Protein AF-A0A671ESL8-F1 (afdb_monomer)

Organism: Rhinolophus ferrumequinum (NCBI:txid59479)

Structure (mmCIF, N/CA/C/O backbone):
data_AF-A0A671ESL8-F1
#
_entry.id   AF-A0A671ESL8-F1
#
loop_
_atom_site.group_PDB
_atom_site.id
_atom_site.type_symbol
_atom_site.label_atom_id
_atom_site.label_alt_id
_atom_site.label_comp_id
_atom_site.label_asym_id
_atom_site.label_entity_id
_atom_site.label_seq_id
_atom_site.pdbx_PDB_ins_code
_atom_site.Cartn_x
_atom_site.Cartn_y
_atom_site.Cartn_z
_atom_site.occupancy
_atom_site.B_iso_or_equiv
_atom_site.auth_seq_id
_atom_site.auth_comp_id
_atom_site.auth_asym_id
_atom_site.auth_atom_id
_atom_site.pdbx_PDB_model_num
ATOM 1 N N . MET A 1 1 ? 8.531 2.624 34.801 1.00 42.91 1 MET A N 1
ATOM 2 C CA . MET A 1 1 ? 8.468 3.699 33.787 1.00 42.91 1 MET A CA 1
ATOM 3 C C . MET A 1 1 ? 7.290 3.421 32.869 1.00 42.91 1 MET A C 1
ATOM 5 O O . MET A 1 1 ? 7.002 2.250 32.644 1.00 42.91 1 MET A O 1
ATOM 9 N N . ALA A 1 2 ? 6.573 4.445 32.400 1.00 44.19 2 ALA A N 1
ATOM 10 C CA . ALA A 1 2 ? 5.483 4.255 31.444 1.00 44.19 2 ALA A CA 1
ATOM 11 C C . ALA A 1 2 ? 6.068 3.739 30.121 1.00 44.19 2 ALA A C 1
ATOM 13 O O . ALA A 1 2 ? 6.816 4.457 29.463 1.00 44.19 2 ALA A O 1
ATOM 14 N N . ARG A 1 3 ? 5.787 2.479 29.776 1.00 66.62 3 ARG A N 1
ATOM 15 C CA . ARG A 1 3 ? 6.240 1.871 28.520 1.00 66.62 3 ARG A CA 1
ATOM 16 C C . ARG A 1 3 ? 5.371 2.411 27.386 1.00 66.62 3 ARG A C 1
ATOM 18 O O . ARG A 1 3 ? 4.144 2.367 27.483 1.00 66.62 3 ARG A O 1
ATOM 25 N N . GLN A 1 4 ? 5.997 2.971 26.355 1.00 87.56 4 GLN A N 1
ATOM 26 C CA . GLN A 1 4 ? 5.288 3.401 25.150 1.00 87.56 4 GLN A CA 1
ATOM 27 C C . GLN A 1 4 ? 4.966 2.174 24.282 1.00 87.56 4 GLN A C 1
ATOM 29 O O . GLN A 1 4 ? 5.591 1.129 24.431 1.00 87.56 4 GLN A O 1
ATOM 34 N N . HIS A 1 5 ? 3.980 2.279 23.394 1.00 93.31 5 HIS A N 1
ATOM 35 C CA . HIS A 1 5 ? 3.607 1.182 22.496 1.00 93.31 5 HIS A CA 1
ATOM 36 C C . HIS A 1 5 ? 4.108 1.479 21.086 1.00 93.31 5 HIS A C 1
ATOM 38 O O . HIS A 1 5 ? 3.952 2.603 20.605 1.00 93.31 5 HIS A O 1
ATOM 44 N N . ALA A 1 6 ? 4.656 0.478 20.398 1.00 93.31 6 ALA A N 1
ATOM 45 C CA . ALA A 1 6 ? 4.949 0.599 18.977 1.00 93.31 6 ALA A CA 1
ATOM 46 C C . ALA A 1 6 ? 3.644 0.604 18.172 1.00 93.31 6 ALA A C 1
ATOM 48 O O . ALA A 1 6 ? 2.722 -0.178 18.442 1.00 93.31 6 ALA A O 1
ATOM 49 N N . ARG A 1 7 ? 3.575 1.455 17.144 1.00 94.88 7 ARG A N 1
ATOM 50 C CA . ARG A 1 7 ? 2.509 1.360 16.142 1.00 94.88 7 ARG A CA 1
ATOM 51 C C . ARG A 1 7 ? 2.605 -0.011 15.478 1.00 94.88 7 ARG A C 1
ATOM 53 O O . ARG A 1 7 ? 3.683 -0.411 15.058 1.00 94.88 7 ARG A O 1
ATOM 60 N N . THR A 1 8 ? 1.486 -0.718 15.404 1.00 96.00 8 THR A N 1
ATOM 61 C CA . THR A 1 8 ? 1.417 -2.082 14.885 1.00 96.00 8 THR A CA 1
ATOM 62 C C . THR A 1 8 ? 0.384 -2.161 13.768 1.00 96.00 8 THR A C 1
ATOM 64 O O . THR A 1 8 ? -0.756 -1.728 13.953 1.00 96.00 8 THR A O 1
ATOM 67 N N . LEU A 1 9 ? 0.769 -2.703 12.617 1.00 95.38 9 LEU A N 1
ATOM 68 C CA . LEU A 1 9 ? -0.127 -3.026 11.506 1.00 95.38 9 LEU A CA 1
ATOM 69 C C . LEU A 1 9 ? -0.371 -4.540 11.459 1.00 95.38 9 LEU A C 1
ATOM 71 O O . LEU A 1 9 ? 0.487 -5.294 11.904 1.00 95.38 9 LEU A O 1
ATOM 75 N N . TRP A 1 10 ? -1.517 -5.017 10.970 1.00 95.62 10 TRP A N 1
ATOM 76 C CA . TRP A 1 10 ? -1.759 -6.462 10.841 1.00 95.62 10 TRP A CA 1
ATOM 77 C C . TRP A 1 10 ? -2.713 -6.814 9.696 1.00 95.62 10 TRP A C 1
ATOM 79 O O . TRP A 1 10 ? -3.607 -6.033 9.376 1.00 95.62 10 TRP A O 1
ATOM 89 N N . TYR A 1 11 ? -2.576 -8.003 9.110 1.00 91.62 11 TYR A N 1
ATOM 90 C CA . TYR A 1 11 ? -3.508 -8.505 8.094 1.00 91.62 11 TYR A CA 1
ATOM 91 C C . TYR A 1 11 ? -3.634 -10.028 8.096 1.00 91.62 11 TYR A C 1
ATOM 93 O O . TYR A 1 11 ? -2.762 -10.749 8.588 1.00 91.62 11 TYR A O 1
ATOM 101 N N . ASP A 1 12 ? -4.733 -10.511 7.514 1.00 90.56 12 ASP A N 1
ATOM 102 C CA . ASP A 1 12 ? -5.094 -11.922 7.507 1.00 90.56 12 ASP A CA 1
ATOM 103 C C . ASP A 1 12 ? -4.779 -12.653 6.189 1.00 90.56 12 ASP A C 1
ATOM 105 O O . ASP A 1 12 ? -4.829 -12.086 5.089 1.00 90.56 12 ASP A O 1
ATOM 109 N N . ARG A 1 13 ? -4.471 -13.950 6.304 1.00 85.50 13 ARG A N 1
ATOM 110 C CA . ARG A 1 13 ? -4.298 -14.905 5.197 1.00 85.50 13 ARG A CA 1
ATOM 111 C C . ARG A 1 13 ? -4.860 -16.280 5.573 1.00 85.50 13 ARG A C 1
ATOM 113 O O . ARG A 1 13 ? -5.021 -16.563 6.762 1.00 85.50 13 ARG A O 1
ATOM 120 N N . PRO A 1 14 ? -5.084 -17.195 4.607 1.00 82.31 14 PRO A N 1
ATOM 121 C CA . PRO A 1 14 ? -5.669 -18.503 4.904 1.00 82.31 14 PRO A CA 1
ATOM 122 C C . PRO A 1 14 ? -4.918 -19.268 5.999 1.00 82.31 14 PRO A C 1
ATOM 124 O O . PRO A 1 14 ? -5.533 -19.896 6.854 1.00 82.31 14 PRO A O 1
ATOM 127 N N . LYS A 1 15 ? -3.583 -19.192 6.017 1.00 84.38 15 LYS A N 1
ATOM 128 C CA . LYS A 1 15 ? -2.759 -19.992 6.935 1.00 84.38 15 LYS A CA 1
ATOM 129 C C . LYS A 1 15 ? -2.009 -19.189 7.996 1.00 84.38 15 LYS A C 1
ATOM 131 O O . LYS A 1 15 ? -1.542 -19.765 8.975 1.00 84.38 15 LYS A O 1
ATOM 136 N N . TYR A 1 16 ? -1.890 -17.879 7.820 1.00 89.75 16 TYR A N 1
ATOM 137 C CA . TYR A 1 16 ? -1.079 -17.019 8.676 1.00 89.75 16 TYR A CA 1
ATOM 138 C C . TYR A 1 16 ? -1.810 -15.727 8.999 1.00 89.75 16 TYR A C 1
ATOM 140 O O . TYR A 1 16 ? -2.644 -15.265 8.225 1.00 89.75 16 TYR A O 1
ATOM 148 N N . VAL A 1 17 ? -1.431 -15.133 10.119 1.00 91.50 17 VAL A N 1
ATOM 149 C CA . VAL A 1 17 ? -1.765 -13.766 10.494 1.00 91.50 17 VAL A CA 1
ATOM 150 C C . VAL A 1 17 ? -0.460 -12.991 10.559 1.00 91.50 17 VAL A C 1
ATOM 152 O O . VAL A 1 17 ? 0.505 -13.447 11.171 1.00 91.50 17 VAL A O 1
ATOM 155 N N . PHE A 1 18 ? -0.411 -11.849 9.892 1.00 93.50 18 PHE A N 1
ATOM 156 C CA . PHE A 1 18 ? 0.788 -11.028 9.803 1.00 93.50 18 PHE A CA 1
ATOM 157 C C . PHE A 1 18 ? 0.631 -9.820 10.704 1.00 93.50 18 PHE A C 1
ATOM 159 O O . PHE A 1 18 ? -0.446 -9.231 10.756 1.00 93.50 18 PHE A O 1
ATOM 166 N N . MET A 1 19 ? 1.703 -9.443 11.389 1.00 95.19 19 MET A N 1
ATOM 167 C CA . MET A 1 19 ? 1.769 -8.260 12.235 1.00 95.19 19 MET A CA 1
ATOM 168 C C . MET A 1 19 ? 3.075 -7.525 11.976 1.00 95.19 19 MET A C 1
ATOM 170 O O . MET A 1 19 ? 4.107 -8.164 11.855 1.00 95.19 19 MET A O 1
ATOM 174 N N . GLU A 1 20 ? 3.072 -6.205 11.933 1.00 95.94 20 GLU A N 1
ATOM 175 C CA . GLU A 1 20 ? 4.263 -5.388 11.737 1.00 95.94 20 GLU A CA 1
ATOM 176 C C . GLU A 1 20 ? 4.345 -4.319 12.824 1.00 95.94 20 GLU A C 1
ATOM 178 O O . GLU A 1 20 ? 3.529 -3.403 12.858 1.00 95.94 20 GLU A O 1
ATOM 183 N N . PHE A 1 21 ? 5.338 -4.428 13.705 1.00 95.75 21 PHE A N 1
ATOM 184 C CA . PHE A 1 21 ? 5.698 -3.405 14.680 1.00 95.75 21 PHE A CA 1
ATOM 185 C C . PHE A 1 21 ? 6.594 -2.362 13.999 1.00 95.75 21 PHE A C 1
ATOM 187 O O . PHE A 1 21 ? 7.757 -2.628 13.688 1.00 95.75 21 PHE A O 1
ATOM 194 N N . CYS A 1 22 ? 6.052 -1.174 13.739 1.00 93.31 22 CYS A N 1
ATOM 195 C CA . CYS A 1 22 ? 6.709 -0.093 13.007 1.00 93.31 22 CYS A CA 1
ATOM 196 C C . CYS A 1 22 ? 7.662 0.688 13.925 1.00 93.31 22 CYS A C 1
ATOM 198 O O . CYS A 1 22 ? 7.287 1.719 14.490 1.00 93.31 22 CYS A O 1
ATOM 200 N N . VAL A 1 23 ? 8.885 0.183 14.085 1.00 90.12 23 VAL A N 1
ATOM 201 C CA . VAL A 1 23 ? 9.964 0.839 14.834 1.00 90.12 23 VAL A CA 1
ATOM 202 C C . VAL A 1 23 ? 11.208 0.896 13.954 1.00 90.12 23 VAL A C 1
ATOM 204 O O . VAL A 1 23 ? 11.802 -0.139 13.656 1.00 90.12 23 VAL A O 1
ATOM 207 N N . GLU A 1 24 ? 11.590 2.102 13.535 1.00 88.31 24 GLU A N 1
ATOM 208 C CA . GLU A 1 24 ? 12.816 2.324 12.762 1.00 88.31 24 GLU A CA 1
ATOM 209 C C . GLU A 1 24 ? 14.049 2.257 13.673 1.00 88.31 24 GLU A C 1
ATOM 211 O O . GLU A 1 24 ? 13.997 2.676 14.833 1.00 88.31 24 GLU A O 1
ATOM 216 N N . ASP A 1 25 ? 15.138 1.695 13.144 1.00 87.56 25 ASP A N 1
ATOM 217 C CA . ASP A 1 25 ? 16.436 1.551 13.815 1.00 87.56 25 ASP A CA 1
ATOM 218 C C . ASP A 1 25 ? 16.339 0.925 15.222 1.00 87.56 25 ASP A C 1
ATOM 220 O O . ASP A 1 25 ? 17.028 1.311 16.168 1.00 87.56 25 ASP A O 1
ATOM 224 N N . SER A 1 26 ? 15.449 -0.063 15.373 1.00 87.62 26 SER A N 1
ATOM 225 C CA . SER A 1 26 ? 15.165 -0.702 16.659 1.00 87.62 26 SER A CA 1
ATOM 226 C C . SER A 1 26 ? 16.363 -1.489 17.210 1.00 87.62 26 SER A C 1
ATOM 228 O O . SER A 1 26 ? 16.946 -2.319 16.508 1.00 87.62 26 SER A O 1
ATOM 230 N N . THR A 1 27 ? 16.660 -1.309 18.496 1.00 89.31 27 THR A N 1
ATOM 231 C CA . THR A 1 27 ? 17.671 -2.061 19.261 1.00 89.31 27 THR A CA 1
ATOM 232 C C . THR A 1 27 ? 17.010 -2.843 20.403 1.00 89.31 27 THR A C 1
ATOM 234 O O . THR A 1 27 ? 15.828 -2.652 20.681 1.00 89.31 27 THR A O 1
ATOM 237 N N . ASP A 1 28 ? 17.722 -3.785 21.032 1.00 91.75 28 ASP A N 1
ATOM 238 C CA . ASP A 1 28 ? 17.205 -4.614 22.141 1.00 91.75 28 ASP A CA 1
ATOM 239 C C . ASP A 1 28 ? 15.855 -5.312 21.848 1.00 91.75 28 ASP A C 1
ATOM 241 O O . ASP A 1 28 ? 14.997 -5.457 22.718 1.00 91.75 28 ASP A O 1
ATOM 245 N N . VAL A 1 29 ? 15.647 -5.739 20.597 1.00 91.50 29 VAL A N 1
ATOM 246 C CA . VAL A 1 29 ? 14.384 -6.347 20.152 1.00 91.50 29 VAL A CA 1
ATOM 247 C C . VAL A 1 29 ? 14.196 -7.741 20.755 1.00 91.50 29 VAL A C 1
ATOM 249 O O . VAL A 1 29 ? 14.977 -8.665 20.489 1.00 91.50 29 VAL A O 1
ATOM 252 N N . HIS A 1 30 ? 13.088 -7.915 21.466 1.00 95.06 30 HIS A N 1
ATOM 253 C CA . HIS A 1 30 ? 12.607 -9.172 22.016 1.00 95.06 30 HIS A CA 1
ATOM 254 C C . HIS A 1 30 ? 11.190 -9.459 21.506 1.00 95.06 30 HIS A C 1
ATOM 256 O O . HIS A 1 30 ? 10.285 -8.640 21.659 1.00 95.06 30 HIS A O 1
ATOM 262 N N . VAL A 1 31 ? 11.001 -10.640 20.915 1.00 94.56 31 VAL A N 1
ATOM 263 C CA . VAL A 1 31 ? 9.705 -11.141 20.444 1.00 94.56 31 VAL A CA 1
ATOM 264 C C . VAL A 1 31 ? 9.469 -12.497 21.093 1.00 94.56 31 VAL A C 1
ATOM 266 O O . VAL A 1 31 ? 10.298 -13.396 20.971 1.00 94.56 31 VAL A O 1
ATOM 269 N N . LEU A 1 32 ? 8.341 -12.648 21.777 1.00 95.12 32 LEU A N 1
ATOM 270 C CA . LEU A 1 32 ? 7.887 -13.909 22.351 1.00 95.12 32 LEU A CA 1
ATOM 271 C C . LEU A 1 32 ? 6.517 -14.237 21.768 1.00 95.12 32 LEU A C 1
ATOM 273 O O . LEU A 1 32 ? 5.554 -1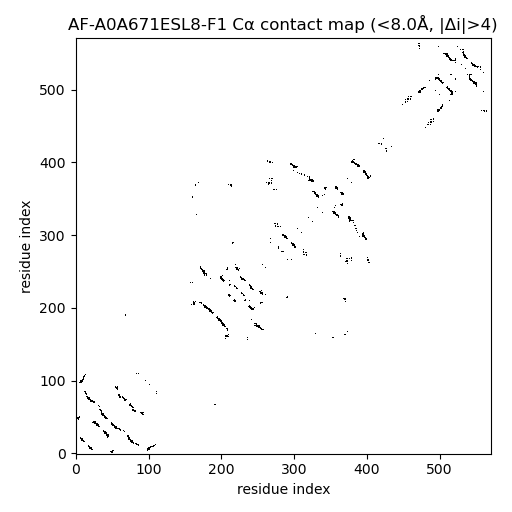3.529 22.046 1.00 95.12 32 LEU A O 1
ATOM 277 N N . ILE A 1 33 ? 6.437 -15.300 20.969 1.00 92.00 33 ILE A N 1
ATOM 278 C CA . ILE A 1 33 ? 5.180 -15.807 20.411 1.00 92.00 33 ILE A CA 1
ATOM 279 C C . ILE A 1 33 ? 4.804 -17.077 21.168 1.00 92.00 33 ILE A C 1
ATOM 281 O O . ILE A 1 33 ? 5.544 -18.057 21.173 1.00 92.00 33 ILE A O 1
ATOM 285 N N . GLU A 1 34 ? 3.634 -17.062 21.784 1.00 93.69 34 GLU A N 1
ATOM 286 C CA . GLU A 1 34 ? 3.012 -18.194 22.458 1.00 93.69 34 GLU A CA 1
ATOM 287 C C . GLU A 1 34 ? 1.711 -18.569 21.732 1.00 93.69 34 GLU A C 1
ATOM 289 O O . GLU A 1 34 ? 1.190 -17.810 20.916 1.00 93.69 34 GLU A O 1
ATOM 294 N N . ASP A 1 35 ? 1.147 -19.740 22.037 1.00 91.88 35 ASP A N 1
ATOM 295 C CA . ASP A 1 35 ? -0.038 -20.280 21.344 1.00 91.88 35 ASP A CA 1
ATOM 296 C C . ASP A 1 35 ? -1.270 -19.353 21.375 1.00 91.88 35 ASP A C 1
ATOM 298 O O . ASP A 1 35 ? -2.186 -19.512 20.567 1.00 91.88 35 ASP A O 1
ATOM 302 N N . HIS A 1 36 ? -1.312 -18.400 22.308 1.00 95.31 36 HIS A N 1
ATOM 303 C CA . HIS A 1 36 ? -2.436 -17.485 22.503 1.00 95.31 36 HIS A CA 1
ATOM 304 C C . HIS A 1 36 ? -2.042 -16.014 22.625 1.00 95.31 36 HIS A C 1
ATOM 306 O O . HIS A 1 36 ? -2.931 -15.175 22.755 1.00 95.31 36 HIS A O 1
ATOM 312 N N . ARG A 1 37 ? -0.752 -15.673 22.577 1.00 95.94 37 ARG A N 1
ATOM 313 C CA . ARG A 1 37 ? -0.325 -14.277 22.672 1.00 95.94 37 ARG A CA 1
ATOM 314 C C . ARG A 1 37 ? 1.013 -14.023 22.007 1.00 95.94 37 ARG A C 1
ATOM 316 O O . ARG A 1 37 ? 1.797 -14.941 21.784 1.00 95.94 37 ARG A O 1
ATOM 323 N N . ILE A 1 38 ? 1.293 -12.753 21.777 1.00 96.38 38 ILE A N 1
ATOM 324 C CA . ILE A 1 38 ? 2.613 -12.267 21.405 1.00 96.38 38 ILE A CA 1
ATOM 325 C C . ILE A 1 38 ? 3.002 -11.083 22.280 1.00 96.38 38 ILE A C 1
ATOM 327 O O . ILE A 1 38 ? 2.198 -10.180 22.517 1.00 96.38 38 ILE A O 1
ATOM 331 N N . VAL A 1 39 ? 4.248 -11.101 22.744 1.00 96.38 39 VAL A N 1
ATOM 332 C CA . VAL A 1 39 ? 4.880 -10.013 23.486 1.00 96.38 39 VAL A CA 1
ATOM 333 C C . VAL A 1 39 ? 6.045 -9.487 22.661 1.00 96.38 39 VAL A C 1
ATOM 335 O O . VAL A 1 39 ? 6.945 -10.238 22.288 1.00 96.38 39 VAL A O 1
ATOM 338 N N . PHE A 1 40 ? 6.024 -8.191 22.384 1.00 96.69 40 PHE A N 1
ATOM 339 C CA . PHE A 1 40 ? 7.071 -7.466 21.680 1.00 96.69 40 PHE A CA 1
ATOM 340 C C . PHE A 1 40 ? 7.640 -6.382 22.591 1.00 96.69 40 PHE A C 1
ATOM 342 O O . PHE A 1 40 ? 6.888 -5.637 23.219 1.00 96.69 40 PHE A O 1
ATOM 349 N N . SER A 1 41 ? 8.964 -6.257 22.635 1.00 95.81 41 SER A N 1
ATOM 350 C CA . SER A 1 41 ? 9.627 -5.104 23.238 1.00 95.81 41 SER A CA 1
ATOM 351 C C . SER A 1 41 ? 10.906 -4.732 22.503 1.00 95.81 41 SER A C 1
ATOM 353 O O . SER A 1 41 ? 11.612 -5.614 22.023 1.00 95.81 41 SER A O 1
ATOM 355 N N . CYS A 1 42 ? 11.235 -3.445 22.448 1.00 94.31 42 CYS A N 1
ATOM 356 C CA . CYS A 1 42 ? 12.495 -2.954 21.887 1.00 94.31 42 CYS A CA 1
ATOM 357 C C . CYS A 1 42 ? 12.830 -1.553 22.417 1.00 94.31 42 CYS A C 1
ATOM 359 O O . CYS A 1 42 ? 12.047 -0.960 23.158 1.00 94.31 42 CYS A O 1
ATOM 361 N N . LYS A 1 43 ? 13.955 -0.991 21.974 1.00 91.75 43 LYS A N 1
ATOM 362 C CA . LYS A 1 43 ? 14.268 0.440 22.065 1.00 91.75 43 LYS A CA 1
ATOM 363 C C . LYS A 1 43 ? 14.285 1.065 20.673 1.00 91.75 43 LYS A C 1
ATOM 365 O O . LYS A 1 43 ? 14.740 0.424 19.729 1.00 91.75 43 LYS A O 1
ATOM 370 N N . ASN A 1 44 ? 13.772 2.284 20.531 1.00 88.50 44 ASN A N 1
ATOM 371 C CA . ASN A 1 44 ? 13.898 3.054 19.286 1.00 88.50 44 ASN A CA 1
ATOM 372 C C . ASN A 1 44 ? 15.261 3.784 19.212 1.00 88.50 44 ASN A C 1
ATOM 374 O O . ASN A 1 44 ? 16.063 3.694 20.144 1.00 88.50 44 ASN A O 1
ATOM 378 N N . ALA A 1 45 ? 15.511 4.528 18.129 1.00 84.56 45 ALA A N 1
ATOM 379 C CA . ALA A 1 45 ? 16.743 5.307 17.940 1.00 84.56 45 ALA A CA 1
ATOM 380 C C . ALA A 1 45 ? 17.039 6.313 19.076 1.00 84.56 45 ALA A C 1
ATOM 382 O O . ALA A 1 45 ? 18.201 6.575 19.376 1.00 84.56 45 ALA A O 1
ATOM 383 N N . ASP A 1 46 ? 15.999 6.825 19.745 1.00 85.19 46 ASP A N 1
ATOM 384 C CA . ASP A 1 46 ? 16.108 7.761 20.874 1.00 85.19 46 ASP A CA 1
ATOM 385 C C . ASP A 1 46 ? 16.319 7.053 22.231 1.00 85.19 46 ASP A C 1
ATOM 387 O O . ASP A 1 46 ? 16.342 7.696 23.282 1.00 85.19 46 ASP A O 1
ATOM 391 N N . GLY A 1 47 ? 16.436 5.720 22.240 1.00 85.75 47 GLY A N 1
ATOM 392 C CA . GLY A 1 47 ? 16.600 4.907 23.448 1.00 85.75 47 GLY A CA 1
ATOM 393 C C . GLY A 1 47 ? 15.315 4.688 24.257 1.00 85.75 47 GLY A C 1
ATOM 394 O O . GLY A 1 47 ? 15.381 4.160 25.368 1.00 85.75 47 GLY A O 1
ATOM 395 N N . VAL A 1 48 ? 14.147 5.064 23.726 1.00 88.50 48 VAL A N 1
ATOM 396 C CA . VAL A 1 48 ? 12.841 4.889 24.381 1.00 88.50 48 VAL A CA 1
ATOM 397 C C . VAL A 1 48 ? 12.398 3.431 24.295 1.00 88.50 48 VAL A C 1
ATOM 399 O O . VAL A 1 48 ? 12.324 2.863 23.205 1.00 88.50 48 VAL A O 1
ATOM 402 N N . GLU A 1 49 ? 12.051 2.840 25.441 1.00 93.38 49 GLU A N 1
ATOM 403 C CA . GLU A 1 49 ? 11.515 1.477 25.515 1.00 93.38 49 GLU A CA 1
ATOM 404 C C . GLU A 1 49 ? 10.061 1.404 25.025 1.00 93.38 49 GLU A C 1
ATOM 406 O O . GLU A 1 49 ? 9.153 2.048 25.568 1.00 93.38 49 GLU A O 1
ATOM 411 N N . LEU A 1 50 ? 9.850 0.556 24.020 1.00 94.06 50 LEU A N 1
ATOM 412 C CA . LEU A 1 50 ? 8.556 0.212 23.450 1.00 94.06 50 LEU A CA 1
ATOM 413 C C . LEU A 1 50 ? 8.150 -1.198 23.883 1.00 94.06 50 LEU A C 1
ATOM 415 O O . LEU A 1 50 ? 8.985 -2.101 23.935 1.00 94.06 50 LEU A O 1
ATOM 419 N N . TYR A 1 51 ? 6.868 -1.383 24.193 1.00 96.06 51 TYR A N 1
ATOM 420 C CA . TYR A 1 51 ? 6.282 -2.655 24.609 1.00 96.06 51 TYR A CA 1
ATOM 421 C C . TYR A 1 51 ? 4.878 -2.818 24.029 1.00 96.06 51 TYR A C 1
ATOM 423 O O . TYR A 1 51 ? 4.045 -1.917 24.130 1.00 96.06 51 TYR A O 1
ATOM 431 N N . ASN A 1 52 ? 4.591 -3.994 23.481 1.00 95.75 52 ASN A N 1
ATOM 432 C CA . ASN A 1 52 ? 3.274 -4.379 23.000 1.00 95.75 52 ASN A CA 1
ATOM 433 C C . ASN A 1 52 ? 2.975 -5.809 23.451 1.00 95.75 52 ASN A C 1
ATOM 435 O O . ASN A 1 52 ? 3.818 -6.694 23.342 1.00 95.75 52 ASN A O 1
ATOM 439 N N . GLU A 1 53 ? 1.749 -6.046 23.901 1.00 95.56 53 GLU A N 1
ATOM 440 C CA . GLU A 1 53 ? 1.246 -7.382 24.212 1.00 95.56 53 GLU A CA 1
ATOM 441 C C . GLU A 1 53 ? -0.121 -7.551 23.557 1.00 95.56 53 GLU A C 1
ATOM 443 O O . GLU A 1 53 ? -0.979 -6.670 23.653 1.00 95.56 53 GLU A O 1
ATOM 448 N N . ILE A 1 54 ? -0.293 -8.651 22.826 1.00 95.12 54 ILE A N 1
ATOM 449 C CA . ILE A 1 54 ? -1.516 -8.964 22.085 1.00 95.12 54 ILE A CA 1
ATOM 450 C C . ILE A 1 54 ? -1.921 -10.393 22.422 1.00 95.12 54 ILE A C 1
ATOM 452 O O . ILE A 1 54 ? -1.192 -11.326 22.096 1.00 95.12 54 ILE A O 1
ATOM 456 N N . GLU A 1 55 ? -3.102 -10.571 23.017 1.00 96.38 55 GLU A N 1
ATOM 457 C CA . GLU A 1 55 ? -3.772 -11.875 23.046 1.00 96.38 55 GLU A CA 1
ATOM 458 C C . GLU A 1 55 ? -4.474 -12.123 21.710 1.00 96.38 55 GLU A C 1
ATOM 460 O O . GLU A 1 55 ? -5.276 -11.300 21.264 1.00 96.38 55 GLU A O 1
ATOM 465 N N . PHE A 1 56 ? -4.198 -13.258 21.077 1.00 96.06 56 PHE A N 1
ATOM 466 C CA . PHE A 1 56 ? -4.705 -13.589 19.750 1.00 96.06 56 PHE A CA 1
ATOM 467 C C . PHE A 1 56 ? -6.188 -13.971 19.737 1.00 96.06 56 PHE A C 1
ATOM 469 O O . PHE A 1 56 ? -6.680 -14.646 20.640 1.00 96.06 56 PHE A O 1
ATOM 476 N N . TYR A 1 57 ? -6.874 -13.611 18.647 1.00 94.38 57 TYR A N 1
ATOM 477 C CA . TYR A 1 57 ? -8.270 -13.966 18.370 1.00 94.38 57 TYR A CA 1
ATOM 478 C C . TYR A 1 57 ? -8.548 -15.467 18.495 1.00 94.38 57 TYR A C 1
ATOM 480 O O . TYR A 1 57 ? -9.538 -15.876 19.102 1.00 94.38 57 TYR A O 1
ATOM 488 N N . ALA A 1 58 ? -7.655 -16.291 17.952 1.00 92.75 58 ALA A N 1
ATOM 489 C CA . ALA A 1 58 ? -7.722 -17.739 18.061 1.00 92.75 58 ALA A CA 1
ATOM 490 C C . ALA A 1 58 ? -6.337 -18.331 18.335 1.00 92.75 58 ALA A C 1
ATOM 492 O O . ALA A 1 58 ? -5.317 -17.651 18.243 1.00 92.75 58 ALA A O 1
ATOM 493 N N . LYS A 1 59 ? -6.311 -19.626 18.670 1.00 92.38 59 LYS A N 1
ATOM 494 C CA . LYS A 1 59 ? -5.064 -20.361 18.882 1.00 92.38 59 LYS A CA 1
ATOM 495 C C . LYS A 1 59 ? -4.178 -20.301 17.632 1.00 92.38 59 LYS A C 1
ATOM 497 O O . LYS A 1 59 ? -4.656 -20.481 16.507 1.00 92.38 59 LYS A O 1
ATOM 502 N N . VAL A 1 60 ? -2.885 -20.125 17.853 1.00 91.75 60 VAL A N 1
ATOM 503 C CA . VAL A 1 60 ? -1.840 -20.147 16.829 1.00 91.75 60 VAL A CA 1
ATOM 504 C C . VAL A 1 60 ? -0.849 -21.264 17.131 1.00 91.75 60 VAL A C 1
ATOM 506 O O . VAL A 1 60 ? -0.787 -21.774 18.248 1.00 91.75 60 VAL A O 1
ATOM 509 N N . ASN A 1 61 ? -0.091 -21.687 16.129 1.00 89.38 61 ASN A N 1
ATOM 510 C CA . ASN A 1 61 ? 1.023 -22.600 16.321 1.00 89.38 61 ASN A CA 1
ATOM 511 C C . ASN A 1 61 ? 2.291 -21.772 16.554 1.00 89.38 61 ASN A C 1
ATOM 513 O O . ASN A 1 61 ? 2.920 -21.304 15.604 1.00 89.38 61 ASN A O 1
ATOM 517 N N . SER A 1 62 ? 2.651 -21.579 17.824 1.00 84.38 62 SER A N 1
ATOM 518 C CA . SER A 1 62 ? 3.822 -20.786 18.218 1.00 84.38 62 SER A CA 1
ATOM 519 C C . SER A 1 62 ? 5.139 -21.334 17.661 1.00 84.38 62 SER A C 1
ATOM 521 O O . SER A 1 62 ? 6.013 -20.557 17.290 1.00 84.38 62 SER A O 1
ATOM 523 N N . LYS A 1 63 ? 5.266 -22.661 17.531 1.00 82.12 63 LYS A N 1
ATOM 524 C CA . LYS A 1 63 ? 6.482 -23.328 17.033 1.00 82.12 63 LYS A CA 1
ATOM 525 C C . LYS A 1 63 ? 6.729 -23.095 15.540 1.00 82.12 63 LYS A C 1
ATOM 527 O O . LYS A 1 63 ? 7.883 -23.102 15.122 1.00 82.12 63 LYS A O 1
ATOM 532 N N . ASP A 1 64 ? 5.662 -22.860 14.779 1.00 78.88 64 ASP A N 1
ATOM 533 C CA . ASP A 1 64 ? 5.701 -22.577 13.336 1.00 78.88 64 ASP A CA 1
ATOM 534 C C . ASP A 1 64 ? 5.501 -21.084 13.016 1.00 78.88 64 ASP A C 1
ATOM 536 O O . ASP A 1 64 ? 5.337 -20.703 11.854 1.00 78.88 64 ASP A O 1
ATOM 540 N N . SER A 1 65 ? 5.495 -20.234 14.046 1.00 80.12 65 SER A N 1
ATOM 541 C CA . SER A 1 65 ? 5.425 -18.778 13.924 1.00 80.12 65 SER A CA 1
ATOM 542 C C . SER A 1 65 ? 6.824 -18.169 14.022 1.00 80.12 65 SER A C 1
ATOM 544 O O . SER A 1 65 ? 7.683 -18.695 14.726 1.00 80.12 65 SER A O 1
ATOM 546 N N . GLN A 1 66 ? 7.080 -17.075 13.305 1.00 82.75 66 GLN A N 1
ATOM 547 C CA . GLN A 1 66 ? 8.412 -16.455 13.238 1.00 82.75 66 GLN A CA 1
ATOM 548 C C . GLN A 1 66 ? 8.315 -14.929 13.198 1.00 82.75 66 GLN A C 1
ATOM 550 O O . GLN A 1 66 ? 7.292 -14.386 12.791 1.00 82.75 66 GLN A O 1
ATOM 555 N N . ASP A 1 67 ? 9.384 -14.229 13.575 1.00 85.88 67 ASP A N 1
ATOM 556 C CA . ASP A 1 67 ? 9.565 -12.799 13.321 1.00 85.88 67 ASP A CA 1
ATOM 557 C C . ASP A 1 67 ? 10.720 -12.530 12.342 1.00 85.88 67 ASP A C 1
ATOM 559 O O . ASP A 1 67 ? 11.687 -13.286 12.253 1.00 85.88 67 ASP A O 1
ATOM 563 N N . LYS A 1 68 ? 10.610 -11.437 11.585 1.00 79.62 68 LYS A N 1
ATOM 564 C CA . LYS A 1 68 ? 11.625 -10.892 10.681 1.00 79.62 68 LYS A CA 1
ATOM 565 C C . LYS A 1 68 ? 11.883 -9.448 11.077 1.00 79.62 68 LYS A C 1
ATOM 567 O O . LYS A 1 68 ? 10.957 -8.652 11.198 1.00 79.62 68 LYS A O 1
ATOM 572 N N . ARG A 1 69 ? 13.154 -9.095 11.219 1.00 85.06 69 ARG A N 1
ATOM 573 C CA . ARG A 1 69 ? 13.585 -7.737 11.553 1.00 85.06 69 ARG A CA 1
ATOM 574 C C . ARG A 1 69 ? 14.066 -7.035 10.289 1.00 85.06 69 ARG A C 1
ATOM 576 O O . ARG A 1 69 ? 14.809 -7.621 9.503 1.00 85.06 69 ARG A O 1
ATOM 583 N N . SER A 1 70 ? 13.646 -5.795 10.097 1.00 78.12 70 SER A N 1
ATOM 584 C CA . SER A 1 70 ? 14.177 -4.880 9.090 1.00 78.12 70 SER A CA 1
ATOM 585 C C . SER A 1 70 ? 14.713 -3.626 9.783 1.00 78.12 70 SER A C 1
ATOM 587 O O . SER A 1 70 ? 14.462 -3.418 10.967 1.00 78.12 70 SER A O 1
ATOM 589 N N . GLY A 1 71 ? 15.422 -2.758 9.055 1.00 71.44 71 GLY A N 1
ATOM 590 C CA . GLY A 1 71 ? 15.823 -1.452 9.599 1.00 71.44 71 GLY A CA 1
ATOM 591 C C . GLY A 1 71 ? 14.641 -0.520 9.905 1.00 71.44 71 GLY A C 1
ATOM 592 O O . GLY A 1 71 ? 14.829 0.514 10.529 1.00 71.44 71 GLY A O 1
ATOM 593 N N . ARG A 1 72 ? 13.422 -0.862 9.463 1.00 75.94 72 ARG A N 1
ATOM 594 C CA . ARG A 1 72 ? 12.238 0.005 9.563 1.00 75.94 72 ARG A CA 1
ATOM 595 C C . ARG A 1 72 ? 11.123 -0.550 10.452 1.00 75.94 72 ARG A C 1
ATOM 597 O O . ARG A 1 72 ? 10.223 0.194 10.834 1.00 75.94 72 ARG A O 1
ATOM 604 N N . SER A 1 73 ? 11.136 -1.853 10.720 1.00 90.38 73 SER A N 1
ATOM 605 C CA . SER A 1 73 ? 10.054 -2.550 11.415 1.00 90.38 73 SER A CA 1
ATOM 606 C C . SER A 1 73 ? 10.426 -3.983 11.800 1.00 90.38 73 SER A C 1
ATOM 608 O O . SER A 1 73 ? 11.390 -4.563 11.290 1.00 90.38 73 SER A O 1
ATOM 610 N N . ILE A 1 74 ? 9.612 -4.576 12.673 1.00 92.94 74 ILE A N 1
ATOM 611 C CA . ILE A 1 74 ? 9.657 -5.992 13.032 1.00 92.94 74 ILE A CA 1
ATOM 612 C C . ILE A 1 74 ? 8.347 -6.640 12.588 1.00 92.94 74 ILE A C 1
ATOM 614 O O . ILE A 1 74 ? 7.285 -6.319 13.115 1.00 92.94 74 ILE A O 1
ATOM 618 N N . THR A 1 75 ? 8.410 -7.561 11.632 1.00 91.31 75 THR A N 1
ATOM 619 C CA . THR A 1 75 ? 7.242 -8.276 11.109 1.00 91.31 75 THR A CA 1
ATOM 620 C C . THR A 1 75 ? 7.136 -9.663 11.733 1.00 91.31 75 THR A C 1
ATOM 622 O O . THR A 1 75 ? 8.056 -10.462 11.609 1.00 91.31 75 THR A O 1
ATOM 625 N N . CYS A 1 76 ? 6.014 -9.988 12.362 1.00 89.81 76 CYS A N 1
ATOM 626 C CA . CYS A 1 76 ? 5.688 -11.305 12.891 1.00 89.81 76 CYS A CA 1
ATOM 627 C C . CYS A 1 76 ? 4.703 -12.037 11.971 1.00 89.81 76 CYS A C 1
ATOM 629 O O . CYS A 1 76 ? 3.690 -11.487 11.543 1.00 89.81 76 CYS A O 1
ATOM 631 N N . PHE A 1 77 ? 5.000 -13.303 11.700 1.00 90.06 77 PHE A N 1
ATOM 632 C CA . PHE A 1 77 ? 4.249 -14.229 10.863 1.00 90.06 77 PHE A CA 1
ATOM 633 C C . PHE A 1 77 ? 3.716 -15.328 11.772 1.00 90.06 77 PHE A C 1
ATOM 635 O O . PHE A 1 77 ? 4.462 -16.202 12.217 1.00 90.06 77 PHE A O 1
ATOM 642 N N . VAL A 1 78 ? 2.430 -15.270 12.085 1.00 91.69 78 VAL A N 1
ATOM 643 C CA . VAL A 1 78 ? 1.822 -16.113 13.109 1.00 91.69 78 VAL A CA 1
ATOM 644 C C . VAL A 1 78 ? 0.993 -17.208 12.443 1.00 91.69 78 VAL A C 1
ATOM 646 O O . VAL A 1 78 ? 0.011 -16.925 11.759 1.00 91.69 78 VAL A O 1
ATOM 649 N N . ARG A 1 79 ? 1.394 -18.474 12.597 1.00 92.06 79 ARG A N 1
ATOM 650 C CA . ARG A 1 79 ? 0.724 -19.624 11.968 1.00 92.06 79 ARG A CA 1
ATOM 651 C C . ARG A 1 79 ? -0.614 -19.889 12.646 1.00 92.06 79 ARG A C 1
ATOM 653 O O . ARG A 1 79 ? -0.651 -20.195 13.835 1.00 92.06 79 ARG A O 1
ATOM 660 N N . LYS A 1 80 ? -1.716 -19.856 11.900 1.00 88.19 80 LYS A N 1
ATOM 661 C CA . LYS A 1 80 ? -3.032 -20.211 12.447 1.00 88.19 80 LYS A CA 1
ATOM 662 C C . LYS A 1 80 ? -3.073 -21.687 12.822 1.00 88.19 80 LYS A C 1
ATOM 664 O O . LYS A 1 80 ? -2.584 -22.533 12.079 1.00 88.19 80 LYS A O 1
ATOM 669 N N . TRP A 1 81 ? -3.719 -22.003 13.943 1.00 86.12 81 TRP A N 1
ATOM 670 C CA . TRP A 1 81 ? -4.006 -23.395 14.289 1.00 86.12 81 TRP A CA 1
ATOM 671 C C . TRP A 1 81 ? -5.085 -24.000 13.379 1.00 86.12 81 TRP A C 1
ATOM 673 O O . TRP A 1 81 ? -4.997 -25.160 12.992 1.00 86.12 81 TRP A O 1
ATOM 683 N N . LYS A 1 82 ? -6.105 -23.203 13.031 1.00 82.81 82 LYS A N 1
ATOM 684 C CA . LYS A 1 82 ? -7.126 -23.553 12.037 1.00 82.81 82 LYS A CA 1
ATOM 685 C C . LYS A 1 82 ? -6.896 -22.735 10.770 1.00 82.81 82 LYS A C 1
ATOM 687 O O . LYS A 1 82 ? -7.133 -21.529 10.756 1.00 82.81 82 LYS A O 1
ATOM 692 N N . GLU A 1 83 ? -6.395 -23.400 9.737 1.00 83.75 83 GLU A N 1
ATOM 693 C CA . GLU A 1 83 ? -6.221 -22.821 8.405 1.00 83.75 83 GLU A CA 1
ATOM 694 C C . GLU A 1 83 ? -7.571 -22.602 7.720 1.00 83.75 83 GLU A C 1
ATOM 696 O O . GLU A 1 83 ? -8.562 -23.243 8.062 1.00 83.75 83 GLU A O 1
ATOM 701 N N . LYS A 1 84 ? -7.590 -21.697 6.740 1.00 76.56 84 LYS A N 1
ATOM 702 C CA . LYS A 1 84 ? -8.772 -21.291 5.975 1.00 76.56 84 LYS A CA 1
ATOM 703 C C . LYS A 1 84 ? -9.942 -20.824 6.858 1.00 76.56 84 LYS A C 1
ATOM 705 O O . LYS A 1 84 ? -11.094 -20.919 6.460 1.00 76.56 84 LYS A O 1
ATOM 710 N N . VAL A 1 85 ? -9.646 -20.265 8.037 1.00 79.44 85 VAL A N 1
ATOM 711 C CA . VAL A 1 85 ? -10.624 -19.554 8.881 1.00 79.44 85 VAL A CA 1
ATOM 712 C C . VAL A 1 85 ? -10.259 -18.074 8.958 1.00 79.44 85 VAL A C 1
ATOM 714 O O . VAL A 1 85 ? -9.172 -17.743 9.441 1.00 79.44 85 VAL A O 1
ATOM 717 N N . ALA A 1 86 ? -11.137 -17.197 8.466 1.00 82.81 86 ALA A N 1
ATOM 718 C CA . ALA A 1 86 ? -10.927 -15.753 8.473 1.00 82.81 86 ALA A CA 1
ATOM 719 C C . ALA A 1 86 ? -10.849 -15.223 9.904 1.00 82.81 86 ALA A C 1
ATOM 721 O O . ALA A 1 86 ? -11.620 -15.624 10.778 1.00 82.81 86 ALA A O 1
ATOM 722 N N . TRP A 1 87 ? -9.877 -14.349 10.161 1.00 89.62 87 TRP A N 1
ATOM 723 C CA . TRP A 1 87 ? -9.786 -13.648 11.439 1.00 89.62 87 TRP A CA 1
ATOM 724 C C . TRP A 1 87 ? -10.431 -12.270 11.290 1.00 89.62 87 TRP A C 1
ATOM 726 O O . TRP A 1 87 ? -9.828 -11.396 10.672 1.00 89.62 87 TRP A O 1
ATOM 736 N N . PRO A 1 88 ? -11.626 -12.030 11.863 1.00 87.31 88 PRO A N 1
ATOM 737 C CA . PRO A 1 88 ? -12.284 -10.724 11.769 1.00 87.31 88 PRO A CA 1
ATOM 738 C C . PRO A 1 88 ? -11.535 -9.636 12.557 1.00 87.31 88 PRO A C 1
ATOM 740 O O . PRO A 1 88 ? -11.746 -8.445 12.344 1.00 87.31 88 PRO A O 1
ATOM 743 N N . ARG A 1 89 ? -10.659 -10.041 13.484 1.00 91.75 89 ARG A N 1
ATOM 744 C CA . ARG A 1 89 ? -9.774 -9.181 14.273 1.00 91.75 89 ARG A CA 1
ATOM 745 C C . ARG A 1 89 ? -8.528 -9.954 14.709 1.00 91.75 89 ARG A C 1
ATOM 747 O O . ARG A 1 89 ? -8.546 -11.181 14.743 1.00 91.75 89 ARG A O 1
ATOM 754 N N . LEU A 1 90 ? -7.468 -9.235 15.078 1.00 93.06 90 LEU A N 1
ATOM 755 C CA . LEU A 1 90 ? -6.241 -9.835 15.613 1.00 93.06 90 LEU A CA 1
ATOM 756 C C . LEU A 1 90 ? -6.382 -10.244 17.079 1.00 93.06 90 LEU A C 1
ATOM 758 O O . LEU A 1 90 ? -5.818 -11.251 17.498 1.00 93.06 90 LEU A O 1
ATOM 762 N N . THR A 1 91 ? -7.099 -9.432 17.856 1.00 94.12 91 THR A N 1
ATOM 763 C CA . THR A 1 91 ? -7.201 -9.550 19.309 1.00 94.12 91 THR A CA 1
ATOM 764 C C . THR A 1 91 ? -8.314 -10.511 19.720 1.00 94.12 91 THR A C 1
ATOM 766 O O . THR A 1 91 ? -9.379 -10.567 19.100 1.00 94.12 91 THR A O 1
ATOM 769 N N . LYS A 1 92 ? -8.093 -11.252 20.807 1.00 91.50 92 LYS A N 1
ATOM 770 C CA . LYS A 1 92 ? -9.108 -12.093 21.462 1.00 91.50 92 LYS A CA 1
ATOM 771 C C . LYS A 1 92 ? -10.358 -11.294 21.806 1.00 91.50 92 LYS A C 1
ATOM 773 O O . LYS A 1 92 ? -11.469 -11.635 21.386 1.00 91.50 92 LYS A O 1
ATOM 778 N N . GLU A 1 93 ? -10.146 -10.196 22.519 1.00 87.00 93 GLU A N 1
ATOM 779 C CA . GLU A 1 93 ? -11.188 -9.247 22.878 1.00 87.00 93 GLU A CA 1
ATOM 780 C C . GLU A 1 93 ? -11.526 -8.326 21.706 1.00 87.00 93 GLU A C 1
ATOM 782 O O . GLU A 1 93 ? -10.685 -8.024 20.856 1.00 87.00 93 GLU A O 1
ATOM 787 N N . ASP A 1 94 ? -12.765 -7.843 21.687 1.00 79.88 94 ASP A N 1
ATOM 788 C CA . ASP A 1 94 ? -13.280 -6.922 20.668 1.00 79.88 94 ASP A CA 1
ATOM 789 C C . ASP A 1 94 ? -12.884 -5.455 20.937 1.00 79.88 94 ASP A C 1
ATOM 791 O O . ASP A 1 94 ? -13.574 -4.509 20.565 1.00 79.88 94 ASP A O 1
ATOM 795 N N . ILE A 1 95 ? -11.764 -5.262 21.635 1.00 76.19 95 ILE A N 1
ATOM 796 C CA . ILE A 1 95 ? -11.191 -3.960 21.962 1.00 76.19 95 ILE A CA 1
ATOM 797 C C . ILE A 1 95 ? -10.000 -3.752 21.038 1.00 76.19 95 ILE A C 1
ATOM 799 O O . ILE A 1 95 ? -9.050 -4.530 21.063 1.00 76.19 95 ILE A O 1
ATOM 803 N N . LYS A 1 96 ? -10.036 -2.687 20.233 1.00 78.81 96 LYS A N 1
ATOM 804 C CA . LYS A 1 96 ? -8.934 -2.304 19.344 1.00 78.81 96 LYS A CA 1
ATOM 805 C C . LYS A 1 96 ? -8.016 -1.298 20.054 1.00 78.81 96 LYS A C 1
ATOM 807 O O . LYS A 1 96 ? -8.423 -0.145 20.222 1.00 78.81 96 LYS A O 1
ATOM 812 N N . PRO A 1 97 ? -6.787 -1.678 20.458 1.00 86.75 97 PRO A N 1
ATOM 813 C CA . PRO A 1 97 ? -5.826 -0.730 21.010 1.00 86.75 97 PRO A CA 1
ATOM 814 C C . PRO A 1 97 ? -5.513 0.379 20.001 1.00 86.75 97 PRO A C 1
ATOM 816 O O . PRO A 1 97 ? -5.393 0.118 18.807 1.00 86.75 97 PRO A O 1
ATOM 819 N N . VAL A 1 98 ? -5.330 1.616 20.473 1.00 86.94 98 VAL A N 1
ATOM 820 C CA . VAL A 1 98 ? -5.109 2.798 19.608 1.00 86.94 98 VAL A CA 1
ATOM 821 C C . VAL A 1 98 ? -3.862 2.652 18.724 1.00 86.94 98 VAL A C 1
ATOM 823 O O . VAL A 1 98 ? -3.812 3.169 17.612 1.00 86.94 98 VAL A O 1
ATOM 826 N N . TRP A 1 99 ? -2.860 1.917 19.202 1.00 92.75 99 TRP A N 1
ATOM 827 C CA . TRP A 1 99 ? -1.608 1.657 18.497 1.00 92.75 99 TRP A CA 1
ATOM 828 C C . TRP A 1 99 ? -1.686 0.483 17.505 1.00 92.75 99 TRP A C 1
ATOM 830 O O . TRP A 1 99 ? -0.727 0.278 16.767 1.00 92.75 99 TRP A O 1
ATOM 840 N N . LEU A 1 100 ? -2.796 -0.268 17.446 1.00 94.94 100 LEU A N 1
ATOM 841 C CA . LEU A 1 100 ? -2.989 -1.414 16.550 1.00 94.94 100 LEU A CA 1
ATOM 842 C C . LEU A 1 100 ? -3.956 -1.064 15.407 1.00 94.94 100 LEU A C 1
ATOM 844 O O . LEU A 1 100 ? -5.094 -0.655 15.631 1.00 94.94 100 LEU A O 1
ATOM 848 N N . SER A 1 101 ? -3.533 -1.254 14.159 1.00 92.88 101 SER A N 1
ATOM 849 C CA . SER A 1 101 ? -4.327 -0.963 12.958 1.00 92.88 101 SER A CA 1
ATOM 850 C C . SER A 1 101 ? -4.290 -2.109 11.954 1.00 92.88 101 SER A C 1
ATOM 852 O O . SER A 1 101 ? -3.342 -2.881 11.924 1.00 92.88 101 SER A O 1
ATOM 854 N N . VAL A 1 102 ? -5.338 -2.229 11.138 1.00 89.88 102 VAL A N 1
ATOM 855 C CA . VAL A 1 102 ? -5.350 -3.178 10.017 1.00 89.88 102 VAL A CA 1
ATOM 856 C C . VAL A 1 102 ? -4.456 -2.620 8.910 1.00 89.88 102 VAL A C 1
ATOM 858 O O . VAL A 1 102 ? -4.514 -1.429 8.603 1.00 89.88 102 VAL A O 1
ATOM 861 N N . ASP A 1 103 ? -3.635 -3.483 8.333 1.00 87.75 103 ASP A N 1
ATOM 862 C CA . ASP A 1 103 ? -2.858 -3.234 7.130 1.00 87.75 103 ASP A CA 1
ATOM 863 C C . ASP A 1 103 ? -3.740 -3.493 5.904 1.00 87.75 103 ASP A C 1
ATOM 865 O O . ASP A 1 103 ? -3.827 -4.608 5.384 1.00 87.75 103 ASP A O 1
ATOM 869 N N . PHE A 1 104 ? -4.445 -2.454 5.464 1.00 73.19 104 PHE A N 1
ATOM 870 C CA . PHE A 1 104 ? -5.328 -2.540 4.303 1.00 73.19 104 PHE A CA 1
ATOM 871 C C . PHE A 1 104 ? -4.569 -2.680 2.975 1.00 73.19 104 PHE A C 1
ATOM 873 O O . PHE A 1 104 ? -5.147 -3.167 2.004 1.00 73.19 104 PHE A O 1
ATOM 880 N N . ASP A 1 105 ? -3.281 -2.322 2.924 1.00 64.06 105 ASP A N 1
ATOM 881 C CA . ASP A 1 105 ? -2.464 -2.475 1.716 1.00 64.06 105 ASP A CA 1
ATOM 882 C C . ASP A 1 105 ? -2.243 -3.962 1.408 1.00 64.06 105 ASP A C 1
ATOM 884 O O . ASP A 1 105 ? -2.355 -4.409 0.253 1.00 64.06 105 ASP A O 1
ATOM 888 N N . ASN A 1 106 ? -2.007 -4.743 2.467 1.00 71.62 106 ASN A N 1
ATOM 889 C CA . ASN A 1 106 ? -1.836 -6.185 2.394 1.00 71.62 106 ASN A CA 1
ATOM 890 C C . ASN A 1 106 ? -3.130 -6.978 2.624 1.00 71.62 106 ASN A C 1
ATOM 892 O O . ASN A 1 106 ? -3.159 -8.157 2.277 1.00 71.62 106 ASN A O 1
ATOM 896 N N . TRP A 1 107 ? -4.220 -6.404 3.135 1.00 72.50 107 TRP A N 1
ATOM 897 C CA . TRP A 1 107 ? -5.482 -7.136 3.308 1.00 72.50 107 TRP A CA 1
ATOM 898 C C . TRP A 1 107 ? -6.051 -7.659 1.975 1.00 72.50 107 TRP A C 1
ATOM 900 O O . TRP A 1 107 ? -6.009 -6.982 0.942 1.00 72.50 107 TRP A O 1
ATOM 910 N N . ARG A 1 108 ? -6.561 -8.895 1.981 1.00 61.44 108 ARG A N 1
ATOM 911 C CA . ARG A 1 108 ? -7.259 -9.533 0.854 1.00 61.44 108 ARG A CA 1
ATOM 912 C C . ARG A 1 108 ? -8.335 -10.449 1.424 1.00 61.44 108 ARG A C 1
ATOM 914 O O . ARG A 1 108 ? -8.005 -11.272 2.277 1.00 61.44 108 ARG A O 1
ATOM 921 N N . ASP A 1 109 ? -9.562 -10.335 0.934 1.00 61.47 109 ASP A N 1
ATOM 922 C CA . ASP A 1 109 ? -10.604 -11.316 1.224 1.00 61.47 109 ASP A CA 1
ATOM 923 C C . ASP A 1 109 ? -10.291 -12.572 0.407 1.00 61.47 109 ASP A C 1
ATOM 925 O O . ASP A 1 109 ? -10.158 -12.513 -0.813 1.00 61.47 109 ASP A O 1
ATOM 929 N N . TRP A 1 110 ? -10.041 -13.681 1.101 1.00 54.78 110 TRP A N 1
ATOM 930 C CA . TRP A 1 110 ? -9.601 -14.944 0.499 1.00 54.78 110 TRP A CA 1
ATOM 931 C C . TRP A 1 110 ? -10.662 -16.053 0.612 1.00 54.78 110 TRP A C 1
ATOM 933 O O . TRP A 1 110 ? -10.395 -17.200 0.260 1.00 54.78 110 TRP A O 1
ATOM 943 N N . GLU A 1 111 ? -11.869 -15.731 1.084 1.00 51.38 111 GLU A N 1
ATOM 944 C CA . GLU A 1 111 ? -13.012 -16.647 1.070 1.00 51.38 111 GLU A CA 1
ATOM 945 C C . GLU A 1 111 ? -13.603 -16.731 -0.350 1.00 51.38 111 GLU A C 1
ATOM 947 O O . GLU A 1 111 ? -14.194 -15.765 -0.827 1.00 51.38 111 GLU A O 1
ATOM 952 N N . GLY A 1 112 ? -13.460 -17.887 -1.015 1.00 47.75 112 GLY A N 1
ATOM 953 C CA . GLY A 1 112 ? -14.261 -18.234 -2.201 1.00 47.75 112 GLY A CA 1
ATOM 954 C C . GLY A 1 112 ? -13.544 -18.452 -3.538 1.00 47.75 112 GLY A C 1
ATOM 955 O O . GLY A 1 112 ? -14.235 -18.454 -4.550 1.00 47.75 112 GLY A O 1
ATOM 956 N N . ASP A 1 113 ? -12.224 -18.659 -3.583 1.00 45.03 113 ASP A N 1
ATOM 957 C CA . ASP A 1 113 ? -11.502 -18.791 -4.862 1.00 45.03 113 ASP A CA 1
ATOM 958 C C . ASP A 1 113 ? -10.711 -20.115 -4.965 1.00 45.03 113 ASP A C 1
ATOM 960 O O . ASP A 1 113 ? -9.548 -20.210 -4.564 1.00 45.03 113 ASP A O 1
ATOM 964 N N . GLU A 1 114 ? -11.365 -21.170 -5.469 1.00 46.38 114 GLU A N 1
ATOM 965 C CA . GLU A 1 114 ? -10.786 -22.519 -5.640 1.00 46.38 114 GLU A CA 1
ATOM 966 C C . GLU A 1 114 ? -9.760 -22.592 -6.799 1.00 46.38 114 GLU A C 1
ATOM 968 O O . GLU A 1 114 ? -8.883 -23.457 -6.800 1.00 46.38 114 GLU A O 1
ATOM 973 N N . GLU A 1 115 ? -9.778 -21.653 -7.756 1.00 43.44 115 GLU A N 1
ATOM 974 C CA . GLU A 1 115 ? -8.819 -21.618 -8.881 1.00 43.44 115 GLU A CA 1
ATOM 975 C C . GLU A 1 115 ? -7.427 -21.103 -8.473 1.00 43.44 115 GLU A C 1
ATOM 977 O O . GLU A 1 115 ? -6.407 -21.542 -9.012 1.00 43.44 115 GLU A O 1
ATOM 982 N N . VAL A 1 116 ? -7.354 -20.247 -7.448 1.00 47.44 116 VAL A N 1
ATOM 983 C CA . VAL A 1 116 ? -6.084 -19.808 -6.837 1.00 47.44 116 VAL A CA 1
ATOM 984 C C . VAL A 1 116 ? -5.426 -20.958 -6.052 1.00 47.44 116 VAL A C 1
ATOM 986 O O . VAL A 1 116 ? -4.221 -20.943 -5.781 1.00 47.44 116 VAL A O 1
ATOM 989 N N . GLU A 1 117 ? -6.204 -21.992 -5.723 1.00 42.28 117 GLU A N 1
ATOM 990 C CA . GLU A 1 117 ? -5.798 -23.123 -4.899 1.00 42.28 117 GLU A CA 1
ATOM 991 C C . GLU A 1 117 ? -4.908 -24.125 -5.650 1.00 42.28 117 GLU A C 1
ATOM 993 O O . GLU A 1 117 ? -3.937 -24.601 -5.064 1.00 42.28 117 GLU A O 1
ATOM 998 N N . LEU A 1 118 ? -5.126 -24.386 -6.948 1.00 36.78 118 LEU A N 1
ATOM 999 C CA . LEU A 1 118 ? -4.269 -25.309 -7.718 1.00 36.78 118 LEU A CA 1
ATOM 1000 C C . LEU A 1 118 ? -2.849 -24.760 -7.927 1.00 36.78 118 LEU A C 1
ATOM 1002 O O . LEU A 1 118 ? -1.871 -25.469 -7.686 1.00 36.78 118 LEU A O 1
ATOM 1006 N N . ALA A 1 119 ? -2.731 -23.479 -8.291 1.00 45.19 119 ALA A N 1
ATOM 1007 C CA . ALA A 1 119 ? -1.435 -22.814 -8.455 1.00 45.19 119 ALA A CA 1
ATOM 1008 C C . ALA A 1 119 ? -0.679 -22.685 -7.118 1.00 45.19 119 ALA A C 1
ATOM 1010 O O . ALA A 1 119 ? 0.553 -22.683 -7.077 1.00 45.19 119 ALA A O 1
ATOM 1011 N N . GLN A 1 120 ? -1.409 -22.612 -5.999 1.00 45.41 120 GLN A N 1
ATOM 1012 C CA . GLN A 1 120 ? -0.813 -22.606 -4.667 1.00 45.41 120 GLN A CA 1
ATOM 1013 C C . GLN A 1 120 ? -0.445 -24.005 -4.175 1.00 45.41 120 GLN A C 1
ATOM 1015 O O . GLN A 1 120 ? 0.568 -24.118 -3.497 1.00 45.41 120 GLN A O 1
ATOM 1020 N N . VAL A 1 121 ? -1.190 -25.067 -4.501 1.00 40.06 121 VAL A N 1
ATOM 1021 C CA . VAL A 1 121 ? -0.877 -26.444 -4.070 1.00 40.06 121 VAL A CA 1
ATOM 1022 C C . VAL A 1 121 ? 0.465 -26.922 -4.640 1.00 40.06 121 VAL A C 1
ATOM 1024 O O . VAL A 1 121 ? 1.233 -27.535 -3.896 1.00 40.06 121 VAL A O 1
ATOM 1027 N N . GLU A 1 122 ? 0.812 -26.568 -5.882 1.00 40.50 122 GLU A N 1
ATOM 1028 C CA . GLU A 1 122 ? 2.129 -26.882 -6.466 1.00 40.50 122 GLU A CA 1
ATOM 1029 C C . GLU A 1 122 ? 3.269 -26.105 -5.788 1.00 40.50 122 GLU A C 1
ATOM 1031 O O . GLU A 1 122 ? 4.264 -26.702 -5.372 1.00 40.50 122 GLU A O 1
ATOM 1036 N N . HIS A 1 123 ? 3.087 -24.802 -5.545 1.00 42.16 123 HIS A N 1
ATOM 1037 C CA . HIS A 1 123 ? 4.063 -23.984 -4.814 1.00 42.16 123 HIS A CA 1
ATOM 1038 C C . HIS A 1 123 ? 4.209 -24.412 -3.333 1.00 42.16 123 HIS A C 1
ATOM 1040 O O . HIS A 1 123 ? 5.287 -24.334 -2.741 1.00 42.16 123 HIS A O 1
ATOM 1046 N N . TYR A 1 124 ? 3.133 -24.917 -2.717 1.00 40.12 124 TYR A N 1
ATOM 1047 C CA . TYR A 1 124 ? 3.092 -25.351 -1.315 1.00 40.12 124 TYR A CA 1
ATOM 1048 C C . TYR A 1 124 ? 3.648 -26.775 -1.111 1.00 40.12 124 TYR A C 1
ATOM 1050 O O . TYR A 1 124 ? 4.196 -27.072 -0.046 1.00 40.12 124 TYR A O 1
ATOM 1058 N N . ALA A 1 125 ? 3.568 -27.646 -2.125 1.00 39.06 125 ALA A N 1
ATOM 1059 C CA . ALA A 1 125 ? 4.178 -28.979 -2.117 1.00 39.06 125 ALA A CA 1
ATOM 1060 C C . ALA A 1 125 ? 5.720 -28.922 -2.141 1.00 39.06 125 ALA A C 1
ATOM 1062 O O . ALA A 1 125 ? 6.380 -29.755 -1.512 1.00 39.06 125 ALA A O 1
ATOM 1063 N N . GLU A 1 126 ? 6.305 -27.907 -2.785 1.00 46.12 126 GLU A N 1
ATOM 1064 C CA . GLU A 1 126 ? 7.752 -27.641 -2.744 1.00 46.12 126 GLU A CA 1
ATOM 1065 C C . GLU A 1 126 ? 8.221 -27.090 -1.387 1.00 46.12 126 GLU A C 1
ATOM 1067 O O . GLU A 1 126 ? 9.316 -27.420 -0.921 1.00 46.12 126 GLU A O 1
ATOM 1072 N N . LEU A 1 127 ? 7.372 -26.306 -0.711 1.00 38.12 127 LEU A N 1
ATOM 1073 C CA . LEU A 1 127 ? 7.638 -25.741 0.617 1.00 38.12 127 LEU A CA 1
ATOM 1074 C C . LEU A 1 127 ? 7.670 -26.807 1.728 1.00 38.12 127 LEU A C 1
ATOM 1076 O O . LEU A 1 127 ? 8.474 -26.702 2.655 1.00 38.12 127 LEU A O 1
ATOM 1080 N N . LEU A 1 128 ? 6.850 -27.860 1.630 1.00 33.84 128 LEU A N 1
ATOM 1081 C CA . LEU A 1 128 ? 6.751 -28.915 2.651 1.00 33.84 128 LEU A CA 1
ATOM 1082 C C . LEU A 1 128 ? 7.929 -29.908 2.641 1.00 33.84 128 LEU A C 1
ATOM 1084 O O . LEU A 1 128 ? 8.259 -30.470 3.685 1.00 33.84 128 LEU A O 1
ATOM 1088 N N . LYS A 1 129 ? 8.619 -30.091 1.505 1.00 39.59 129 LYS A N 1
ATOM 1089 C CA . LYS A 1 129 ? 9.800 -30.978 1.409 1.00 39.59 129 LYS A CA 1
ATOM 1090 C C . LYS A 1 129 ? 11.038 -30.448 2.145 1.00 39.59 129 LYS A C 1
ATOM 1092 O O . LYS A 1 129 ? 11.975 -31.207 2.372 1.00 39.59 129 LYS A O 1
ATOM 1097 N N . LYS A 1 130 ? 11.055 -29.168 2.531 1.00 47.22 130 LYS A N 1
ATOM 1098 C CA . LYS A 1 130 ? 12.213 -28.495 3.150 1.00 47.22 130 LYS A CA 1
ATOM 1099 C C . LYS A 1 130 ? 12.256 -28.586 4.683 1.00 47.22 130 LYS A C 1
ATOM 1101 O O . LYS A 1 130 ? 13.123 -27.972 5.301 1.00 47.22 130 LYS A O 1
ATOM 1106 N N . VAL A 1 131 ? 11.360 -29.352 5.315 1.00 36.25 131 VAL A N 1
ATOM 1107 C CA . VAL A 1 131 ? 11.296 -29.477 6.781 1.00 36.25 131 VAL A CA 1
ATOM 1108 C C . VAL A 1 131 ? 11.762 -30.867 7.228 1.00 36.25 131 VAL A C 1
ATOM 1110 O O . VAL A 1 131 ? 10.964 -31.760 7.482 1.00 36.25 131 VAL A O 1
ATOM 1113 N N . SER A 1 132 ? 13.079 -31.049 7.360 1.00 30.23 132 SER A N 1
ATOM 1114 C CA . SER A 1 132 ? 13.652 -32.037 8.282 1.00 30.23 132 SER A CA 1
ATOM 1115 C C . SER A 1 132 ? 15.002 -31.549 8.824 1.00 30.23 132 SER A C 1
ATOM 1117 O O . SER A 1 132 ? 15.884 -31.111 8.094 1.00 30.23 132 SER A O 1
ATOM 1119 N N . THR A 1 133 ? 15.078 -31.569 10.149 1.00 34.69 133 THR A N 1
ATOM 1120 C CA . THR A 1 133 ? 16.111 -31.147 11.120 1.00 34.69 133 THR A CA 1
ATOM 1121 C C . THR A 1 133 ? 17.527 -31.723 10.883 1.00 34.69 133 THR A C 1
ATOM 1123 O O . THR A 1 133 ? 17.628 -32.724 10.196 1.00 34.69 133 THR A O 1
ATOM 1126 N N . LYS A 1 134 ? 18.670 -31.309 11.475 1.00 28.39 134 LYS A N 1
ATOM 1127 C CA . LYS A 1 134 ? 19.107 -30.374 12.553 1.00 28.39 134 LYS A CA 1
ATOM 1128 C C . LYS A 1 134 ? 20.671 -30.358 12.549 1.00 28.39 134 LYS A C 1
ATOM 1130 O O . LYS A 1 134 ? 21.217 -31.435 12.733 1.00 28.39 134 LYS A O 1
ATOM 1135 N N . ARG A 1 135 ? 21.319 -29.167 12.507 1.00 26.27 135 ARG A N 1
ATOM 1136 C CA . ARG A 1 135 ? 22.690 -28.753 13.002 1.00 26.27 135 ARG A CA 1
ATOM 1137 C C . ARG A 1 135 ? 23.944 -29.582 12.572 1.00 26.27 135 ARG A C 1
ATOM 1139 O O . ARG A 1 135 ? 23.761 -30.689 12.095 1.00 26.27 135 ARG A O 1
ATOM 1146 N N . PRO A 1 136 ? 25.216 -29.153 12.816 1.00 29.81 136 PRO A N 1
ATOM 1147 C CA . PRO A 1 136 ? 25.808 -27.857 13.228 1.00 29.81 136 PRO A CA 1
ATOM 1148 C C . PRO A 1 136 ? 26.808 -27.279 12.171 1.00 29.81 136 PRO A C 1
ATOM 1150 O O . PRO A 1 136 ? 27.052 -27.935 11.162 1.00 29.81 136 PRO A O 1
ATOM 1153 N N . PRO A 1 137 ? 27.386 -26.068 12.349 1.00 32.97 137 PRO A N 1
ATOM 1154 C CA . PRO A 1 137 ? 28.284 -25.469 11.352 1.00 32.97 137 PRO A CA 1
ATOM 1155 C C . PRO A 1 137 ? 29.760 -25.855 11.581 1.00 32.97 137 PRO A C 1
ATOM 1157 O O . PRO A 1 137 ? 30.162 -25.982 12.741 1.00 32.97 137 PRO A O 1
ATOM 1160 N N . PRO A 1 138 ? 30.594 -25.946 10.526 1.00 25.02 138 PRO A N 1
ATOM 1161 C CA . PRO A 1 138 ? 32.037 -25.784 10.655 1.00 25.02 138 PRO A CA 1
ATOM 1162 C C . PRO A 1 138 ? 32.553 -24.452 10.078 1.00 25.02 138 PRO A C 1
ATOM 1164 O O . PRO A 1 138 ? 31.859 -23.747 9.349 1.00 25.02 138 PRO A O 1
ATOM 1167 N N . ALA A 1 139 ? 33.762 -24.128 10.535 1.00 24.59 139 ALA A N 1
ATOM 1168 C CA . ALA A 1 139 ? 34.428 -22.834 10.648 1.00 24.59 139 ALA A CA 1
ATOM 1169 C C . ALA A 1 139 ? 34.847 -22.118 9.348 1.00 24.59 139 ALA A C 1
ATOM 1171 O O . ALA A 1 139 ? 34.842 -22.688 8.261 1.00 24.59 139 ALA A O 1
ATOM 1172 N N . MET A 1 140 ? 35.264 -20.857 9.545 1.00 29.14 140 MET A N 1
ATOM 1173 C CA . MET A 1 140 ? 36.157 -20.114 8.656 1.00 29.14 140 MET A CA 1
ATOM 1174 C C . MET A 1 140 ? 37.473 -20.867 8.468 1.00 29.14 140 MET A C 1
ATOM 1176 O O . MET A 1 140 ? 38.115 -21.182 9.466 1.00 29.14 140 MET A O 1
ATOM 1180 N N . ASP A 1 141 ? 37.865 -21.066 7.215 1.00 25.42 141 ASP A N 1
ATOM 1181 C CA . ASP A 1 141 ? 39.221 -20.811 6.731 1.00 25.42 141 ASP A CA 1
ATOM 1182 C C . ASP A 1 141 ? 39.217 -20.740 5.192 1.00 25.42 141 ASP A C 1
ATOM 1184 O O . ASP A 1 141 ? 38.349 -21.313 4.531 1.00 25.42 141 ASP A O 1
ATOM 1188 N N . ASP A 1 142 ? 40.193 -19.988 4.682 1.00 25.23 142 ASP A N 1
ATOM 1189 C CA . ASP A 1 142 ? 40.691 -19.916 3.301 1.00 25.23 142 ASP A CA 1
ATOM 1190 C C . ASP A 1 142 ? 40.151 -18.800 2.384 1.00 25.23 142 ASP A C 1
ATOM 1192 O O . ASP A 1 142 ? 39.440 -18.987 1.394 1.00 25.23 142 ASP A O 1
ATOM 1196 N N . LEU A 1 143 ? 40.624 -17.592 2.710 1.00 24.72 143 LEU A N 1
ATOM 1197 C CA . LEU A 1 143 ? 41.066 -16.591 1.737 1.00 24.72 143 LEU A CA 1
ATOM 1198 C C . LEU A 1 143 ? 42.296 -17.121 0.979 1.00 24.72 143 LEU A C 1
ATOM 1200 O O . LEU A 1 143 ? 43.289 -17.445 1.618 1.00 24.72 143 LEU A O 1
ATOM 1204 N N . ASP A 1 144 ? 42.229 -17.183 -0.353 1.00 24.53 144 ASP A N 1
ATOM 1205 C CA . ASP A 1 144 ? 43.240 -16.664 -1.299 1.00 24.53 144 ASP A CA 1
ATOM 1206 C C . ASP A 1 144 ? 43.153 -17.365 -2.662 1.00 24.53 144 ASP A C 1
ATOM 1208 O O . ASP A 1 144 ? 43.378 -18.565 -2.776 1.00 24.53 144 ASP A O 1
ATOM 1212 N N . ALA A 1 145 ? 42.883 -16.580 -3.715 1.00 25.05 145 ALA A N 1
ATOM 1213 C CA . ALA A 1 145 ? 43.499 -16.721 -5.042 1.0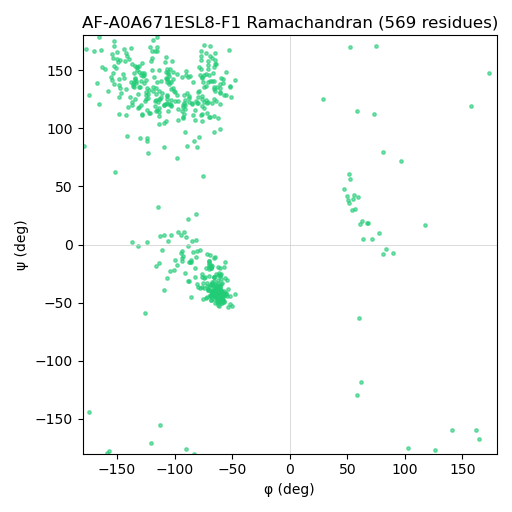0 25.05 145 ALA A CA 1
ATOM 1214 C C . ALA A 1 145 ? 42.975 -15.630 -5.995 1.00 25.05 145 ALA A C 1
ATOM 1216 O O . ALA A 1 145 ? 42.054 -15.836 -6.785 1.00 25.05 145 ALA A O 1
ATOM 1217 N N . PHE A 1 146 ? 43.601 -14.452 -5.956 1.00 23.28 146 PHE A N 1
ATOM 1218 C CA . PHE A 1 146 ? 43.616 -13.523 -7.086 1.00 23.28 146 PHE A CA 1
ATOM 1219 C C . PHE A 1 146 ? 44.878 -13.793 -7.911 1.00 23.28 146 PHE A C 1
ATOM 1221 O O . PHE A 1 146 ? 45.969 -13.503 -7.432 1.00 23.28 146 PHE A O 1
ATOM 1228 N N . GLN A 1 147 ? 44.747 -14.251 -9.163 1.00 22.41 147 GLN A N 1
ATOM 1229 C CA . GLN A 1 147 ? 45.648 -13.821 -10.243 1.00 22.41 147 GLN A CA 1
ATOM 1230 C C . GLN A 1 147 ? 45.144 -14.167 -11.657 1.00 22.41 147 GLN A C 1
ATOM 1232 O O . GLN A 1 147 ? 44.980 -15.320 -12.028 1.00 22.41 147 GLN A O 1
ATOM 1237 N N . CYS A 1 148 ? 44.994 -13.089 -12.434 1.00 22.81 148 CYS A N 1
ATOM 1238 C CA . CYS A 1 148 ? 45.398 -12.891 -13.829 1.00 22.81 148 CYS A CA 1
ATOM 1239 C C . CYS A 1 148 ? 44.879 -13.815 -14.953 1.00 22.81 148 CYS A C 1
ATOM 1241 O O . CYS A 1 148 ? 45.352 -14.929 -15.138 1.00 22.81 148 CYS A O 1
ATOM 1243 N N . ALA A 1 149 ? 44.100 -13.220 -15.868 1.00 23.36 149 ALA A N 1
ATOM 1244 C CA . ALA A 1 149 ? 44.246 -13.468 -17.304 1.00 23.36 149 ALA A CA 1
ATOM 1245 C C . ALA A 1 149 ? 43.871 -12.209 -18.112 1.00 23.36 149 ALA A C 1
ATOM 1247 O O . ALA A 1 149 ? 42.715 -11.791 -18.146 1.00 23.36 149 ALA A O 1
ATOM 1248 N N . ARG A 1 150 ? 44.872 -11.603 -18.769 1.00 24.39 150 ARG A N 1
ATOM 1249 C CA . ARG A 1 150 ? 44.701 -10.675 -19.901 1.00 24.39 150 ARG A CA 1
ATOM 1250 C C . ARG A 1 150 ? 44.465 -11.516 -21.155 1.00 24.39 150 ARG A C 1
ATOM 1252 O O . ARG A 1 150 ? 45.295 -12.374 -21.438 1.00 24.39 150 ARG A O 1
ATOM 1259 N N . VAL A 1 151 ? 43.438 -11.209 -21.949 1.00 25.70 151 VAL A N 1
ATOM 1260 C CA . VAL A 1 151 ? 43.390 -11.595 -23.369 1.00 25.70 151 VAL A CA 1
ATOM 1261 C C . VAL A 1 151 ? 42.863 -10.432 -24.214 1.00 25.70 151 VAL A C 1
ATOM 1263 O O . VAL A 1 151 ? 41.777 -9.919 -23.985 1.00 25.70 151 VAL A O 1
ATOM 1266 N N . ALA A 1 152 ? 43.740 -10.040 -25.141 1.00 24.20 152 ALA A N 1
ATOM 1267 C CA . ALA A 1 152 ? 43.592 -9.415 -26.455 1.00 24.20 152 ALA A CA 1
ATOM 1268 C C . ALA A 1 152 ? 42.389 -8.507 -26.784 1.00 24.20 152 ALA A C 1
ATOM 1270 O O . ALA A 1 152 ? 41.230 -8.906 -26.805 1.00 24.20 152 ALA A O 1
ATOM 1271 N N . ALA A 1 153 ? 42.751 -7.302 -27.228 1.00 29.09 153 ALA A N 1
ATOM 1272 C CA . ALA A 1 153 ? 41.930 -6.382 -27.995 1.00 29.09 153 ALA A CA 1
ATOM 1273 C C . ALA A 1 153 ? 41.477 -6.977 -29.341 1.00 29.09 153 ALA A C 1
ATOM 1275 O O . ALA A 1 153 ? 42.302 -7.487 -30.096 1.00 29.09 153 ALA A O 1
ATOM 1276 N N . SER A 1 154 ? 40.195 -6.809 -29.682 1.00 25.73 154 SER A N 1
ATOM 1277 C CA . SER A 1 154 ? 39.766 -6.396 -31.027 1.00 25.73 154 SER A CA 1
ATOM 1278 C C . SER A 1 154 ? 38.284 -5.982 -31.042 1.00 25.73 154 SER A C 1
ATOM 1280 O O . SER A 1 154 ? 37.448 -6.651 -30.445 1.00 25.73 154 SER A O 1
ATOM 1282 N N . ARG A 1 155 ? 38.010 -4.899 -31.790 1.00 29.08 155 ARG A N 1
ATOM 1283 C CA . ARG A 1 155 ? 36.711 -4.308 -32.186 1.00 29.08 155 ARG A CA 1
ATOM 1284 C C . ARG A 1 155 ? 35.998 -3.410 -31.164 1.00 29.08 155 ARG A C 1
ATOM 1286 O O . ARG A 1 155 ? 35.000 -3.764 -30.548 1.00 29.08 155 ARG A O 1
ATOM 1293 N N . GLU A 1 156 ? 36.487 -2.171 -31.104 1.00 34.03 156 GLU A N 1
ATOM 1294 C CA . GLU A 1 156 ? 35.705 -0.981 -30.758 1.00 34.03 156 GLU A CA 1
ATOM 1295 C C . GLU A 1 156 ? 34.560 -0.775 -31.759 1.00 34.03 156 GLU A C 1
ATOM 1297 O O . GLU A 1 156 ? 34.757 -0.221 -32.835 1.00 34.03 156 GLU A O 1
ATOM 1302 N N . THR A 1 157 ? 33.360 -1.193 -31.371 1.00 31.73 157 THR A N 1
ATOM 1303 C CA . THR A 1 157 ? 32.095 -0.509 -31.688 1.00 31.73 157 THR A CA 1
ATOM 1304 C C . THR A 1 157 ? 31.107 -0.816 -30.561 1.00 31.73 157 THR A C 1
ATOM 1306 O O . THR A 1 157 ? 30.100 -1.485 -30.767 1.00 31.73 157 THR A O 1
ATOM 1309 N N . ALA A 1 158 ? 31.416 -0.390 -29.333 1.00 34.53 158 ALA A N 1
ATOM 1310 C CA . ALA A 1 158 ? 30.439 -0.441 -28.249 1.00 34.53 158 ALA A CA 1
ATOM 1311 C C . ALA A 1 158 ? 29.442 0.708 -28.451 1.00 34.53 158 ALA A C 1
ATOM 1313 O O . ALA A 1 158 ? 29.808 1.880 -28.354 1.00 34.53 158 ALA A O 1
ATOM 1314 N N . ALA A 1 159 ? 28.189 0.384 -28.766 1.00 40.81 159 ALA A N 1
ATOM 1315 C CA . ALA A 1 159 ? 27.110 1.361 -28.715 1.00 40.81 159 ALA A CA 1
ATOM 1316 C C . ALA A 1 159 ? 26.993 1.882 -27.270 1.00 40.81 159 ALA A C 1
ATOM 1318 O O . ALA A 1 159 ? 26.803 1.105 -26.339 1.00 40.81 159 ALA A O 1
ATOM 1319 N N . MET A 1 160 ? 27.141 3.196 -27.083 1.00 61.94 160 MET A N 1
ATOM 1320 C CA . MET A 1 160 ? 27.145 3.856 -25.765 1.00 61.94 160 MET A CA 1
ATOM 1321 C C . MET A 1 160 ? 25.765 3.826 -25.072 1.00 61.94 160 MET A C 1
ATOM 1323 O O . MET A 1 160 ? 25.684 3.969 -23.851 1.00 61.94 160 MET A O 1
ATOM 1327 N N . ALA A 1 161 ? 24.691 3.605 -25.841 1.00 76.50 161 ALA A N 1
ATOM 1328 C CA . ALA A 1 161 ? 23.326 3.394 -25.366 1.00 76.50 161 ALA A CA 1
ATOM 1329 C C . ALA A 1 161 ? 22.809 2.009 -25.780 1.00 76.50 161 ALA A C 1
ATOM 1331 O O . ALA A 1 161 ? 22.881 1.621 -26.952 1.00 76.50 161 ALA A O 1
ATOM 1332 N N . PHE A 1 162 ? 22.228 1.287 -24.822 1.00 89.25 162 PHE A N 1
ATOM 1333 C CA . PHE A 1 162 ? 21.651 -0.036 -25.057 1.00 89.25 162 PHE A CA 1
ATOM 1334 C C . PHE A 1 162 ? 20.463 0.036 -26.024 1.00 89.25 162 PHE A C 1
ATOM 1336 O O . PHE A 1 162 ? 19.781 1.066 -26.110 1.00 89.25 162 PHE A O 1
ATOM 1343 N N . ARG A 1 163 ? 20.148 -1.065 -26.723 1.00 92.12 163 ARG A N 1
ATOM 1344 C CA . ARG A 1 163 ? 18.965 -1.153 -27.605 1.00 92.12 163 ARG A CA 1
ATOM 1345 C C . ARG A 1 163 ? 17.698 -0.627 -26.928 1.00 92.12 163 ARG A C 1
ATOM 1347 O O . ARG A 1 163 ? 16.954 0.123 -27.553 1.00 92.12 163 ARG A O 1
ATOM 1354 N N . CYS A 1 164 ? 17.481 -0.957 -25.655 1.00 91.19 164 CYS A N 1
ATOM 1355 C CA . CYS A 1 164 ? 16.319 -0.512 -24.874 1.00 91.19 164 CYS A CA 1
ATOM 1356 C C . CYS A 1 164 ? 16.214 1.010 -24.669 1.00 91.19 164 CYS A C 1
ATOM 1358 O O . CYS A 1 164 ? 15.120 1.545 -24.475 1.00 91.19 164 CYS A O 1
ATOM 1360 N N . GLN A 1 165 ? 17.340 1.720 -24.705 1.00 89.31 165 GLN A N 1
ATOM 1361 C CA . GLN A 1 165 ? 17.400 3.172 -24.533 1.00 89.31 165 GLN A CA 1
ATOM 1362 C C . GLN A 1 165 ? 17.231 3.913 -25.858 1.00 89.31 165 GLN A C 1
ATOM 1364 O O . GLN A 1 165 ? 16.691 5.022 -25.855 1.00 89.31 165 GLN A O 1
ATOM 1369 N N . ARG A 1 166 ? 17.687 3.292 -26.956 1.00 88.50 166 ARG A N 1
ATOM 1370 C CA . ARG A 1 166 ? 17.536 3.775 -28.336 1.00 88.50 166 ARG A CA 1
ATOM 1371 C C . ARG A 1 166 ? 16.111 3.580 -28.852 1.00 88.50 166 ARG A C 1
ATOM 1373 O O . ARG A 1 166 ? 15.588 4.433 -29.556 1.00 88.50 166 ARG A O 1
ATOM 1380 N N . ASP A 1 167 ? 15.484 2.473 -28.469 1.00 92.00 167 ASP A N 1
ATOM 1381 C CA . ASP A 1 167 ? 14.106 2.134 -28.807 1.00 92.00 167 ASP A CA 1
ATOM 1382 C C . ASP A 1 167 ? 13.427 1.466 -27.604 1.00 92.00 167 ASP A C 1
ATOM 1384 O O . ASP A 1 167 ? 13.518 0.254 -27.395 1.00 92.00 167 ASP A O 1
ATOM 1388 N N . SER A 1 168 ? 12.750 2.273 -26.783 1.00 94.81 168 SER A N 1
ATOM 1389 C CA . SER A 1 168 ? 12.068 1.782 -25.578 1.00 94.81 168 SER A CA 1
ATOM 1390 C C . SER A 1 168 ? 10.825 0.934 -25.878 1.00 94.81 168 SER A C 1
ATOM 1392 O O . SER A 1 168 ? 10.386 0.200 -24.989 1.00 94.81 168 SER A O 1
ATOM 1394 N N . TYR A 1 169 ? 10.298 0.982 -27.111 1.00 96.12 169 TYR A N 1
ATOM 1395 C CA . TYR A 1 169 ? 9.113 0.230 -27.542 1.00 96.12 169 TYR A CA 1
ATOM 1396 C C . TYR A 1 169 ? 9.454 -1.113 -28.190 1.00 96.12 169 TYR A C 1
ATOM 1398 O O . TYR A 1 169 ? 8.554 -1.938 -28.370 1.00 96.12 169 TYR A O 1
ATOM 1406 N N . ALA A 1 170 ? 10.727 -1.366 -28.507 1.00 96.75 170 ALA A N 1
ATOM 1407 C CA . ALA A 1 170 ? 11.169 -2.682 -28.940 1.00 96.75 170 ALA A CA 1
ATOM 1408 C C . ALA A 1 170 ? 10.787 -3.745 -27.895 1.00 96.75 170 ALA A C 1
ATOM 1410 O O . ALA A 1 170 ? 11.059 -3.607 -26.699 1.00 96.75 170 ALA A O 1
ATOM 1411 N N . ARG A 1 171 ? 10.139 -4.815 -28.366 1.00 97.50 171 ARG A N 1
ATOM 1412 C CA . ARG A 1 171 ? 9.687 -5.939 -27.525 1.00 97.50 171 ARG A CA 1
ATOM 1413 C C . ARG A 1 171 ? 10.525 -7.194 -27.701 1.00 97.50 171 ARG A C 1
ATOM 1415 O O . ARG A 1 171 ? 10.668 -7.970 -26.760 1.00 97.50 171 ARG A O 1
ATOM 1422 N N . GLU A 1 172 ? 11.099 -7.352 -28.889 1.00 96.88 172 GLU A N 1
ATOM 1423 C CA . GLU A 1 172 ? 12.029 -8.422 -29.225 1.00 96.88 172 GLU A CA 1
ATOM 1424 C C . GLU A 1 172 ? 13.272 -7.843 -29.907 1.00 96.88 172 GLU A C 1
ATOM 1426 O O . GLU A 1 172 ? 13.196 -6.818 -30.590 1.00 96.88 172 GLU A O 1
ATOM 1431 N N . PHE A 1 173 ? 14.419 -8.486 -29.707 1.00 96.00 173 PHE A N 1
ATOM 1432 C CA . PHE A 1 173 ? 15.691 -8.099 -30.313 1.00 96.00 173 PHE A CA 1
ATOM 1433 C C . PHE A 1 173 ? 16.602 -9.318 -30.455 1.00 96.00 173 PHE A C 1
ATOM 1435 O O . PHE A 1 173 ? 16.685 -10.136 -29.539 1.00 96.00 173 PHE A 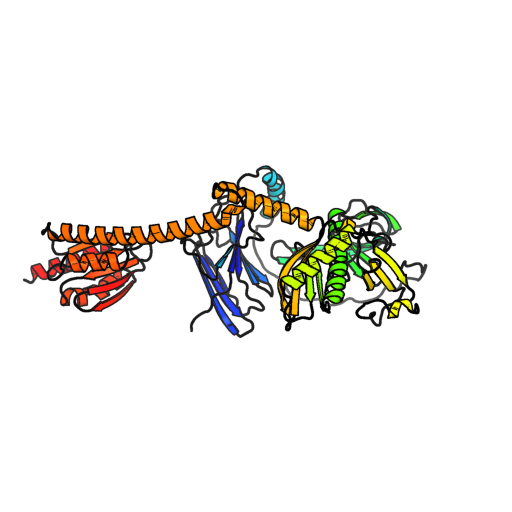O 1
ATOM 1442 N N . THR A 1 174 ? 17.292 -9.431 -31.586 1.00 97.75 174 THR A N 1
ATOM 1443 C CA . THR A 1 174 ? 18.284 -10.483 -31.830 1.00 97.75 174 THR A CA 1
ATOM 1444 C C . THR A 1 174 ? 19.685 -9.919 -31.616 1.00 97.75 174 THR A C 1
ATOM 1446 O O . THR A 1 174 ? 19.991 -8.837 -32.111 1.00 97.75 174 THR A O 1
ATOM 1449 N N . THR A 1 175 ? 20.517 -10.633 -30.859 1.00 96.94 175 THR A N 1
ATOM 1450 C CA . THR A 1 175 ? 21.869 -10.211 -30.454 1.00 96.94 175 THR A CA 1
ATOM 1451 C C . THR A 1 175 ? 22.758 -11.431 -30.210 1.00 96.94 175 THR A C 1
ATOM 1453 O O . THR A 1 175 ? 22.259 -12.554 -30.176 1.00 96.94 175 THR A O 1
ATOM 1456 N N . SER A 1 176 ? 24.059 -11.238 -30.011 1.00 96.88 176 SER A N 1
ATOM 1457 C CA . SER A 1 176 ? 25.011 -12.332 -29.771 1.00 96.88 176 SER A CA 1
ATOM 1458 C C . SER A 1 176 ? 25.425 -12.419 -28.302 1.00 96.88 176 SER A C 1
ATOM 1460 O O . SER A 1 176 ? 25.583 -11.401 -27.623 1.00 96.88 176 SER A O 1
ATOM 1462 N N . VAL A 1 177 ? 25.651 -13.636 -27.801 1.00 97.38 177 VAL A N 1
ATOM 1463 C CA . VAL A 1 177 ? 26.232 -13.853 -26.466 1.00 97.38 177 VAL A CA 1
ATOM 1464 C C . VAL A 1 177 ? 27.730 -13.571 -26.521 1.00 97.38 177 VAL A C 1
ATOM 1466 O O . VAL A 1 177 ? 28.469 -14.256 -27.222 1.00 97.38 177 VAL A O 1
ATOM 1469 N N . VAL A 1 178 ? 28.198 -12.599 -25.743 1.00 96.69 178 VAL A N 1
ATOM 1470 C CA . VAL A 1 178 ? 29.624 -12.252 -25.643 1.00 96.69 178 VAL A CA 1
ATOM 1471 C C . VAL A 1 178 ? 30.320 -13.133 -24.616 1.00 96.69 178 VAL A C 1
ATOM 1473 O O . VAL A 1 178 ? 31.402 -13.656 -24.864 1.00 96.69 178 VAL A O 1
ATOM 1476 N N . SER A 1 179 ? 29.705 -13.319 -23.448 1.00 96.75 179 SER A N 1
ATOM 1477 C CA . SER A 1 179 ? 30.245 -14.196 -2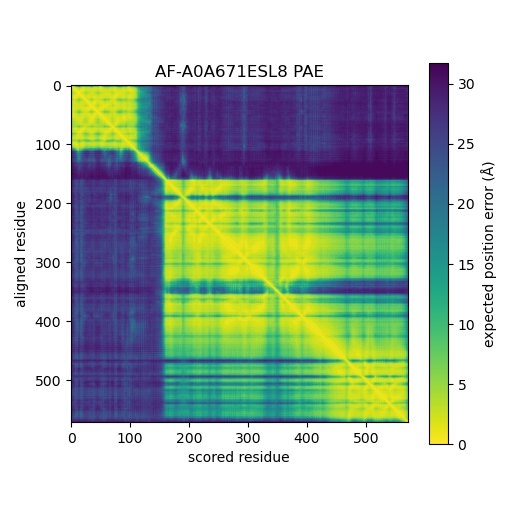2.410 1.00 96.75 179 SER A CA 1
ATOM 1478 C C . SER A 1 179 ? 29.143 -14.761 -21.524 1.00 96.75 179 SER A C 1
ATOM 1480 O O . SER A 1 179 ? 28.087 -14.153 -21.357 1.00 96.75 179 SER A O 1
ATOM 1482 N N . CYS A 1 180 ? 29.405 -15.930 -20.947 1.00 96.88 180 CYS A N 1
ATOM 1483 C CA . CYS A 1 180 ? 28.550 -16.579 -19.966 1.00 96.88 180 CYS A CA 1
ATOM 1484 C C . CYS A 1 180 ? 29.454 -17.203 -18.908 1.00 96.88 180 CYS A C 1
ATOM 1486 O O . CYS A 1 180 ? 30.283 -18.057 -19.227 1.00 96.88 180 CYS A O 1
ATOM 1488 N N . ARG A 1 181 ? 29.324 -16.763 -17.657 1.00 96.06 181 ARG A N 1
ATOM 1489 C CA . ARG A 1 181 ? 30.141 -17.252 -16.540 1.00 96.06 181 ARG A CA 1
ATOM 1490 C C . ARG A 1 181 ? 29.266 -17.673 -15.365 1.00 96.06 181 ARG A C 1
ATOM 1492 O O . ARG A 1 181 ? 28.248 -17.016 -15.141 1.00 96.06 181 ARG A O 1
ATOM 1499 N N . PRO A 1 182 ? 29.652 -18.711 -14.602 1.00 96.44 182 PRO A N 1
ATOM 1500 C CA . PRO A 1 182 ? 29.000 -19.020 -13.338 1.00 96.44 182 PRO A CA 1
ATOM 1501 C C . PRO A 1 182 ? 28.949 -17.779 -12.447 1.00 96.44 182 PRO A C 1
ATOM 1503 O O . PRO A 1 182 ? 29.918 -17.021 -12.360 1.00 96.44 182 PRO A O 1
ATOM 1506 N N . ALA A 1 183 ? 27.799 -17.550 -11.832 1.00 93.81 183 ALA A N 1
ATOM 1507 C CA . ALA A 1 183 ? 27.565 -16.418 -10.959 1.00 93.81 183 ALA A CA 1
ATOM 1508 C C . ALA A 1 183 ? 26.542 -16.777 -9.889 1.00 93.81 183 ALA A C 1
ATOM 1510 O O . ALA A 1 183 ? 25.794 -17.749 -9.996 1.00 93.81 183 ALA A O 1
ATOM 1511 N N . GLU A 1 184 ? 26.482 -15.931 -8.876 1.00 92.12 184 GLU A N 1
ATOM 1512 C CA . GLU A 1 184 ? 25.541 -16.049 -7.782 1.00 92.12 184 GLU A CA 1
ATOM 1513 C C . GLU A 1 184 ? 24.736 -14.760 -7.665 1.00 92.12 184 GLU A C 1
ATOM 1515 O O . GLU A 1 184 ? 25.283 -13.656 -7.720 1.00 92.12 184 GLU A O 1
ATOM 1520 N N . LEU A 1 185 ? 23.423 -14.895 -7.509 1.00 86.56 185 LEU A N 1
ATOM 1521 C CA . LEU A 1 185 ? 22.525 -13.779 -7.279 1.00 86.56 185 LEU A CA 1
ATOM 1522 C C . LEU A 1 185 ? 22.029 -13.826 -5.841 1.00 86.56 185 LEU A C 1
ATOM 1524 O O . LEU A 1 185 ? 21.355 -14.772 -5.440 1.00 86.56 185 LEU A O 1
ATOM 1528 N N . GLN A 1 186 ? 22.314 -12.771 -5.077 1.00 83.56 186 GLN A N 1
ATOM 1529 C CA . GLN A 1 186 ? 21.633 -12.556 -3.806 1.00 83.56 186 GLN A CA 1
ATOM 1530 C C . GLN A 1 186 ? 20.184 -12.184 -4.102 1.00 83.56 186 GLN A C 1
ATOM 1532 O O . GLN A 1 186 ? 19.890 -11.107 -4.623 1.00 83.56 186 GLN A O 1
ATOM 1537 N N . THR A 1 187 ? 19.294 -13.103 -3.775 1.00 65.25 187 THR A N 1
ATOM 1538 C CA . THR A 1 187 ? 17.852 -12.919 -3.811 1.00 65.25 187 THR A CA 1
ATOM 1539 C C . THR A 1 187 ? 17.342 -12.804 -2.382 1.00 65.25 187 THR A C 1
ATOM 1541 O O . THR A 1 187 ? 17.944 -13.319 -1.434 1.00 65.25 187 THR A O 1
ATOM 1544 N N . GLU A 1 188 ? 16.243 -12.084 -2.197 1.00 47.91 188 GLU A N 1
ATOM 1545 C CA . GLU A 1 188 ? 15.526 -12.163 -0.933 1.00 47.91 188 GLU A CA 1
ATOM 1546 C C . GLU A 1 188 ? 14.751 -13.478 -0.925 1.00 47.91 188 GLU A C 1
ATOM 1548 O O . GLU A 1 188 ? 13.762 -13.628 -1.642 1.00 47.91 188 GLU A O 1
ATOM 1553 N N . GLY A 1 189 ? 15.236 -14.445 -0.143 1.00 38.09 189 GLY A N 1
ATOM 1554 C CA . GLY A 1 189 ? 14.551 -15.716 0.044 1.00 38.09 189 GLY A CA 1
ATOM 1555 C C . GLY A 1 189 ? 13.211 -15.522 0.746 1.00 38.09 189 GLY A C 1
ATOM 1556 O O . GLY A 1 189 ? 12.961 -14.496 1.390 1.00 38.09 189 GLY A O 1
ATOM 1557 N N . SER A 1 190 ? 12.361 -16.546 0.704 1.00 34.03 190 SER A N 1
ATOM 1558 C CA . SER A 1 190 ? 10.996 -16.527 1.260 1.00 34.03 190 SER A CA 1
ATOM 1559 C C . SER A 1 190 ? 10.909 -16.165 2.754 1.00 34.03 190 SER A C 1
ATOM 1561 O O . SER A 1 190 ? 9.841 -15.796 3.234 1.00 34.03 190 SER A O 1
ATOM 1563 N N . ASN A 1 191 ? 12.031 -16.209 3.484 1.00 33.28 191 ASN A N 1
ATOM 1564 C CA . ASN A 1 191 ? 12.125 -15.901 4.916 1.00 33.28 191 ASN A CA 1
ATOM 1565 C C . ASN A 1 191 ? 12.861 -14.575 5.200 1.00 33.28 191 ASN A C 1
ATOM 1567 O O . ASN A 1 191 ? 13.219 -14.290 6.341 1.00 33.28 191 ASN A O 1
ATOM 1571 N N . GLY A 1 192 ? 13.177 -13.777 4.173 1.00 43.06 192 GLY A N 1
ATOM 1572 C CA . GLY A 1 192 ? 13.957 -12.547 4.327 1.00 43.06 192 GLY A CA 1
ATOM 1573 C C . GLY A 1 192 ? 15.439 -12.738 4.652 1.00 43.06 192 GLY A C 1
ATOM 1574 O O . GLY A 1 192 ? 16.134 -11.751 4.880 1.00 43.06 192 GLY A O 1
ATOM 1575 N N . LYS A 1 193 ? 15.932 -13.982 4.668 1.00 38.16 193 LYS A N 1
ATOM 1576 C CA . LYS A 1 193 ? 17.367 -14.268 4.590 1.00 38.16 193 LYS A CA 1
ATOM 1577 C C . LYS A 1 193 ? 17.824 -14.085 3.145 1.00 38.16 193 LYS A C 1
ATOM 1579 O O . LYS A 1 193 ? 17.085 -14.407 2.218 1.00 38.16 193 LYS A O 1
ATOM 1584 N N . LYS A 1 194 ? 19.048 -13.583 2.970 1.00 56.38 194 LYS A N 1
ATOM 1585 C CA . LYS A 1 194 ? 19.711 -13.548 1.664 1.00 56.38 194 LYS A CA 1
ATOM 1586 C C . LYS A 1 194 ? 19.888 -14.989 1.187 1.00 56.38 194 LYS A C 1
ATOM 1588 O O . LYS A 1 194 ? 20.668 -15.730 1.780 1.00 56.38 194 LYS A O 1
ATOM 1593 N N . GLU A 1 195 ? 19.130 -15.384 0.174 1.00 77.00 195 GLU A N 1
ATOM 1594 C CA . GLU A 1 195 ? 19.322 -16.649 -0.524 1.00 77.00 195 GLU A CA 1
ATOM 1595 C C . GLU A 1 195 ? 20.244 -16.398 -1.704 1.00 77.00 195 GLU A C 1
ATOM 1597 O O . GLU A 1 195 ? 20.047 -15.474 -2.496 1.00 77.00 195 GLU A O 1
ATOM 1602 N N . VAL A 1 196 ? 21.286 -17.212 -1.790 1.00 83.56 196 VAL A N 1
ATOM 1603 C CA . VAL A 1 196 ? 22.239 -17.156 -2.885 1.00 83.56 196 VAL A CA 1
ATOM 1604 C C . VAL A 1 196 ? 21.761 -18.138 -3.939 1.00 83.56 196 VAL A C 1
ATOM 1606 O O . VAL A 1 196 ? 21.768 -19.347 -3.723 1.00 83.56 196 VAL A O 1
ATOM 1609 N N . LEU A 1 197 ? 21.289 -17.608 -5.061 1.00 90.25 197 LEU A N 1
ATOM 1610 C CA . LEU A 1 197 ? 20.877 -18.409 -6.198 1.00 90.25 197 LEU A CA 1
ATOM 1611 C C . LEU A 1 197 ? 22.077 -18.587 -7.125 1.00 90.25 197 LEU A C 1
ATOM 1613 O O . LEU A 1 197 ? 22.577 -17.604 -7.669 1.00 90.25 197 LEU A O 1
ATOM 1617 N N . SER A 1 198 ? 22.534 -19.822 -7.314 1.00 93.12 198 SER A N 1
ATOM 1618 C CA . SER A 1 198 ? 23.563 -20.134 -8.308 1.00 93.12 198 SER A CA 1
ATOM 1619 C C . SER A 1 198 ? 22.965 -20.118 -9.716 1.00 93.12 198 SER A C 1
ATOM 1621 O O . SER A 1 198 ? 21.844 -20.576 -9.944 1.00 93.12 198 SER A O 1
ATOM 1623 N N . GLY A 1 199 ? 23.717 -19.584 -10.667 1.00 95.25 199 GLY A N 1
ATOM 1624 C CA . GLY A 1 199 ? 23.314 -19.473 -12.060 1.00 95.25 199 GLY A CA 1
ATOM 1625 C C . GLY A 1 199 ? 24.458 -18.935 -12.904 1.00 95.25 199 GLY A C 1
ATOM 1626 O O . GLY A 1 199 ? 25.627 -19.236 -12.658 1.00 95.25 199 GLY A O 1
ATOM 1627 N N . PHE A 1 200 ? 24.120 -18.129 -13.901 1.00 96.69 200 PHE A N 1
ATOM 1628 C CA . PHE A 1 200 ? 25.058 -17.613 -14.881 1.00 96.69 200 PHE A CA 1
ATOM 1629 C C . PHE A 1 200 ? 24.832 -16.128 -15.119 1.00 96.69 200 PHE A C 1
ATOM 1631 O O . PHE A 1 200 ? 23.704 -15.664 -15.291 1.00 96.69 200 PHE A O 1
ATOM 1638 N N . GLN A 1 201 ? 25.933 -15.390 -15.164 1.00 96.81 201 GLN A N 1
ATOM 1639 C CA . GLN A 1 201 ? 25.969 -14.017 -15.629 1.00 96.81 201 GLN A CA 1
ATOM 1640 C C . GLN A 1 201 ? 26.310 -14.017 -17.114 1.00 96.81 201 GLN A C 1
ATOM 1642 O O . GLN A 1 201 ? 27.378 -14.484 -17.518 1.00 96.81 201 GLN A O 1
ATOM 1647 N N . VAL A 1 202 ? 25.379 -13.501 -17.905 1.00 97.00 202 VAL A N 1
ATOM 1648 C CA . VAL A 1 202 ? 25.426 -13.487 -19.362 1.00 97.00 202 VAL A CA 1
ATOM 1649 C C . VAL A 1 202 ? 25.564 -12.047 -19.835 1.00 97.00 202 VAL A C 1
ATOM 1651 O O . VAL A 1 202 ? 24.757 -11.183 -19.486 1.00 97.00 202 VAL A O 1
ATOM 1654 N N . VAL A 1 203 ? 26.585 -11.793 -20.645 1.00 96.94 203 VAL A N 1
ATOM 1655 C CA . VAL A 1 203 ? 26.806 -10.507 -21.310 1.00 96.94 203 VAL A CA 1
ATOM 1656 C C . VA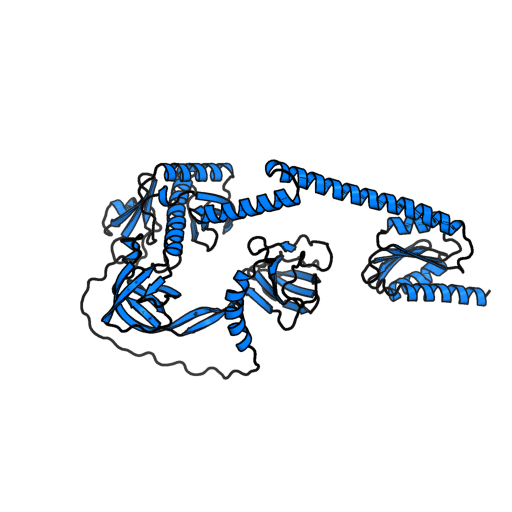L A 1 203 ? 26.460 -10.678 -22.780 1.00 96.94 203 VAL A C 1
ATOM 1658 O O . VAL A 1 203 ? 26.944 -11.606 -23.431 1.00 96.94 203 VAL A O 1
ATOM 1661 N N . LEU A 1 204 ? 25.617 -9.785 -23.287 1.00 96.31 204 LEU A N 1
ATOM 1662 C CA . LEU A 1 204 ? 25.214 -9.726 -24.690 1.00 96.31 204 LEU A CA 1
ATOM 1663 C C . LEU A 1 204 ? 25.973 -8.598 -25.396 1.00 96.31 204 LEU A C 1
ATOM 1665 O O . LEU A 1 204 ? 26.433 -7.665 -24.737 1.00 96.31 204 LEU A O 1
ATOM 1669 N N . GLU A 1 205 ? 26.090 -8.678 -26.720 1.00 94.88 205 GLU A N 1
ATOM 1670 C CA . GLU A 1 205 ? 26.720 -7.633 -27.544 1.00 94.88 205 GLU A CA 1
ATOM 1671 C C . GLU A 1 205 ? 25.970 -6.299 -27.423 1.00 94.88 205 GLU A C 1
ATOM 1673 O O . GLU A 1 205 ? 26.570 -5.236 -27.290 1.00 94.88 205 GLU A O 1
ATOM 1678 N N . ASP A 1 206 ? 24.644 -6.385 -27.375 1.00 93.94 206 ASP A N 1
ATOM 1679 C CA . ASP A 1 206 ? 23.731 -5.313 -26.995 1.00 93.94 206 ASP A CA 1
ATOM 1680 C C . ASP A 1 206 ? 22.481 -5.923 -26.343 1.00 93.94 206 ASP A C 1
ATOM 1682 O O . ASP A 1 206 ? 22.167 -7.096 -26.576 1.00 93.94 206 ASP A O 1
ATOM 1686 N N . THR A 1 207 ? 21.761 -5.153 -25.524 1.00 94.44 207 THR A N 1
ATOM 1687 C CA . THR A 1 207 ? 20.616 -5.645 -24.754 1.00 94.44 207 THR A CA 1
ATOM 1688 C C . THR A 1 207 ? 19.335 -4.845 -24.952 1.00 94.44 207 THR A C 1
ATOM 1690 O O . THR A 1 207 ? 19.307 -3.612 -24.953 1.00 94.44 207 THR A O 1
ATOM 1693 N N . LEU A 1 208 ? 18.233 -5.590 -25.051 1.00 95.94 208 LEU A N 1
ATOM 1694 C CA . LEU A 1 208 ? 16.882 -5.050 -24.987 1.00 95.94 208 LEU A CA 1
ATOM 1695 C C . LEU A 1 208 ? 16.359 -4.916 -23.553 1.00 95.94 208 LEU A C 1
ATOM 1697 O O . LEU A 1 208 ? 15.353 -4.246 -23.353 1.00 95.94 208 LEU A O 1
ATOM 1701 N N . LEU A 1 209 ? 16.996 -5.518 -22.552 1.00 97.00 209 LEU A N 1
ATOM 1702 C CA . LEU A 1 209 ? 16.554 -5.416 -21.164 1.00 97.00 209 LEU A CA 1
ATOM 1703 C C . LEU A 1 209 ? 17.275 -4.240 -20.501 1.00 97.00 209 LEU A C 1
ATOM 1705 O O . LEU A 1 209 ? 18.502 -4.180 -20.503 1.00 97.00 209 LEU A O 1
ATOM 1709 N N . PHE A 1 210 ? 16.524 -3.272 -19.975 1.00 95.06 210 PHE A N 1
ATOM 1710 C CA . PHE A 1 210 ? 17.094 -2.108 -19.305 1.00 95.06 210 PHE A CA 1
ATOM 1711 C C . PHE A 1 210 ? 17.766 -2.552 -18.002 1.00 95.06 210 PHE A C 1
ATOM 1713 O O . PHE A 1 210 ? 17.089 -3.144 -17.151 1.00 95.06 210 PHE A O 1
ATOM 1720 N N . PRO A 1 211 ? 19.072 -2.285 -17.823 1.00 91.00 211 PRO A N 1
ATOM 1721 C CA . PRO A 1 211 ? 19.695 -2.452 -16.522 1.00 91.00 211 PRO A CA 1
ATOM 1722 C C . PRO A 1 211 ? 19.199 -1.353 -15.580 1.00 91.00 211 PRO A C 1
ATOM 1724 O O . PRO A 1 211 ? 18.910 -0.249 -16.027 1.00 91.00 211 PRO A O 1
ATOM 1727 N N . GLU A 1 212 ? 19.144 -1.626 -14.279 1.00 85.50 212 GLU A N 1
ATOM 1728 C CA . GLU A 1 212 ? 18.787 -0.615 -13.272 1.00 85.50 212 GLU A CA 1
ATOM 1729 C C . GLU A 1 212 ? 19.555 0.717 -13.459 1.00 85.50 212 GLU A C 1
ATOM 1731 O O . GLU A 1 212 ? 20.741 0.734 -13.810 1.00 85.50 212 GLU A O 1
ATOM 1736 N N . GLY A 1 213 ? 18.889 1.855 -13.231 1.00 82.50 213 GLY A N 1
ATOM 1737 C CA . GLY A 1 213 ? 19.525 3.165 -13.394 1.00 82.50 213 GLY A CA 1
ATOM 1738 C C . GLY A 1 213 ? 18.584 4.360 -13.257 1.00 82.50 213 GLY A C 1
ATOM 1739 O O . GLY A 1 213 ? 17.408 4.295 -13.603 1.00 82.50 213 GLY A O 1
ATOM 1740 N N . GLY A 1 214 ? 19.104 5.478 -12.736 1.00 75.50 214 GLY A N 1
ATOM 1741 C CA . GLY A 1 214 ? 18.357 6.741 -12.640 1.00 75.50 214 GLY A CA 1
ATOM 1742 C C . GLY A 1 214 ? 17.115 6.689 -11.741 1.00 75.50 214 GLY A C 1
ATOM 1743 O O . GLY A 1 214 ? 16.230 7.520 -11.906 1.00 75.50 214 GLY A O 1
ATOM 1744 N N . GLY A 1 215 ? 17.035 5.718 -10.823 1.00 81.81 215 GLY A N 1
ATOM 1745 C CA . GLY A 1 215 ? 15.856 5.450 -9.986 1.00 81.81 215 GLY A CA 1
ATOM 1746 C C . GLY A 1 215 ? 14.849 4.469 -10.601 1.00 81.81 215 GLY A C 1
ATOM 1747 O O . GLY A 1 215 ? 13.928 4.038 -9.910 1.00 81.81 215 GLY A O 1
ATOM 1748 N N . GLN A 1 216 ? 15.038 4.065 -11.862 1.00 89.44 216 GLN A N 1
ATOM 1749 C CA . GLN A 1 216 ? 14.224 3.045 -12.519 1.00 89.44 216 GLN A CA 1
ATOM 1750 C C . GLN A 1 216 ? 14.790 1.634 -12.240 1.00 89.44 216 GLN A C 1
ATOM 1752 O O . GLN A 1 216 ? 15.978 1.399 -12.495 1.00 89.44 216 GLN A O 1
ATOM 1757 N N . PRO A 1 217 ? 13.963 0.685 -11.757 1.00 91.81 217 PRO A N 1
ATOM 1758 C CA . PRO A 1 217 ? 14.347 -0.712 -11.599 1.00 91.81 217 PRO A CA 1
ATOM 1759 C C . PRO A 1 217 ? 14.643 -1.391 -12.936 1.00 91.81 217 PRO A C 1
ATOM 1761 O O . PRO A 1 217 ? 14.154 -0.982 -13.991 1.00 91.81 217 PRO A O 1
ATOM 1764 N N . ASP A 1 218 ? 15.396 -2.481 -12.870 1.00 94.31 218 ASP A N 1
ATOM 1765 C CA . ASP A 1 218 ? 15.720 -3.299 -14.030 1.00 94.31 218 ASP A CA 1
ATOM 1766 C C . ASP A 1 218 ? 14.486 -3.984 -14.644 1.00 94.31 218 ASP A C 1
ATOM 1768 O O . ASP A 1 218 ? 13.470 -4.256 -13.980 1.00 94.31 218 ASP A O 1
ATOM 1772 N N . ASP A 1 219 ? 14.587 -4.300 -15.931 1.00 96.38 219 ASP A N 1
ATOM 1773 C CA . ASP A 1 219 ? 13.567 -5.078 -16.626 1.00 96.38 219 ASP A CA 1
ATOM 1774 C C . ASP A 1 219 ? 13.634 -6.569 -16.304 1.00 96.38 219 ASP A C 1
ATOM 1776 O O . ASP A 1 219 ? 14.595 -7.092 -15.737 1.00 96.38 219 ASP A O 1
ATOM 1780 N N . ARG A 1 220 ? 12.566 -7.269 -16.679 1.00 94.69 220 ARG A N 1
ATOM 1781 C CA . ARG A 1 220 ? 12.505 -8.730 -16.742 1.00 94.69 220 ARG A CA 1
ATOM 1782 C C . ARG A 1 220 ? 12.213 -9.153 -18.173 1.00 94.69 220 ARG A C 1
ATOM 1784 O O . ARG A 1 220 ? 11.855 -8.326 -19.012 1.00 94.69 220 ARG A O 1
ATOM 1791 N N . GLY A 1 221 ? 12.404 -10.431 -18.455 1.00 96.44 221 GLY A N 1
ATOM 1792 C CA . GLY A 1 221 ? 12.231 -10.969 -19.793 1.00 96.44 221 GLY A CA 1
ATOM 1793 C C . GLY A 1 221 ? 12.914 -12.315 -19.958 1.00 96.44 221 GLY A C 1
ATOM 1794 O O . GLY A 1 221 ? 13.215 -12.996 -18.975 1.00 96.44 221 GLY A O 1
ATOM 1795 N N . THR A 1 222 ? 13.177 -12.677 -21.208 1.00 97.94 222 THR A N 1
ATOM 1796 C CA . THR A 1 222 ? 13.810 -13.943 -21.573 1.00 97.94 222 THR A CA 1
ATOM 1797 C C . THR A 1 222 ? 14.917 -13.764 -22.609 1.00 97.94 222 THR A C 1
ATOM 1799 O O . THR A 1 222 ? 14.901 -12.818 -23.399 1.00 97.94 222 THR A O 1
ATOM 1802 N N . ILE A 1 223 ? 15.882 -14.688 -22.609 1.00 97.69 223 ILE A N 1
ATOM 1803 C CA . ILE A 1 223 ? 16.903 -14.862 -23.652 1.00 97.69 223 ILE A CA 1
ATOM 1804 C C . ILE A 1 223 ? 16.768 -16.299 -24.170 1.00 97.69 223 ILE A C 1
ATOM 1806 O O . ILE A 1 223 ? 16.999 -17.231 -23.408 1.00 97.69 223 ILE A O 1
ATOM 1810 N N . ASN A 1 224 ? 16.360 -16.499 -25.428 1.00 95.19 224 ASN A N 1
ATOM 1811 C CA . ASN A 1 224 ? 15.972 -17.815 -25.970 1.00 95.19 224 ASN A CA 1
ATOM 1812 C C . ASN A 1 224 ? 15.016 -18.576 -25.029 1.00 95.19 224 ASN A C 1
ATOM 1814 O O . ASN A 1 224 ? 15.250 -19.732 -24.687 1.00 95.19 224 ASN A O 1
ATOM 1818 N N . ASP A 1 225 ? 13.976 -17.882 -24.556 1.00 93.31 225 ASP A N 1
ATOM 1819 C CA . ASP A 1 225 ? 12.969 -18.386 -23.609 1.00 93.31 225 ASP A CA 1
ATOM 1820 C C . ASP A 1 225 ? 13.507 -18.771 -22.208 1.00 93.31 225 ASP A C 1
ATOM 1822 O O . ASP A 1 225 ? 12.740 -19.176 -21.337 1.00 93.31 225 ASP A O 1
ATOM 1826 N N . ILE A 1 226 ? 14.797 -18.542 -21.926 1.00 95.69 226 ILE A N 1
ATOM 1827 C CA . ILE A 1 226 ? 15.380 -18.648 -20.581 1.00 95.69 226 ILE A CA 1
ATOM 1828 C C . ILE A 1 226 ? 15.082 -17.365 -19.802 1.00 95.69 226 ILE A C 1
ATOM 1830 O O . ILE A 1 226 ? 15.474 -16.274 -20.222 1.00 95.69 226 ILE A O 1
ATOM 1834 N N . SER A 1 227 ? 14.434 -17.492 -18.644 1.00 96.12 227 SER A N 1
ATOM 1835 C CA . SER A 1 227 ? 14.098 -16.366 -17.766 1.00 96.12 227 SER A CA 1
ATOM 1836 C C . SER A 1 227 ? 15.326 -15.605 -17.263 1.00 96.12 227 SER A C 1
ATOM 1838 O O . SER A 1 227 ? 16.264 -16.186 -16.708 1.00 96.12 227 SER A O 1
ATOM 1840 N N . VAL A 1 228 ? 15.273 -14.278 -17.390 1.00 96.00 228 VAL A N 1
ATOM 1841 C CA . VAL A 1 228 ? 16.251 -13.343 -16.824 1.00 96.00 228 VAL A CA 1
ATOM 1842 C C . VAL A 1 228 ? 15.716 -12.797 -15.503 1.00 96.00 228 VAL A C 1
ATOM 1844 O O . VAL A 1 228 ? 14.694 -12.109 -15.469 1.00 96.00 228 VAL A O 1
ATOM 1847 N N . LEU A 1 229 ? 16.411 -13.094 -14.403 1.00 92.06 229 LEU A N 1
ATOM 1848 C CA . LEU A 1 229 ? 15.955 -12.756 -13.047 1.00 92.06 229 LEU A CA 1
ATOM 1849 C C . LEU A 1 229 ? 16.446 -11.390 -12.563 1.00 92.06 229 LEU A C 1
ATOM 1851 O O . LEU A 1 229 ? 15.828 -10.797 -11.673 1.00 92.06 229 LEU A O 1
ATOM 1855 N N . ARG A 1 230 ? 17.557 -10.905 -13.124 1.00 93.44 230 ARG A N 1
ATOM 1856 C CA . ARG A 1 230 ? 18.123 -9.587 -12.832 1.00 93.44 230 ARG A CA 1
ATOM 1857 C C . ARG A 1 230 ? 18.963 -9.083 -13.996 1.00 93.44 230 ARG A C 1
ATOM 1859 O O . ARG A 1 230 ? 19.679 -9.872 -14.612 1.00 93.44 230 ARG A O 1
ATOM 1866 N N . VAL A 1 231 ? 18.914 -7.778 -14.238 1.00 94.75 231 VAL A N 1
ATOM 1867 C CA . VAL A 1 231 ? 19.807 -7.073 -15.159 1.00 94.75 231 VAL A CA 1
ATOM 1868 C C . VAL A 1 231 ? 20.518 -5.948 -14.417 1.00 94.75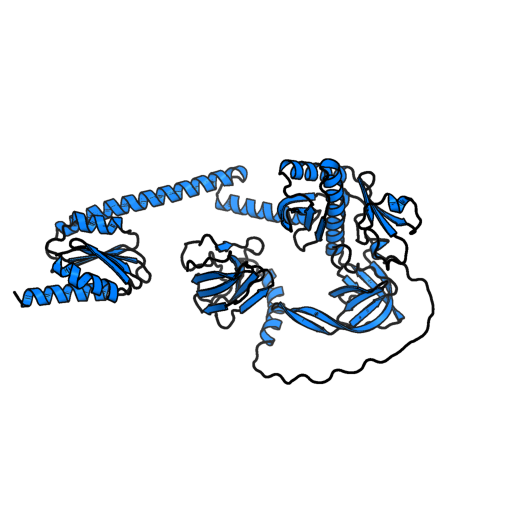 231 VAL A C 1
ATOM 1870 O O . VAL A 1 231 ? 19.894 -4.994 -13.957 1.00 94.75 231 VAL A O 1
ATOM 1873 N N . THR A 1 232 ? 21.838 -6.051 -14.301 1.00 90.94 232 THR A N 1
ATOM 1874 C CA . THR A 1 232 ? 22.659 -5.079 -13.567 1.00 90.94 232 THR A CA 1
ATOM 1875 C C . THR A 1 232 ? 23.599 -4.364 -14.523 1.00 90.94 232 THR A C 1
ATOM 1877 O O . THR A 1 232 ? 24.180 -4.978 -15.419 1.00 90.94 232 THR A O 1
ATOM 1880 N N . ARG A 1 233 ? 23.786 -3.056 -14.332 1.00 86.62 233 ARG A N 1
ATOM 1881 C CA . ARG A 1 233 ? 24.754 -2.290 -15.118 1.00 86.62 233 ARG A CA 1
ATOM 1882 C C . ARG A 1 233 ? 26.175 -2.524 -14.602 1.00 86.62 233 ARG A C 1
ATOM 1884 O O . ARG A 1 233 ? 26.427 -2.374 -13.409 1.00 86.62 233 ARG A O 1
ATOM 1891 N N . ARG A 1 234 ? 27.120 -2.804 -15.504 1.00 83.25 234 ARG A N 1
ATOM 1892 C CA . ARG A 1 234 ? 28.563 -2.846 -15.219 1.00 83.25 234 ARG A CA 1
ATOM 1893 C C . ARG A 1 234 ? 29.316 -2.011 -16.255 1.00 83.25 234 ARG A C 1
ATOM 1895 O O . ARG A 1 234 ? 29.681 -2.500 -17.319 1.00 83.25 234 ARG A O 1
ATOM 1902 N N . GLY A 1 235 ? 29.531 -0.731 -15.949 1.00 77.62 235 GLY A N 1
ATOM 1903 C CA . GLY A 1 235 ? 30.139 0.219 -16.885 1.00 77.62 235 GLY A CA 1
ATOM 1904 C C . GLY A 1 235 ? 29.289 0.389 -18.151 1.00 77.62 235 GLY A C 1
ATOM 1905 O O . GLY A 1 235 ? 28.132 0.820 -18.079 1.00 77.62 235 GLY A O 1
ATOM 1906 N N . THR A 1 236 ? 29.863 0.032 -19.301 1.00 78.69 236 THR A N 1
ATOM 1907 C CA . THR A 1 236 ? 29.207 0.039 -20.621 1.00 78.69 236 THR A CA 1
ATOM 1908 C C . THR A 1 236 ? 28.479 -1.267 -20.951 1.00 78.69 236 THR A C 1
ATOM 1910 O O . THR A 1 236 ? 27.862 -1.370 -22.004 1.00 78.69 236 THR A O 1
ATOM 1913 N N . GLN A 1 237 ? 28.526 -2.264 -20.064 1.00 86.88 237 GLN A N 1
ATOM 1914 C CA . GLN A 1 237 ? 27.899 -3.570 -20.262 1.00 86.88 237 GLN A CA 1
ATOM 1915 C C . GLN A 1 237 ? 26.672 -3.753 -19.363 1.00 86.88 237 GLN A C 1
ATOM 1917 O O . GLN A 1 237 ? 26.537 -3.123 -18.307 1.00 86.88 237 GLN A O 1
ATOM 1922 N N . ALA A 1 238 ? 25.787 -4.655 -19.785 1.00 91.31 238 ALA A N 1
ATOM 1923 C CA . ALA A 1 238 ? 24.657 -5.133 -19.003 1.00 91.31 238 ALA A CA 1
ATOM 1924 C C . ALA A 1 238 ? 24.845 -6.621 -18.683 1.00 91.31 238 ALA A C 1
ATOM 1926 O O . ALA A 1 238 ? 24.994 -7.454 -19.580 1.00 91.31 238 ALA A O 1
ATOM 1927 N N . ASP A 1 239 ? 24.832 -6.936 -17.392 1.00 94.12 239 ASP A N 1
ATOM 1928 C CA . ASP A 1 239 ? 24.936 -8.289 -16.868 1.00 94.12 239 ASP A CA 1
ATOM 1929 C C . ASP A 1 239 ? 23.541 -8.877 -16.659 1.00 94.12 239 ASP A C 1
ATOM 1931 O O . ASP A 1 239 ? 22.775 -8.371 -15.838 1.00 94.12 239 ASP A O 1
ATOM 1935 N N . HIS A 1 240 ? 23.235 -9.982 -17.336 1.00 97.44 240 HIS A N 1
ATOM 1936 C CA . HIS A 1 240 ? 21.958 -10.684 -17.220 1.00 97.44 240 HIS A CA 1
ATOM 1937 C C . HIS A 1 240 ? 22.143 -11.929 -16.361 1.00 97.44 240 HIS A C 1
ATOM 1939 O O . HIS A 1 240 ? 22.930 -12.808 -16.707 1.00 97.44 240 HIS A O 1
ATOM 1945 N N . PHE A 1 241 ? 21.424 -12.027 -15.246 1.00 96.44 241 PHE A N 1
ATOM 1946 C CA . PHE A 1 241 ? 21.428 -13.237 -14.434 1.00 96.44 241 PHE A CA 1
ATOM 1947 C C . PHE A 1 241 ? 20.361 -14.219 -14.926 1.00 96.44 241 PHE A C 1
ATOM 1949 O O . PHE A 1 241 ? 19.169 -13.901 -14.939 1.00 96.44 241 PHE A O 1
ATOM 1956 N N . THR A 1 242 ? 20.795 -15.425 -15.283 1.00 96.31 242 THR A N 1
ATOM 1957 C CA . THR A 1 242 ? 19.956 -16.534 -15.760 1.00 96.31 242 THR A CA 1
ATOM 1958 C C . THR A 1 242 ? 20.301 -17.811 -14.997 1.00 96.31 242 THR A C 1
ATOM 1960 O O . THR A 1 242 ? 21.416 -17.964 -14.506 1.00 96.31 242 THR A O 1
ATOM 1963 N N . GLN A 1 243 ? 19.363 -18.750 -14.875 1.00 93.44 243 GLN A N 1
ATOM 1964 C CA . GLN A 1 243 ? 19.637 -20.040 -14.215 1.00 93.44 243 GLN A CA 1
ATOM 1965 C C . GLN A 1 243 ? 20.234 -21.087 -15.165 1.00 93.44 243 GLN A C 1
ATOM 1967 O O . GLN A 1 243 ? 20.765 -22.096 -14.713 1.00 93.44 243 GLN A O 1
ATOM 1972 N N . THR A 1 244 ? 20.157 -20.852 -16.476 1.00 95.38 244 THR A N 1
ATOM 1973 C CA . THR A 1 244 ? 20.648 -21.766 -17.516 1.00 95.38 244 THR A CA 1
ATOM 1974 C C . THR A 1 244 ? 21.783 -21.102 -18.284 1.00 95.38 244 THR A C 1
ATOM 1976 O O . THR A 1 244 ? 21.676 -19.933 -18.646 1.00 95.38 244 THR A O 1
ATOM 1979 N N . ALA A 1 245 ? 22.866 -21.840 -18.527 1.00 95.81 245 ALA A N 1
ATOM 1980 C CA . ALA A 1 245 ? 24.009 -21.335 -19.277 1.00 95.81 245 ALA A CA 1
ATOM 1981 C C . ALA A 1 245 ? 23.650 -21.073 -20.746 1.00 95.81 245 ALA A C 1
ATOM 1983 O O . ALA A 1 245 ? 22.874 -21.811 -21.352 1.00 95.81 245 ALA A O 1
ATOM 1984 N N . LEU A 1 246 ? 24.288 -20.062 -21.328 1.00 95.62 246 LEU A N 1
ATOM 1985 C CA . LEU A 1 246 ? 24.212 -19.733 -22.748 1.00 95.62 246 LEU A CA 1
ATOM 1986 C C . LEU A 1 246 ? 25.600 -19.857 -23.381 1.00 95.62 246 LEU A C 1
ATOM 1988 O O . LEU A 1 246 ? 26.608 -19.543 -22.749 1.00 95.62 246 LEU A O 1
ATOM 1992 N N . THR A 1 247 ? 25.670 -20.319 -24.627 1.00 96.44 247 THR A N 1
ATOM 1993 C CA . THR A 1 247 ? 26.945 -20.547 -25.318 1.00 96.44 247 THR A CA 1
ATOM 1994 C C . THR A 1 247 ? 27.504 -19.227 -25.868 1.00 96.44 247 THR A C 1
ATOM 1996 O O . THR A 1 247 ? 26.840 -18.579 -26.673 1.00 96.44 247 THR A O 1
ATOM 1999 N N . PRO A 1 248 ? 28.720 -18.794 -25.483 1.00 97.44 248 PRO A N 1
ATOM 2000 C CA . PRO A 1 248 ? 29.346 -17.622 -26.093 1.00 97.44 248 PRO A CA 1
ATOM 2001 C C . PRO A 1 248 ? 29.507 -17.773 -27.612 1.00 97.44 248 PRO A C 1
ATOM 2003 O O . PRO A 1 248 ? 29.814 -18.857 -28.105 1.00 97.44 248 PRO A O 1
ATOM 2006 N N . GLY A 1 249 ? 29.309 -16.682 -28.350 1.00 95.56 249 GLY A N 1
ATOM 2007 C CA . GLY A 1 249 ? 29.373 -16.636 -29.812 1.00 95.56 249 GLY A CA 1
ATOM 2008 C C . GLY A 1 249 ? 28.087 -17.050 -30.533 1.00 95.56 249 GLY A C 1
ATOM 2009 O O . GLY A 1 249 ? 28.041 -16.953 -31.757 1.00 95.56 249 GLY A O 1
ATOM 2010 N N . THR A 1 250 ? 27.042 -17.491 -29.822 1.00 96.25 250 THR A N 1
ATOM 2011 C CA . THR A 1 250 ? 25.754 -17.828 -30.447 1.00 96.25 250 THR A CA 1
ATOM 2012 C C . THR A 1 250 ? 24.811 -16.635 -30.508 1.00 96.25 250 THR A C 1
ATOM 2014 O O . THR A 1 250 ? 24.752 -15.833 -29.571 1.00 96.25 250 THR A O 1
ATOM 2017 N N . GLU A 1 251 ? 24.018 -16.574 -31.575 1.00 97.88 251 GLU A N 1
ATOM 2018 C CA . GLU A 1 251 ? 22.901 -15.643 -31.707 1.00 97.88 251 GLU A CA 1
ATOM 2019 C C . GLU A 1 251 ? 21.730 -16.066 -30.801 1.00 97.88 251 GLU A C 1
ATOM 2021 O O . GLU A 1 251 ? 21.379 -17.246 -30.704 1.00 97.88 251 GLU A O 1
ATOM 2026 N N . VAL A 1 252 ? 21.131 -15.095 -30.117 1.00 97.69 252 VAL A N 1
ATOM 2027 C CA . VAL A 1 252 ? 20.023 -15.282 -29.179 1.00 97.69 252 VAL A CA 1
ATOM 2028 C C . VAL A 1 252 ? 18.937 -14.233 -29.399 1.00 97.69 252 VAL A C 1
ATOM 2030 O O . VAL A 1 252 ? 19.204 -13.080 -29.746 1.00 97.69 252 VAL A O 1
ATOM 2033 N N . ARG A 1 253 ? 17.686 -14.624 -29.151 1.00 98.19 253 ARG A N 1
ATOM 2034 C CA . ARG A 1 253 ? 16.521 -13.738 -29.156 1.00 98.19 253 ARG A CA 1
ATOM 2035 C C . ARG A 1 253 ? 16.194 -13.295 -27.737 1.00 98.19 253 ARG A C 1
ATOM 2037 O O . ARG A 1 253 ? 15.915 -14.122 -26.874 1.00 98.19 253 ARG A O 1
ATOM 2044 N N . VAL A 1 254 ? 16.167 -11.989 -27.517 1.00 98.25 254 VAL A N 1
ATOM 2045 C CA . VAL A 1 254 ? 15.783 -11.361 -26.252 1.00 98.25 254 VAL A CA 1
ATOM 2046 C C . VAL A 1 254 ? 14.342 -10.874 -26.351 1.00 98.25 254 VAL A C 1
ATOM 2048 O O . VAL A 1 254 ? 13.998 -10.190 -27.314 1.00 98.25 254 VAL A O 1
ATOM 2051 N N . ARG A 1 255 ? 13.510 -11.191 -25.356 1.00 98.31 255 ARG A N 1
ATOM 2052 C CA . ARG A 1 255 ? 12.132 -10.688 -25.227 1.00 98.31 255 ARG A CA 1
ATOM 2053 C C . ARG A 1 255 ? 11.964 -9.974 -23.898 1.00 98.31 255 ARG A C 1
ATOM 2055 O O . ARG A 1 255 ? 12.359 -10.507 -22.866 1.00 98.31 255 ARG A O 1
ATOM 2062 N N . VAL A 1 256 ? 11.373 -8.785 -23.908 1.00 98.19 256 VAL A N 1
ATOM 2063 C CA . VAL A 1 256 ? 11.087 -8.031 -22.678 1.00 98.19 256 VAL A CA 1
ATOM 2064 C C . VAL A 1 256 ? 9.725 -8.421 -22.101 1.00 98.19 256 VAL A C 1
ATOM 2066 O O . VAL A 1 256 ? 8.767 -8.636 -22.844 1.00 98.19 256 VAL A O 1
ATOM 2069 N N . ASP A 1 257 ? 9.615 -8.453 -20.774 1.00 97.56 257 ASP A N 1
ATOM 2070 C CA . ASP A 1 257 ? 8.325 -8.373 -20.089 1.00 97.56 257 ASP A CA 1
ATOM 2071 C C . ASP A 1 257 ? 7.720 -6.988 -20.357 1.00 97.56 257 ASP A C 1
ATOM 2073 O O . ASP A 1 257 ? 8.082 -5.980 -19.738 1.00 97.56 257 ASP A O 1
ATOM 2077 N N . TRP A 1 258 ? 6.831 -6.936 -21.349 1.00 97.69 258 TRP A N 1
ATOM 2078 C CA . TRP A 1 258 ? 6.269 -5.682 -21.830 1.00 97.69 258 TRP A CA 1
ATOM 2079 C C . TRP A 1 258 ? 5.381 -4.993 -20.793 1.00 97.69 258 TRP A C 1
ATOM 2081 O O . TRP A 1 258 ? 5.385 -3.766 -20.734 1.00 97.69 258 TRP A O 1
ATOM 2091 N N . GLU A 1 259 ? 4.644 -5.741 -19.965 1.00 96.25 259 GLU A N 1
ATOM 2092 C CA . GLU A 1 259 ? 3.783 -5.131 -18.948 1.00 96.25 259 GLU A CA 1
ATOM 2093 C C . GLU A 1 259 ? 4.635 -4.369 -17.930 1.00 96.25 259 GLU A C 1
ATOM 2095 O O . GLU A 1 259 ? 4.360 -3.202 -17.638 1.00 96.25 259 GLU A O 1
ATOM 2100 N N . ARG A 1 260 ? 5.724 -4.994 -17.464 1.00 95.38 260 ARG A N 1
ATOM 2101 C CA . ARG A 1 260 ? 6.690 -4.354 -16.564 1.00 95.38 260 ARG A CA 1
ATOM 2102 C C . ARG A 1 260 ? 7.379 -3.158 -17.217 1.00 95.38 260 ARG A C 1
ATOM 2104 O O . ARG A 1 260 ? 7.422 -2.085 -16.616 1.00 95.38 260 ARG A O 1
ATOM 2111 N N . ARG A 1 261 ? 7.908 -3.322 -18.435 1.00 97.31 261 ARG A N 1
ATOM 2112 C CA . ARG A 1 261 ? 8.592 -2.240 -19.163 1.00 97.31 261 ARG A CA 1
ATOM 2113 C C . ARG A 1 261 ? 7.677 -1.035 -19.342 1.00 97.31 261 ARG A C 1
ATOM 2115 O O . ARG A 1 261 ? 8.083 0.096 -19.078 1.00 97.31 261 ARG A O 1
ATOM 2122 N N . PHE A 1 262 ? 6.456 -1.272 -19.812 1.00 98.19 262 PHE A N 1
ATOM 2123 C CA . PHE A 1 262 ? 5.515 -0.203 -20.107 1.00 98.19 262 PHE A CA 1
ATOM 2124 C C . PHE A 1 262 ? 5.070 0.514 -18.827 1.00 98.19 262 PHE A C 1
ATOM 2126 O O . PHE A 1 262 ? 5.045 1.742 -18.807 1.00 98.19 262 PHE A O 1
ATOM 2133 N N . ASP A 1 263 ? 4.830 -0.220 -17.733 1.00 98.00 263 ASP A N 1
ATOM 2134 C CA . ASP A 1 263 ? 4.583 0.378 -16.415 1.00 98.00 263 ASP A CA 1
ATOM 2135 C C . ASP A 1 263 ? 5.744 1.281 -15.971 1.00 98.00 263 ASP A C 1
ATOM 2137 O O . ASP A 1 263 ? 5.525 2.433 -15.592 1.00 98.00 263 ASP A O 1
ATOM 2141 N N . HIS A 1 264 ? 6.988 0.803 -16.072 1.00 97.50 264 HIS A N 1
ATOM 2142 C CA . HIS A 1 264 ? 8.163 1.596 -15.713 1.00 97.50 264 HIS A CA 1
ATOM 2143 C C . HIS A 1 264 ? 8.291 2.866 -16.564 1.00 97.50 264 HIS A C 1
ATOM 2145 O O . HIS A 1 264 ? 8.512 3.946 -16.016 1.00 97.50 264 HIS A O 1
ATOM 2151 N N . MET A 1 265 ? 8.099 2.763 -17.883 1.00 97.50 265 MET A N 1
ATOM 2152 C CA . MET A 1 265 ? 8.089 3.913 -18.796 1.00 97.50 265 MET A CA 1
ATOM 2153 C C . MET A 1 265 ? 7.018 4.939 -18.415 1.00 97.50 265 MET A C 1
ATOM 2155 O O . MET A 1 265 ? 7.291 6.145 -18.450 1.00 97.50 265 MET A O 1
ATOM 2159 N N . GLN A 1 266 ? 5.820 4.476 -18.034 1.00 98.50 266 GLN A N 1
ATOM 2160 C CA . GLN A 1 266 ? 4.729 5.337 -17.583 1.00 98.50 266 GLN A CA 1
ATOM 2161 C C . GLN A 1 266 ? 5.094 6.059 -16.281 1.00 98.50 266 GLN A C 1
ATOM 2163 O O . GLN A 1 266 ? 4.991 7.284 -16.211 1.00 98.50 266 GLN A O 1
ATOM 2168 N N . GLN A 1 267 ? 5.574 5.335 -15.264 1.00 98.25 267 GLN A N 1
ATOM 2169 C CA . GLN A 1 267 ? 5.942 5.954 -13.986 1.00 98.25 267 GLN A CA 1
ATOM 2170 C C . GLN A 1 267 ? 7.105 6.940 -14.142 1.00 98.25 267 GLN A C 1
ATOM 2172 O O . GLN A 1 267 ? 7.057 8.039 -13.594 1.00 98.25 267 GLN A O 1
ATOM 2177 N N . HIS A 1 268 ? 8.130 6.576 -14.912 1.00 96.31 268 HIS A N 1
ATOM 2178 C CA . HIS A 1 268 ? 9.314 7.409 -15.097 1.00 96.31 268 HIS A CA 1
ATOM 2179 C C . HIS A 1 268 ? 8.985 8.679 -15.888 1.00 96.31 268 HIS A C 1
ATOM 2181 O O . HIS A 1 268 ? 9.311 9.786 -15.468 1.00 96.31 268 HIS A O 1
ATOM 2187 N N . SER A 1 269 ? 8.277 8.561 -17.011 1.00 97.25 269 SER A N 1
ATOM 2188 C CA . SER A 1 269 ? 7.900 9.747 -17.793 1.00 97.25 269 SER A CA 1
ATOM 2189 C C . SER A 1 269 ? 6.892 10.621 -17.037 1.00 97.25 269 SER A C 1
ATOM 2191 O O . SER A 1 269 ? 6.973 11.847 -17.107 1.00 97.25 269 SER A O 1
ATOM 2193 N N . GLY A 1 270 ? 6.004 10.005 -16.244 1.00 97.75 270 GLY A N 1
ATOM 2194 C CA . GLY A 1 270 ? 5.131 10.713 -15.311 1.00 97.75 270 GLY A CA 1
ATOM 2195 C C . GLY A 1 270 ? 5.912 11.501 -14.258 1.00 97.75 270 GLY A C 1
ATOM 2196 O O . GLY A 1 270 ? 5.578 12.656 -14.003 1.00 97.75 270 GLY A O 1
ATOM 2197 N N . GLN A 1 271 ? 6.997 10.937 -13.717 1.00 97.12 271 GLN A N 1
ATOM 2198 C CA . GLN A 1 271 ? 7.877 11.652 -12.794 1.00 97.12 271 GLN A CA 1
ATOM 2199 C C . GLN A 1 271 ? 8.473 12.911 -13.434 1.00 97.12 271 GLN A C 1
ATOM 2201 O O . GLN A 1 271 ? 8.364 13.981 -12.839 1.00 97.12 271 GLN A O 1
ATOM 2206 N N . HIS A 1 272 ? 9.055 12.823 -14.637 1.00 96.12 272 HIS A N 1
ATOM 2207 C CA . HIS A 1 272 ? 9.626 14.005 -15.308 1.00 96.12 272 HIS A CA 1
ATOM 2208 C C . HIS A 1 272 ? 8.579 15.090 -15.543 1.00 96.12 272 HIS A C 1
ATOM 2210 O O . HIS A 1 272 ? 8.841 16.263 -15.275 1.00 96.12 272 HIS A O 1
ATOM 2216 N N . LEU A 1 273 ? 7.380 14.696 -15.980 1.00 98.06 273 LEU A N 1
ATOM 2217 C CA . LEU A 1 273 ? 6.280 15.625 -16.212 1.00 98.06 273 LEU A CA 1
ATOM 2218 C C . LEU A 1 273 ? 5.843 16.333 -14.920 1.00 98.06 273 LEU A C 1
ATOM 2220 O O . LEU A 1 273 ? 5.730 17.558 -14.910 1.00 98.06 273 LEU A O 1
ATOM 2224 N N . ILE A 1 274 ? 5.636 15.587 -13.828 1.00 98.38 274 ILE A N 1
ATOM 2225 C CA . ILE A 1 274 ? 5.260 16.157 -12.525 1.00 98.38 274 ILE A CA 1
ATOM 2226 C C . ILE A 1 274 ? 6.359 17.085 -12.014 1.00 98.38 274 ILE A C 1
ATOM 2228 O O . ILE A 1 274 ? 6.069 18.204 -11.604 1.00 98.38 274 ILE A O 1
ATOM 2232 N N . THR A 1 275 ? 7.616 16.647 -12.065 1.00 96.88 275 THR A N 1
ATOM 2233 C CA . THR A 1 275 ? 8.758 17.431 -11.593 1.00 96.88 275 THR A CA 1
ATOM 2234 C C . THR A 1 275 ? 8.912 18.739 -12.376 1.00 96.88 275 THR A C 1
ATOM 2236 O O . THR A 1 275 ? 9.176 19.774 -11.771 1.00 96.88 275 THR A O 1
ATOM 2239 N N . ALA A 1 276 ? 8.719 18.734 -13.697 1.00 96.19 276 ALA A N 1
ATOM 2240 C CA . ALA A 1 276 ? 8.737 19.956 -14.501 1.00 96.19 276 ALA A CA 1
ATOM 2241 C C . ALA A 1 276 ? 7.581 20.907 -14.153 1.00 96.19 276 ALA A C 1
ATOM 2243 O O . ALA A 1 276 ? 7.794 22.096 -13.939 1.00 96.19 276 ALA A O 1
ATOM 2244 N N . VAL A 1 277 ? 6.356 20.384 -14.048 1.00 97.94 277 VAL A N 1
ATOM 2245 C CA . VAL A 1 277 ? 5.168 21.192 -13.736 1.00 97.94 277 VAL A CA 1
ATOM 2246 C C . VAL A 1 277 ? 5.231 21.778 -12.323 1.00 97.94 277 VAL A C 1
ATOM 2248 O O . VAL A 1 277 ? 4.931 22.956 -12.144 1.00 97.94 277 VAL A O 1
ATOM 2251 N N . ALA A 1 278 ? 5.648 20.993 -11.328 1.00 97.75 278 ALA A N 1
ATOM 2252 C CA . ALA A 1 278 ? 5.783 21.450 -9.946 1.00 97.75 278 ALA A CA 1
ATOM 2253 C C . ALA A 1 278 ? 6.817 22.581 -9.812 1.00 97.75 278 ALA A C 1
ATOM 2255 O O . ALA A 1 278 ? 6.590 23.554 -9.089 1.00 97.75 278 ALA A O 1
ATOM 2256 N N . ASP A 1 279 ? 7.925 22.481 -10.548 1.00 96.19 279 ASP A N 1
ATOM 2257 C CA . ASP A 1 279 ? 8.946 23.523 -10.610 1.00 96.19 279 ASP A CA 1
ATOM 2258 C C . ASP A 1 279 ? 8.434 24.780 -11.334 1.00 96.19 279 ASP A C 1
ATOM 2260 O O . ASP A 1 279 ? 8.532 25.885 -10.811 1.00 96.19 279 ASP A O 1
ATOM 2264 N N . HIS A 1 280 ? 7.802 24.631 -12.499 1.00 95.75 280 HIS A N 1
ATOM 2265 C CA . HIS A 1 280 ? 7.320 25.771 -13.286 1.00 95.75 280 HIS A CA 1
ATOM 2266 C C . HIS A 1 280 ? 6.193 26.555 -12.609 1.00 95.75 280 HIS A C 1
ATOM 2268 O O . HIS A 1 280 ? 6.166 27.780 -12.698 1.00 95.75 280 HIS A O 1
ATOM 2274 N N . LEU A 1 281 ? 5.251 25.866 -11.959 1.00 96.81 281 LEU A N 1
ATOM 2275 C CA . LEU A 1 281 ? 4.113 26.523 -11.315 1.00 96.81 281 LEU A CA 1
ATOM 2276 C C . LEU A 1 281 ? 4.475 27.116 -9.951 1.00 96.81 281 LEU A C 1
ATOM 2278 O O . LEU A 1 281 ? 3.945 28.161 -9.582 1.00 96.81 281 LEU A O 1
ATOM 2282 N N . PHE A 1 282 ? 5.343 26.442 -9.192 1.00 97.56 282 PHE A N 1
ATOM 2283 C CA . PHE A 1 282 ? 5.513 26.722 -7.763 1.00 97.56 282 PHE A CA 1
ATOM 2284 C C . PHE A 1 282 ? 6.972 26.750 -7.288 1.00 97.56 282 PHE A C 1
ATOM 2286 O O . PHE A 1 282 ? 7.211 26.923 -6.095 1.00 97.56 282 PHE A O 1
ATOM 2293 N N . GLY A 1 283 ? 7.952 26.566 -8.176 1.00 96.19 283 GLY A N 1
ATOM 2294 C CA . GLY A 1 283 ? 9.372 26.502 -7.817 1.00 96.19 283 GLY A CA 1
ATOM 2295 C C . GLY A 1 283 ? 9.748 25.275 -6.980 1.00 96.19 283 GLY A C 1
ATOM 2296 O O . GLY A 1 283 ? 10.783 25.279 -6.313 1.00 96.19 283 GLY A O 1
ATOM 2297 N N . LEU A 1 284 ? 8.913 24.229 -6.969 1.00 96.12 284 LEU A N 1
ATOM 2298 C CA . LEU A 1 284 ? 9.120 23.032 -6.152 1.00 96.12 284 LEU A CA 1
ATOM 2299 C C . LEU A 1 284 ? 10.164 22.112 -6.799 1.00 96.12 284 LEU A C 1
ATOM 2301 O O . LEU A 1 284 ? 9.849 21.251 -7.623 1.00 96.12 284 LEU A O 1
ATOM 2305 N N . LYS A 1 285 ? 11.429 22.282 -6.408 1.00 95.06 285 LYS A N 1
ATOM 2306 C CA . LYS A 1 285 ? 12.552 21.481 -6.916 1.00 95.06 285 LYS A CA 1
ATOM 2307 C C . LYS A 1 285 ? 12.486 20.037 -6.420 1.00 95.06 285 LYS A C 1
ATOM 2309 O O . LYS A 1 285 ? 12.179 19.779 -5.263 1.00 95.06 285 LYS A O 1
ATOM 2314 N N . THR A 1 286 ? 12.827 19.079 -7.282 1.00 94.44 286 THR A N 1
ATOM 2315 C CA . THR A 1 286 ? 12.898 17.652 -6.915 1.00 94.44 286 THR A CA 1
ATOM 2316 C C . THR A 1 286 ? 14.276 17.278 -6.361 1.00 94.44 286 THR A C 1
ATOM 2318 O O . THR A 1 286 ? 15.303 17.477 -7.015 1.00 94.44 286 THR A O 1
ATOM 2321 N N . THR A 1 287 ? 14.311 16.677 -5.171 1.00 92.44 287 THR A N 1
ATOM 2322 C CA . THR A 1 287 ? 15.546 16.270 -4.481 1.00 92.44 287 THR A CA 1
ATOM 2323 C C . THR A 1 287 ? 15.829 14.781 -4.541 1.00 92.44 287 THR A C 1
ATOM 2325 O O . THR A 1 287 ? 16.985 14.384 -4.398 1.00 92.44 287 THR A O 1
ATOM 2328 N N . SER A 1 288 ? 14.821 13.954 -4.750 1.00 92.00 288 SER A N 1
ATOM 2329 C CA . SER A 1 288 ? 14.977 12.536 -5.051 1.00 92.00 288 SER A CA 1
ATOM 2330 C C . SER A 1 288 ? 13.661 12.004 -5.605 1.00 92.00 288 SER A C 1
ATOM 2332 O O . SER A 1 288 ? 12.634 12.681 -5.553 1.00 92.00 288 SER A O 1
ATOM 2334 N N . TRP A 1 289 ? 13.692 10.807 -6.173 1.00 93.94 289 TRP A N 1
ATOM 2335 C CA . TRP A 1 289 ? 12.479 10.096 -6.537 1.00 93.94 289 TRP A CA 1
ATOM 2336 C C . TRP A 1 289 ? 12.701 8.595 -6.382 1.00 93.94 289 TRP A C 1
ATOM 2338 O O . TRP A 1 289 ? 13.840 8.123 -6.376 1.00 93.94 289 TRP A O 1
ATOM 2348 N N . GLU A 1 290 ? 11.605 7.862 -6.255 1.00 92.06 290 GLU A N 1
ATOM 2349 C CA . GLU A 1 290 ? 11.598 6.413 -6.139 1.00 92.06 290 GLU A CA 1
ATOM 2350 C C . GLU A 1 290 ? 10.460 5.834 -6.983 1.00 92.06 290 GLU A C 1
ATOM 2352 O O . GLU A 1 290 ? 9.293 6.206 -6.822 1.00 92.06 290 GLU A O 1
ATOM 2357 N N . LEU A 1 291 ? 10.794 4.884 -7.858 1.00 92.31 291 LEU A N 1
ATOM 2358 C CA . LEU A 1 291 ? 9.817 4.054 -8.556 1.00 92.31 291 LEU A CA 1
ATOM 2359 C C . LEU A 1 291 ? 9.538 2.807 -7.709 1.00 92.31 291 LEU A C 1
ATOM 2361 O O . LEU A 1 291 ? 10.145 1.750 -7.888 1.00 92.31 291 LEU A O 1
ATOM 2365 N N . GLY A 1 292 ? 8.612 2.938 -6.761 1.00 89.38 292 GLY A N 1
ATOM 2366 C CA . GLY A 1 292 ? 8.187 1.826 -5.917 1.00 89.38 292 GLY A CA 1
ATOM 2367 C C . GLY A 1 292 ? 7.316 0.814 -6.670 1.00 89.38 292 GLY A C 1
ATOM 2368 O O . GLY A 1 292 ? 6.769 1.085 -7.742 1.00 89.38 292 GLY A O 1
ATOM 2369 N N . ARG A 1 293 ? 7.134 -0.377 -6.086 1.00 84.88 293 ARG A N 1
ATOM 2370 C CA . ARG A 1 293 ? 6.374 -1.482 -6.709 1.00 84.88 293 ARG A CA 1
ATOM 2371 C C . ARG A 1 293 ? 4.897 -1.153 -6.954 1.00 84.88 293 ARG A C 1
ATOM 2373 O O . ARG A 1 293 ? 4.345 -1.569 -7.964 1.00 84.88 293 ARG A O 1
ATOM 2380 N N . LEU A 1 294 ? 4.257 -0.446 -6.022 1.00 84.69 294 LEU A N 1
ATOM 2381 C CA . LEU A 1 294 ? 2.830 -0.096 -6.104 1.00 84.69 294 LEU A CA 1
ATOM 2382 C C . LEU A 1 294 ? 2.608 1.390 -6.379 1.00 84.69 294 LEU A C 1
ATOM 2384 O O . LEU A 1 294 ? 1.723 1.743 -7.152 1.00 84.69 294 LEU A O 1
ATOM 2388 N N . ARG A 1 295 ? 3.421 2.252 -5.764 1.00 92.56 295 ARG A N 1
ATOM 2389 C CA . ARG A 1 295 ? 3.332 3.712 -5.850 1.00 92.56 295 ARG A CA 1
ATOM 2390 C C . ARG A 1 295 ? 4.704 4.312 -6.120 1.00 92.56 295 ARG A C 1
ATOM 2392 O O . ARG A 1 295 ? 5.703 3.732 -5.700 1.00 92.56 295 ARG A O 1
ATOM 2399 N N . SER A 1 296 ? 4.726 5.449 -6.800 1.00 97.19 296 SER A N 1
ATOM 2400 C CA . SER A 1 296 ? 5.944 6.213 -7.068 1.00 97.19 296 SER A CA 1
ATOM 2401 C C . SER A 1 296 ? 5.969 7.457 -6.186 1.00 97.19 296 SER A C 1
ATOM 2403 O O . SER A 1 296 ? 4.915 7.996 -5.837 1.00 97.19 296 SER A O 1
ATOM 2405 N N . VAL A 1 297 ? 7.164 7.900 -5.803 1.00 97.19 297 VAL A N 1
ATOM 2406 C CA . VAL A 1 297 ? 7.355 9.017 -4.871 1.00 97.19 297 VAL A CA 1
ATOM 2407 C C . VAL A 1 297 ? 8.338 10.022 -5.456 1.00 97.19 297 VAL A C 1
ATOM 2409 O O . VAL A 1 297 ? 9.383 9.637 -5.972 1.00 97.19 297 VAL A O 1
ATOM 2412 N N . ILE A 1 298 ? 8.011 11.308 -5.359 1.00 97.56 298 ILE A N 1
ATOM 2413 C CA . ILE A 1 298 ? 8.893 12.432 -5.688 1.00 97.56 298 ILE A CA 1
ATOM 2414 C C . ILE A 1 298 ? 9.124 13.219 -4.403 1.00 97.56 298 ILE A C 1
ATOM 2416 O O . ILE A 1 298 ? 8.175 13.731 -3.814 1.00 97.56 298 ILE A O 1
ATOM 2420 N N . GLU A 1 299 ? 10.370 13.327 -3.958 1.00 97.00 299 GLU A N 1
ATOM 2421 C CA . GLU A 1 299 ? 10.730 14.192 -2.835 1.00 97.00 299 GLU A CA 1
ATOM 2422 C C . GLU A 1 299 ? 10.962 15.613 -3.359 1.00 97.00 299 GLU A C 1
ATOM 2424 O O . GLU A 1 299 ? 11.810 15.844 -4.225 1.00 97.00 299 GLU A O 1
ATOM 2429 N N . LEU A 1 300 ? 10.193 16.563 -2.839 1.00 97.25 300 LEU A N 1
ATOM 2430 C CA . LEU A 1 300 ? 10.241 17.979 -3.181 1.00 97.25 300 LEU A CA 1
ATOM 2431 C C . LEU A 1 300 ? 10.971 18.759 -2.084 1.00 97.25 300 LEU A C 1
ATOM 2433 O O . LEU A 1 300 ? 10.750 18.517 -0.893 1.00 97.25 300 LEU A O 1
ATOM 2437 N N . ASP A 1 301 ? 11.799 19.723 -2.488 1.00 95.88 301 ASP A N 1
ATOM 2438 C CA . ASP A 1 301 ? 12.567 20.611 -1.607 1.00 95.88 301 ASP A CA 1
ATOM 2439 C C . ASP A 1 301 ? 11.682 21.692 -0.977 1.00 95.88 301 ASP A C 1
ATOM 2441 O O . ASP A 1 301 ? 11.837 22.889 -1.200 1.00 95.88 301 ASP A O 1
ATOM 2445 N N . SER A 1 302 ? 10.670 21.255 -0.238 1.00 95.19 302 SER A N 1
ATOM 2446 C CA . SER A 1 302 ? 9.748 22.131 0.465 1.00 95.19 302 SER A CA 1
ATOM 2447 C C . SER A 1 302 ? 9.259 21.461 1.748 1.00 95.19 302 SER A C 1
ATOM 2449 O O . SER A 1 302 ? 8.890 20.279 1.710 1.00 95.19 302 SER A O 1
ATOM 2451 N N . PRO A 1 303 ? 9.174 22.194 2.874 1.00 92.25 303 PRO A N 1
ATOM 2452 C CA . PRO A 1 303 ? 8.641 21.668 4.131 1.00 92.25 303 PRO A CA 1
ATOM 2453 C C . PRO A 1 303 ? 7.141 21.372 4.073 1.00 92.25 303 PRO A C 1
ATOM 2455 O O . PRO A 1 303 ? 6.631 20.636 4.918 1.00 92.25 303 PRO A O 1
ATOM 2458 N N . SER A 1 304 ? 6.430 21.946 3.102 1.00 92.06 304 SER A N 1
ATOM 2459 C CA . SER A 1 304 ? 5.001 21.723 2.915 1.00 92.06 304 SER A CA 1
ATOM 2460 C C . SER A 1 304 ? 4.583 21.962 1.472 1.00 92.06 304 SER A C 1
ATOM 2462 O O . SER A 1 304 ? 5.023 22.925 0.843 1.00 92.06 304 SER A O 1
ATOM 2464 N N . VAL A 1 305 ? 3.667 21.135 0.981 1.00 95.88 305 VAL A N 1
ATOM 2465 C CA . VAL A 1 305 ? 2.972 21.335 -0.295 1.00 95.88 305 VAL A CA 1
ATOM 2466 C C . VAL A 1 305 ? 1.478 21.273 -0.006 1.00 95.88 305 VAL A C 1
ATOM 2468 O O . VAL A 1 305 ? 1.015 20.302 0.599 1.00 95.88 305 VAL A O 1
ATOM 2471 N N . THR A 1 306 ? 0.740 22.325 -0.363 1.00 96.31 306 THR A N 1
ATOM 2472 C CA . THR A 1 306 ? -0.684 22.443 -0.013 1.00 96.31 306 THR A CA 1
ATOM 2473 C C . THR A 1 306 ? -1.563 21.576 -0.914 1.00 96.31 306 THR A C 1
ATOM 2475 O O . THR A 1 306 ? -1.154 21.163 -2.002 1.00 96.31 306 THR A O 1
ATOM 2478 N N . ALA A 1 307 ? -2.795 21.306 -0.477 1.00 96.25 307 ALA A N 1
ATOM 2479 C CA . ALA A 1 307 ? -3.754 20.534 -1.264 1.00 96.25 307 ALA A CA 1
ATOM 2480 C C . ALA A 1 307 ? -4.081 21.218 -2.605 1.00 96.25 307 ALA A C 1
ATOM 2482 O O . ALA A 1 307 ? -4.220 20.546 -3.625 1.00 96.25 307 ALA A O 1
ATOM 2483 N N . GLU A 1 308 ? -4.130 22.551 -2.625 1.00 97.00 308 GLU A N 1
ATOM 2484 C CA . GLU A 1 308 ? -4.374 23.357 -3.824 1.00 97.00 308 GLU A CA 1
ATOM 2485 C C . GLU A 1 308 ? -3.207 23.257 -4.810 1.00 97.00 308 GLU A C 1
ATOM 2487 O O . GLU A 1 308 ? -3.429 23.104 -6.009 1.00 97.00 308 GLU A O 1
ATOM 2492 N N . GLN A 1 309 ? -1.962 23.283 -4.317 1.00 97.94 309 GLN A N 1
ATOM 2493 C CA . GLN A 1 309 ? -0.778 23.074 -5.155 1.00 97.94 309 GLN A CA 1
ATOM 2494 C C . GLN A 1 309 ? -0.774 21.670 -5.761 1.00 97.94 309 GLN A C 1
ATOM 2496 O O . GLN A 1 309 ? -0.541 21.520 -6.959 1.00 97.94 309 GLN A O 1
ATOM 2501 N N . VAL A 1 310 ? -1.082 20.643 -4.959 1.00 98.31 310 VAL A N 1
ATOM 2502 C CA . VAL A 1 310 ? -1.209 19.260 -5.445 1.00 98.31 310 VAL A CA 1
ATOM 2503 C C . VAL A 1 310 ? -2.271 19.161 -6.542 1.00 98.31 310 VAL A C 1
ATOM 2505 O O . VAL A 1 310 ? -1.998 18.589 -7.598 1.00 98.31 310 VAL A O 1
ATOM 2508 N N . ALA A 1 311 ? -3.450 19.749 -6.330 1.00 98.25 311 ALA A N 1
ATOM 2509 C CA . ALA A 1 311 ? -4.533 19.742 -7.309 1.00 98.25 311 ALA A CA 1
ATOM 2510 C C . ALA A 1 311 ? -4.152 20.477 -8.606 1.00 98.25 311 ALA A C 1
ATOM 2512 O O . ALA A 1 311 ? -4.395 19.961 -9.695 1.00 98.25 311 ALA A O 1
ATOM 2513 N N . ALA A 1 312 ? -3.499 21.639 -8.505 1.00 98.44 312 ALA A N 1
ATOM 2514 C CA . ALA A 1 312 ? -3.046 22.409 -9.662 1.00 98.44 312 ALA A CA 1
ATOM 2515 C C . ALA A 1 312 ? -1.970 21.669 -10.477 1.00 98.44 312 ALA A C 1
ATOM 2517 O O . ALA A 1 312 ? -2.018 21.668 -11.710 1.00 98.44 312 ALA A O 1
ATOM 2518 N N . ILE A 1 313 ? -1.029 20.995 -9.803 1.00 98.62 313 ILE A N 1
ATOM 2519 C CA . ILE A 1 313 ? -0.037 20.135 -10.463 1.00 98.62 313 ILE A CA 1
ATOM 2520 C C . ILE A 1 313 ? -0.750 18.986 -11.179 1.00 98.62 313 ILE A C 1
ATOM 2522 O O . ILE A 1 313 ? -0.525 18.803 -12.374 1.00 98.62 313 ILE A O 1
ATOM 2526 N N . GLU A 1 314 ? -1.627 18.241 -10.490 1.00 98.81 314 GLU A N 1
ATOM 2527 C CA . GLU A 1 314 ? -2.374 17.115 -11.075 1.00 98.81 314 GLU A CA 1
ATOM 2528 C C . GLU A 1 314 ? -3.187 17.549 -12.303 1.00 98.81 314 GLU A C 1
ATOM 2530 O O . GLU A 1 314 ? -3.180 16.870 -13.334 1.00 98.81 314 GLU A O 1
ATOM 2535 N N . GLN A 1 315 ? -3.861 18.694 -12.224 1.00 98.62 315 GLN A N 1
ATOM 2536 C CA . GLN A 1 315 ? -4.619 19.237 -13.342 1.00 98.62 315 GLN A CA 1
ATOM 2537 C C . GLN A 1 315 ? -3.703 19.528 -14.538 1.00 98.62 315 GLN A C 1
ATOM 2539 O O . GLN A 1 315 ? -3.950 19.015 -15.632 1.00 98.62 315 GLN A O 1
ATOM 2544 N N . SER A 1 316 ? -2.623 20.287 -14.328 1.00 98.56 316 SER A N 1
ATOM 2545 C CA . SER A 1 316 ? -1.728 20.714 -15.408 1.00 98.56 316 SER A CA 1
ATOM 2546 C C . SER A 1 316 ? -0.995 19.541 -16.072 1.00 98.56 316 SER A C 1
ATOM 2548 O O . SER A 1 316 ? -0.866 19.509 -17.299 1.00 98.56 316 SER A O 1
ATOM 2550 N N . VAL A 1 317 ? -0.560 18.529 -15.308 1.00 98.50 317 VAL A N 1
ATOM 2551 C CA . VAL A 1 317 ? 0.064 17.334 -15.908 1.00 98.50 317 VAL A CA 1
ATOM 2552 C C . VAL A 1 317 ? -0.930 16.565 -16.779 1.00 98.50 317 VAL A C 1
ATOM 2554 O O . VAL A 1 317 ? -0.580 16.144 -17.880 1.00 98.50 317 VAL A O 1
ATOM 2557 N N . ASN A 1 318 ? -2.187 16.429 -16.346 1.00 98.69 318 ASN A N 1
ATOM 2558 C CA . ASN A 1 318 ? -3.203 15.727 -17.126 1.00 98.69 318 ASN A CA 1
ATOM 2559 C C . ASN A 1 318 ? -3.682 16.534 -18.344 1.00 98.69 318 ASN A C 1
ATOM 2561 O O . ASN A 1 318 ? -4.059 15.938 -19.351 1.00 98.69 318 ASN A O 1
ATOM 2565 N N . GLU A 1 319 ? -3.640 17.868 -18.302 1.00 98.50 319 GLU A N 1
ATOM 2566 C CA . GLU A 1 319 ? -3.836 18.714 -19.490 1.00 98.50 319 GLU A CA 1
ATOM 2567 C C . GLU A 1 319 ? -2.752 18.438 -20.536 1.00 98.50 319 GLU A C 1
ATOM 2569 O O . GLU A 1 319 ? -3.069 18.098 -21.672 1.00 98.50 319 GLU A O 1
ATOM 2574 N N . LYS A 1 320 ? -1.480 18.425 -20.126 1.00 98.38 320 LYS A N 1
ATOM 2575 C CA . LYS A 1 320 ? -0.350 18.116 -21.020 1.00 98.38 320 LYS A CA 1
ATOM 2576 C C . LYS A 1 320 ? -0.407 16.700 -21.601 1.00 98.38 320 LYS A C 1
ATOM 2578 O O . LYS A 1 320 ? 0.000 16.482 -22.742 1.00 98.38 320 LYS A O 1
ATOM 2583 N N . ILE A 1 321 ? -0.931 15.734 -20.844 1.00 98.38 321 ILE A N 1
ATOM 2584 C CA . ILE A 1 321 ? -1.217 14.382 -21.351 1.00 98.38 321 ILE A CA 1
ATOM 2585 C C . ILE A 1 321 ? -2.271 14.434 -22.465 1.00 98.38 321 ILE A C 1
ATOM 2587 O O . ILE A 1 321 ? -2.078 13.830 -23.523 1.00 98.38 321 ILE A O 1
ATOM 2591 N N . ARG A 1 322 ? -3.358 15.192 -22.267 1.00 98.38 322 ARG A N 1
ATOM 2592 C CA . ARG A 1 322 ? -4.421 15.375 -23.271 1.00 98.38 322 ARG A CA 1
ATOM 2593 C C . ARG A 1 322 ? -3.950 16.122 -24.519 1.00 98.38 322 ARG A C 1
ATOM 2595 O O . ARG A 1 322 ? -4.455 15.825 -25.600 1.00 98.38 322 ARG A O 1
ATOM 2602 N N . ASP A 1 323 ? -2.948 16.988 -24.387 1.00 98.00 323 ASP A N 1
ATOM 2603 C CA . ASP A 1 323 ? -2.289 17.673 -25.507 1.00 98.00 323 ASP A CA 1
ATOM 2604 C C . ASP A 1 323 ? -1.402 16.742 -26.353 1.00 98.00 323 ASP A C 1
ATOM 2606 O O . ASP A 1 323 ? -0.932 17.133 -27.423 1.00 98.00 323 ASP A O 1
ATOM 2610 N N . ARG A 1 324 ? -1.185 15.494 -25.907 1.00 97.62 324 ARG A N 1
ATOM 2611 C CA . ARG A 1 324 ? -0.435 14.454 -26.637 1.00 97.62 324 ARG A CA 1
ATOM 2612 C C . ARG A 1 324 ? 0.974 14.912 -27.008 1.00 97.62 324 ARG A C 1
ATOM 2614 O O . ARG A 1 324 ? 1.439 14.704 -28.133 1.00 97.62 324 ARG A O 1
ATOM 2621 N N . LEU A 1 325 ? 1.654 15.572 -26.073 1.00 97.31 325 LEU A N 1
ATOM 2622 C CA . LEU A 1 325 ? 2.980 16.120 -26.338 1.00 97.31 325 LEU A CA 1
ATOM 2623 C C . LEU A 1 325 ? 3.982 14.982 -26.611 1.00 97.31 325 LEU A C 1
ATOM 2625 O O . LEU A 1 325 ? 4.016 14.004 -25.857 1.00 97.31 325 LEU A O 1
ATOM 2629 N N . PRO A 1 326 ? 4.797 15.076 -27.677 1.00 97.62 326 PRO A N 1
ATOM 2630 C CA . PRO A 1 326 ? 5.816 14.077 -27.963 1.00 97.62 326 PRO A CA 1
ATOM 2631 C C . PRO A 1 326 ? 6.952 14.144 -26.940 1.00 97.62 326 PRO A C 1
ATOM 2633 O O . PRO A 1 326 ? 7.337 15.223 -26.475 1.00 97.62 326 PRO A O 1
ATOM 2636 N N . VAL A 1 327 ? 7.503 12.973 -26.638 1.00 96.19 327 VAL A N 1
ATOM 2637 C CA . VAL A 1 327 ? 8.669 12.783 -25.780 1.00 96.19 327 VAL A CA 1
ATOM 2638 C C . VAL A 1 327 ? 9.791 12.248 -26.658 1.00 96.19 327 VAL A C 1
ATOM 2640 O O . VAL A 1 327 ? 9.723 11.133 -27.170 1.00 96.19 327 VAL A O 1
ATOM 2643 N N . ASN A 1 328 ? 10.808 13.076 -26.869 1.00 92.25 328 ASN A N 1
ATOM 2644 C CA . ASN A 1 328 ? 11.915 12.774 -27.765 1.00 92.25 328 ASN A CA 1
ATOM 2645 C C . ASN A 1 328 ? 13.172 12.461 -26.964 1.00 92.25 328 ASN A C 1
ATOM 2647 O O . ASN A 1 328 ? 13.459 13.112 -25.961 1.00 92.25 328 ASN A O 1
ATOM 2651 N N . VAL A 1 329 ? 13.944 11.496 -27.448 1.00 87.75 329 VAL A N 1
ATOM 2652 C CA . VAL A 1 329 ? 15.242 11.130 -26.888 1.00 87.75 329 VAL A CA 1
ATOM 2653 C C . VAL A 1 329 ? 16.313 11.520 -27.897 1.00 87.75 329 VAL A C 1
ATOM 2655 O O . VAL A 1 329 ? 16.223 11.145 -29.065 1.00 87.75 329 VAL A O 1
ATOM 2658 N N . ARG A 1 330 ? 17.314 12.279 -27.453 1.00 84.69 330 ARG A N 1
ATOM 2659 C CA . ARG A 1 330 ? 18.477 12.671 -28.257 1.00 84.69 330 ARG A CA 1
ATOM 2660 C C . ARG A 1 330 ? 19.759 12.306 -27.520 1.00 84.69 330 ARG A C 1
ATOM 2662 O O . ARG A 1 330 ? 19.815 12.347 -26.293 1.00 84.69 330 ARG A O 1
ATOM 2669 N N . GLU A 1 331 ? 20.785 11.970 -28.286 1.00 81.94 331 GLU A N 1
ATOM 2670 C CA . GLU A 1 331 ? 22.156 11.842 -27.802 1.00 81.94 331 GLU A CA 1
ATOM 2671 C C . GLU A 1 331 ? 22.919 13.087 -28.249 1.00 81.94 331 GLU A C 1
ATOM 2673 O O . GLU A 1 331 ? 22.996 13.373 -29.445 1.00 81.94 331 GLU A O 1
ATOM 2678 N N . LEU A 1 332 ? 23.425 13.853 -27.288 1.00 79.75 332 LEU A N 1
ATOM 2679 C CA . LEU A 1 332 ? 24.208 15.059 -27.535 1.00 79.75 332 LEU A CA 1
ATOM 2680 C C . LEU A 1 332 ? 25.681 14.787 -27.246 1.00 79.75 332 LEU A C 1
ATOM 2682 O O . LEU A 1 332 ? 26.016 14.015 -26.350 1.00 79.75 332 LEU A O 1
ATOM 2686 N N . SER A 1 333 ? 26.582 15.427 -27.985 1.00 78.19 333 SER A N 1
ATOM 2687 C CA . SER A 1 333 ? 28.008 15.369 -27.646 1.00 78.19 333 SER A CA 1
ATOM 2688 C C . SER A 1 333 ? 28.293 16.169 -26.367 1.00 78.19 333 SER A C 1
ATOM 2690 O O . SER A 1 333 ? 27.580 17.121 -26.070 1.00 78.19 333 SER A O 1
ATOM 2692 N N . LEU A 1 334 ? 29.355 15.825 -25.631 1.00 71.38 334 LEU A N 1
ATOM 2693 C CA . LEU A 1 334 ? 29.766 16.545 -24.411 1.00 71.38 334 LEU A CA 1
ATOM 2694 C C . LEU A 1 334 ? 29.981 18.054 -24.623 1.00 71.38 334 LEU A C 1
ATOM 2696 O O . LEU A 1 334 ? 29.750 18.836 -23.709 1.00 71.38 334 LEU A O 1
ATOM 2700 N N . ASN A 1 335 ? 30.400 18.452 -25.826 1.00 74.69 335 ASN A N 1
ATOM 2701 C CA . ASN A 1 335 ? 30.682 19.844 -26.184 1.00 74.69 335 ASN A CA 1
ATOM 2702 C C . ASN A 1 335 ? 29.483 20.546 -26.844 1.00 74.69 335 ASN A C 1
ATOM 2704 O O . ASN A 1 335 ? 29.641 21.632 -27.400 1.00 74.69 335 ASN A O 1
ATOM 2708 N N . ASP A 1 336 ? 28.312 19.908 -26.872 1.00 76.25 336 ASP A N 1
ATOM 2709 C CA . ASP A 1 336 ? 27.123 20.497 -27.473 1.00 76.25 336 ASP A CA 1
ATOM 2710 C C . ASP A 1 336 ? 26.596 21.631 -26.570 1.00 76.25 336 ASP A C 1
ATOM 2712 O O . ASP A 1 336 ? 26.326 21.388 -25.393 1.00 76.25 336 ASP A O 1
ATOM 2716 N N . PRO A 1 337 ? 26.436 22.867 -27.077 1.00 74.31 337 PRO A N 1
ATOM 2717 C CA . PRO A 1 337 ? 25.964 23.995 -26.273 1.00 74.31 337 PRO A CA 1
ATOM 2718 C C . PRO A 1 337 ? 24.544 23.796 -25.719 1.00 74.31 337 PRO A C 1
ATOM 2720 O O . PRO A 1 337 ? 24.177 24.456 -24.746 1.00 74.31 337 PRO A O 1
ATOM 2723 N N . GLU A 1 338 ? 23.737 22.889 -26.288 1.00 73.62 338 GLU A N 1
ATOM 2724 C CA . GLU A 1 338 ? 22.430 22.534 -25.723 1.00 73.62 338 GLU A CA 1
ATOM 2725 C C . GLU A 1 338 ? 22.566 21.874 -24.337 1.00 73.62 338 GLU A C 1
ATOM 2727 O O . GLU A 1 338 ? 21.655 21.992 -23.522 1.00 73.62 338 GLU A O 1
ATOM 2732 N N . VAL A 1 339 ? 23.701 21.237 -24.020 1.00 71.12 339 VAL A N 1
ATOM 2733 C CA . VAL A 1 339 ? 23.934 20.532 -22.745 1.00 71.12 339 VAL A CA 1
ATOM 2734 C C . VAL A 1 339 ? 23.828 21.464 -21.539 1.00 71.12 339 VAL A C 1
ATOM 2736 O O . VAL A 1 339 ? 23.280 21.063 -20.513 1.00 71.12 339 VAL A O 1
ATOM 2739 N N . GLU A 1 340 ? 24.285 22.714 -21.661 1.00 68.12 340 GLU A N 1
ATOM 2740 C CA . GLU A 1 340 ? 24.207 23.717 -20.586 1.00 68.12 340 GLU A CA 1
ATOM 2741 C C . GLU A 1 340 ? 22.764 24.155 -20.282 1.00 68.12 340 GLU A C 1
ATOM 2743 O O . GLU A 1 340 ? 22.477 24.660 -19.197 1.00 68.12 340 GLU A O 1
ATOM 2748 N N . GLN A 1 341 ? 21.842 23.946 -21.226 1.00 68.56 341 GLN A N 1
ATOM 2749 C CA . GLN A 1 341 ? 20.429 24.324 -21.111 1.00 68.56 341 GLN A CA 1
ATOM 2750 C C . GLN A 1 341 ? 19.549 23.172 -20.607 1.00 68.56 341 GLN A C 1
ATOM 2752 O O . GLN A 1 341 ? 18.360 23.364 -20.343 1.00 68.56 341 GLN A O 1
ATOM 2757 N N . VAL A 1 342 ? 20.112 21.968 -20.478 1.00 74.75 342 VAL A N 1
ATOM 2758 C CA . VAL A 1 342 ? 19.399 20.769 -20.034 1.00 74.75 342 VAL A CA 1
ATOM 2759 C C . VAL A 1 342 ? 19.473 20.667 -18.516 1.00 74.75 342 VAL A C 1
ATOM 2761 O O . VAL A 1 342 ? 20.543 20.722 -17.910 1.00 74.75 342 VAL A O 1
ATOM 2764 N N . ARG A 1 343 ? 18.322 20.454 -17.874 1.00 66.38 343 ARG A N 1
ATOM 2765 C CA . ARG A 1 343 ? 18.267 20.239 -16.428 1.00 66.38 343 ARG A CA 1
ATOM 2766 C C . ARG A 1 343 ? 18.963 18.918 -16.074 1.00 66.38 343 ARG A C 1
ATOM 2768 O O . ARG A 1 343 ? 18.722 17.899 -16.711 1.00 66.38 343 ARG A O 1
ATOM 2775 N N . GLY A 1 344 ? 19.793 18.907 -15.034 1.00 63.38 344 GLY A N 1
ATOM 2776 C CA . GLY A 1 344 ? 20.484 17.702 -14.568 1.00 63.38 344 GLY A CA 1
ATOM 2777 C C . GLY A 1 344 ? 21.314 17.963 -13.311 1.00 63.38 344 GLY A C 1
ATOM 2778 O O . GLY A 1 344 ? 21.525 19.111 -12.931 1.00 63.38 344 GLY A O 1
ATOM 2779 N N . ARG A 1 345 ? 21.794 16.903 -12.647 1.00 57.97 345 ARG A N 1
ATOM 2780 C CA . ARG A 1 345 ? 22.710 17.003 -11.486 1.00 57.97 345 ARG A CA 1
ATOM 2781 C C . ARG A 1 345 ? 24.192 17.044 -11.880 1.00 57.97 345 ARG A C 1
ATOM 2783 O O . ARG A 1 345 ? 25.044 16.710 -11.064 1.00 57.97 345 ARG A O 1
ATOM 2790 N N . GLY A 1 346 ? 24.483 17.437 -13.118 1.00 55.69 346 GLY A N 1
ATOM 2791 C CA . GLY A 1 346 ? 25.801 17.260 -13.722 1.00 55.69 346 GLY A CA 1
ATOM 2792 C C . GLY A 1 346 ? 26.068 15.807 -14.125 1.00 55.69 346 GLY A C 1
ATOM 2793 O O . GLY A 1 346 ? 25.289 14.898 -13.823 1.00 55.69 346 GLY A O 1
ATOM 2794 N N . LEU A 1 347 ? 27.166 15.609 -14.848 1.00 57.66 347 LEU A N 1
ATOM 2795 C CA . LEU A 1 347 ? 27.672 14.295 -15.235 1.00 57.66 347 LEU A CA 1
ATOM 2796 C C . LEU A 1 347 ? 28.708 13.838 -14.196 1.00 57.66 347 LEU A C 1
ATOM 2798 O O . LEU A 1 347 ? 29.446 14.682 -13.692 1.00 57.66 347 LEU A O 1
ATOM 2802 N N . PRO A 1 348 ? 28.782 12.539 -13.865 1.00 55.22 348 PRO A N 1
ATOM 2803 C CA . PRO A 1 348 ? 29.901 11.990 -13.101 1.00 55.22 348 PRO A CA 1
ATOM 2804 C C . PRO A 1 348 ? 31.257 12.280 -13.768 1.00 55.22 348 PRO A C 1
ATOM 2806 O O . PRO A 1 348 ? 31.337 12.299 -14.997 1.00 55.22 348 PRO A O 1
ATOM 2809 N N . ASP A 1 349 ? 32.320 12.443 -12.972 1.00 47.53 349 ASP A N 1
ATOM 2810 C CA . ASP A 1 349 ? 33.682 12.739 -13.464 1.00 47.53 349 ASP A CA 1
ATOM 2811 C C . ASP A 1 349 ? 34.251 11.642 -14.392 1.00 47.53 349 ASP A C 1
ATOM 2813 O O . ASP A 1 349 ? 35.167 11.888 -15.173 1.00 47.53 349 ASP A O 1
ATOM 2817 N N . ASP A 1 350 ? 33.703 10.426 -14.326 1.00 50.19 350 ASP A N 1
ATOM 2818 C CA . ASP A 1 350 ? 34.061 9.261 -15.140 1.00 50.19 350 ASP A CA 1
ATOM 2819 C C . ASP A 1 350 ? 33.133 9.046 -16.354 1.00 50.19 350 ASP A C 1
ATOM 2821 O O . ASP A 1 350 ? 33.196 8.005 -17.015 1.00 50.19 350 ASP A O 1
ATOM 2825 N N . HIS A 1 351 ? 32.264 10.013 -16.678 1.00 55.66 351 HIS A N 1
ATOM 2826 C CA . HIS A 1 351 ? 31.358 9.901 -17.818 1.00 55.66 351 HIS A CA 1
ATOM 2827 C C . HIS A 1 351 ? 32.112 9.972 -19.154 1.00 55.66 351 HIS A C 1
ATOM 2829 O O . HIS A 1 351 ? 32.567 11.029 -19.588 1.00 55.66 351 HIS A O 1
ATOM 2835 N N . ALA A 1 352 ? 32.181 8.837 -19.848 1.00 52.22 352 ALA A N 1
ATOM 2836 C CA . ALA A 1 352 ? 32.657 8.745 -21.222 1.00 52.22 352 ALA A CA 1
ATOM 2837 C C . ALA A 1 352 ? 31.474 8.501 -22.174 1.00 52.22 352 ALA A C 1
ATOM 2839 O O . ALA A 1 352 ? 30.772 7.499 -22.037 1.00 52.22 352 ALA A O 1
ATOM 2840 N N . GLY A 1 353 ? 31.273 9.394 -23.149 1.00 60.97 353 GLY A N 1
ATOM 2841 C CA . GLY A 1 353 ? 30.286 9.227 -24.223 1.00 60.97 353 GLY A CA 1
ATOM 2842 C C . GLY A 1 353 ? 29.303 10.392 -24.394 1.00 60.97 353 GLY A C 1
ATOM 2843 O O . GLY A 1 353 ? 29.449 11.426 -23.744 1.00 60.97 353 GLY A O 1
ATOM 2844 N N . PRO A 1 354 ? 28.339 10.260 -25.325 1.00 66.19 354 PRO A N 1
ATOM 2845 C CA . PRO A 1 354 ? 27.298 11.256 -25.539 1.00 66.19 354 PRO A CA 1
ATOM 2846 C C . PRO A 1 354 ? 26.264 11.261 -24.403 1.00 66.19 354 PRO A C 1
ATOM 2848 O O . PRO A 1 354 ? 25.917 10.230 -23.824 1.00 66.19 354 PRO A O 1
ATOM 2851 N N . ILE A 1 355 ? 25.732 12.445 -24.117 1.00 76.75 355 ILE A N 1
ATOM 2852 C CA . ILE A 1 355 ? 24.757 12.712 -23.066 1.00 76.75 355 ILE A CA 1
ATOM 2853 C C . ILE A 1 355 ? 23.363 12.425 -23.609 1.00 76.75 355 ILE A C 1
ATOM 2855 O O . ILE A 1 355 ? 22.916 13.036 -24.583 1.00 76.75 355 ILE A O 1
ATOM 2859 N N . ARG A 1 356 ? 22.643 11.513 -22.954 1.00 83.31 356 ARG A N 1
ATOM 2860 C CA . ARG A 1 356 ? 21.254 11.209 -23.302 1.00 83.31 356 ARG A CA 1
ATOM 2861 C C . ARG A 1 356 ? 20.309 12.229 -22.675 1.00 83.31 356 ARG A C 1
ATOM 2863 O O . ARG A 1 356 ? 20.165 12.291 -21.452 1.00 83.31 356 ARG A O 1
ATOM 2870 N N . VAL A 1 357 ? 19.631 12.981 -23.531 1.00 86.44 357 VAL A N 1
ATOM 2871 C CA . VAL A 1 357 ? 18.659 14.008 -23.160 1.00 86.44 357 VAL A CA 1
ATOM 2872 C C . VAL A 1 357 ? 17.266 13.552 -23.557 1.00 86.44 357 VAL A C 1
ATOM 2874 O O . VAL A 1 357 ? 17.025 13.122 -24.687 1.00 86.44 357 VAL A O 1
ATOM 2877 N N . VAL A 1 358 ? 16.345 13.651 -22.607 1.00 88.56 358 VAL A N 1
ATOM 2878 C CA . VAL A 1 358 ? 14.927 13.366 -22.798 1.00 88.56 358 VAL A CA 1
ATOM 2879 C C . VAL A 1 358 ? 14.182 14.689 -22.767 1.00 88.56 358 VAL A C 1
ATOM 2881 O O . VAL A 1 358 ? 14.240 15.416 -21.777 1.00 88.56 358 VAL A O 1
ATOM 2884 N N . THR A 1 359 ? 13.480 14.992 -23.853 1.00 93.00 359 THR A N 1
ATOM 2885 C CA . THR A 1 359 ? 12.725 16.230 -24.020 1.00 93.00 359 THR A CA 1
ATOM 2886 C C . THR A 1 359 ? 11.242 15.923 -24.118 1.00 93.00 359 THR A C 1
ATOM 2888 O O . THR A 1 359 ? 10.782 15.328 -25.094 1.00 93.00 359 THR A O 1
ATOM 2891 N N . ILE A 1 360 ? 10.478 16.402 -23.143 1.00 95.00 360 ILE A N 1
ATOM 2892 C CA . ILE A 1 360 ? 9.028 16.532 -23.251 1.00 95.00 360 ILE A CA 1
ATOM 2893 C C . ILE A 1 360 ? 8.776 17.864 -23.955 1.00 95.00 360 ILE A C 1
ATOM 2895 O O . ILE A 1 360 ? 9.064 18.931 -23.406 1.00 95.00 360 ILE A O 1
ATOM 2899 N N . LYS A 1 361 ? 8.276 17.811 -25.195 1.00 92.69 361 LYS A N 1
ATOM 2900 C CA . LYS A 1 361 ? 8.154 18.998 -26.052 1.00 92.69 361 LYS A CA 1
ATOM 2901 C C . LYS A 1 361 ? 7.439 20.141 -25.328 1.00 92.69 361 LYS A C 1
ATOM 2903 O O . LYS A 1 361 ? 6.326 19.965 -24.842 1.00 92.69 361 LYS A O 1
ATOM 2908 N N . SER A 1 362 ? 8.075 21.315 -25.315 1.00 89.00 362 SER A N 1
ATOM 2909 C CA . SER A 1 362 ? 7.543 22.550 -24.714 1.00 89.00 362 SER A CA 1
ATOM 2910 C C . SER A 1 362 ? 7.279 22.468 -23.202 1.00 89.00 362 SER A C 1
ATOM 2912 O O . SER A 1 362 ? 6.537 23.292 -22.669 1.00 89.00 362 SER A O 1
ATOM 2914 N N . VAL A 1 363 ? 7.864 21.485 -22.509 1.00 90.94 363 VAL A N 1
ATOM 2915 C CA . VAL A 1 363 ? 7.721 21.307 -21.059 1.00 90.94 363 VAL A CA 1
ATOM 2916 C C . VAL A 1 363 ? 9.078 21.243 -20.383 1.00 90.94 363 VAL A C 1
ATOM 2918 O O . VAL A 1 363 ? 9.326 22.055 -19.507 1.00 90.94 363 VAL A O 1
ATOM 2921 N N . ASP A 1 364 ? 9.939 20.298 -20.754 1.00 88.62 364 ASP A N 1
ATOM 2922 C CA . ASP A 1 364 ? 11.207 20.073 -20.053 1.00 88.62 364 ASP A CA 1
ATOM 2923 C C . ASP A 1 364 ? 12.198 19.305 -20.927 1.00 88.62 364 ASP A C 1
ATOM 2925 O O . ASP A 1 364 ? 11.795 18.489 -21.759 1.00 88.62 364 ASP A O 1
ATOM 2929 N N . SER A 1 365 ? 13.485 19.542 -20.689 1.00 87.50 365 SER A N 1
ATOM 2930 C CA . SER A 1 365 ? 14.601 18.774 -21.239 1.00 87.50 365 SER A CA 1
ATOM 2931 C C . SER A 1 365 ? 15.520 18.382 -20.090 1.00 87.50 365 SER A C 1
ATOM 2933 O O . SER A 1 365 ? 16.067 19.249 -19.407 1.00 87.50 365 SER A O 1
ATOM 2935 N N . ASN A 1 366 ? 15.704 17.078 -19.886 1.00 85.44 366 ASN A N 1
ATOM 2936 C CA . ASN A 1 366 ? 16.425 16.539 -18.736 1.00 85.44 366 ASN A CA 1
ATOM 2937 C C . ASN A 1 366 ? 17.413 15.442 -19.151 1.00 85.44 366 ASN A C 1
ATOM 2939 O O . ASN A 1 366 ? 17.112 14.616 -20.018 1.00 85.44 366 ASN A O 1
ATOM 2943 N N . MET A 1 367 ? 18.582 15.406 -18.511 1.00 85.62 367 MET A N 1
ATOM 2944 C CA . MET A 1 367 ? 19.534 14.307 -18.673 1.00 85.62 367 MET A CA 1
ATOM 2945 C C . MET A 1 367 ? 18.980 13.065 -17.974 1.00 85.62 367 MET A C 1
ATOM 2947 O O . MET A 1 367 ? 18.849 13.026 -16.750 1.00 85.62 367 MET A O 1
ATOM 2951 N N . CYS A 1 368 ? 18.644 12.031 -18.743 1.00 85.44 368 CYS A N 1
ATOM 2952 C CA . CYS A 1 368 ? 18.071 10.816 -18.181 1.00 85.44 368 CYS A CA 1
ATOM 2953 C C . CYS A 1 368 ? 18.476 9.576 -18.973 1.00 85.44 368 CYS A C 1
ATOM 2955 O O . CYS A 1 368 ? 18.404 9.532 -20.202 1.00 85.44 368 CYS A O 1
ATOM 2957 N N . CYS A 1 369 ? 18.863 8.527 -18.251 1.00 83.31 369 CYS A N 1
ATOM 2958 C CA . CYS A 1 369 ? 19.235 7.242 -18.828 1.00 83.31 369 CYS A CA 1
ATOM 2959 C C . CYS A 1 369 ? 18.073 6.239 -18.911 1.00 83.31 369 CYS A C 1
ATOM 2961 O O . CYS A 1 369 ? 18.251 5.205 -19.547 1.00 83.31 369 CYS A O 1
ATOM 2963 N N . GLY A 1 370 ? 16.914 6.517 -18.304 1.00 89.06 370 GLY A N 1
ATOM 2964 C CA . GLY A 1 370 ? 15.785 5.583 -18.230 1.00 89.06 370 GLY A CA 1
ATOM 2965 C C . GLY A 1 370 ? 15.000 5.405 -19.527 1.00 89.06 370 GLY A C 1
ATOM 2966 O O . GLY A 1 370 ? 15.188 6.123 -20.513 1.00 89.06 370 GLY A O 1
ATOM 2967 N N . THR A 1 371 ? 14.090 4.435 -19.531 1.00 94.31 371 THR A N 1
ATOM 2968 C CA . THR A 1 371 ? 13.169 4.208 -20.653 1.00 94.31 371 THR A CA 1
ATOM 2969 C C . THR A 1 371 ? 11.958 5.124 -20.536 1.00 94.31 371 THR A C 1
ATOM 2971 O O . THR A 1 371 ? 11.412 5.281 -19.444 1.00 94.31 371 THR A O 1
ATOM 2974 N N . HIS A 1 372 ? 11.495 5.671 -21.659 1.00 95.38 372 HIS A N 1
ATOM 2975 C CA . HIS A 1 372 ? 10.386 6.625 -21.684 1.00 95.38 372 HIS A CA 1
ATOM 2976 C C . HIS A 1 372 ? 9.301 6.216 -22.669 1.00 95.38 372 HIS A C 1
ATOM 2978 O O . HIS A 1 372 ? 9.559 5.510 -23.644 1.00 95.38 372 HIS A O 1
ATOM 2984 N N . VAL A 1 373 ? 8.087 6.703 -22.413 1.00 97.50 373 VAL A N 1
ATOM 2985 C CA . VAL A 1 373 ? 7.052 6.735 -23.449 1.00 97.50 373 VAL A CA 1
ATOM 2986 C C . VAL A 1 373 ? 7.478 7.701 -24.555 1.00 97.50 373 VAL A C 1
ATOM 2988 O O . VAL A 1 373 ? 8.226 8.637 -24.292 1.00 97.50 373 VAL A O 1
ATOM 2991 N N . SER A 1 374 ? 7.010 7.490 -25.783 1.00 97.00 374 SER A N 1
ATOM 2992 C CA . SER A 1 374 ? 7.289 8.367 -26.932 1.00 97.00 374 SER A CA 1
ATOM 2993 C C . SER A 1 374 ? 6.298 9.531 -27.029 1.00 97.00 374 SER A C 1
ATOM 2995 O O . SER A 1 374 ? 6.530 10.517 -27.732 1.00 97.00 374 SER A O 1
ATOM 2997 N N . ASN A 1 375 ? 5.183 9.445 -26.302 1.00 98.12 375 ASN A N 1
ATOM 2998 C CA . ASN A 1 375 ? 4.158 10.472 -26.242 1.00 98.12 375 ASN A CA 1
ATOM 2999 C C . ASN A 1 375 ? 3.488 10.487 -24.864 1.00 98.12 375 ASN A C 1
ATOM 3001 O O . ASN A 1 375 ? 3.222 9.432 -24.294 1.00 98.12 375 ASN A O 1
ATOM 3005 N N . LEU A 1 376 ? 3.156 11.673 -24.344 1.00 98.25 376 LEU A N 1
ATOM 3006 C CA . LEU A 1 376 ? 2.487 11.783 -23.045 1.00 98.25 376 LEU A CA 1
ATOM 3007 C C . LEU A 1 376 ? 1.115 11.099 -23.008 1.00 98.25 376 LEU A C 1
ATOM 3009 O O . LEU A 1 376 ? 0.690 10.689 -21.934 1.00 98.25 376 LEU A O 1
ATOM 3013 N N . SER A 1 377 ? 0.436 10.927 -24.145 1.00 98.12 377 SER A N 1
ATOM 3014 C CA . SER A 1 377 ? -0.843 10.202 -24.197 1.00 98.12 377 SER A CA 1
ATOM 3015 C C . SER A 1 377 ? -0.738 8.744 -23.736 1.00 98.12 377 SER A C 1
ATOM 3017 O O . SER A 1 377 ? -1.699 8.224 -23.170 1.00 98.12 377 SER A O 1
ATOM 3019 N N . ASP A 1 378 ? 0.437 8.118 -23.851 1.00 98.25 378 ASP A N 1
ATOM 3020 C CA . ASP A 1 378 ? 0.674 6.766 -23.335 1.00 98.25 378 ASP A CA 1
ATOM 3021 C C . ASP A 1 378 ? 0.700 6.712 -21.803 1.00 98.25 378 ASP A C 1
ATOM 3023 O O . ASP A 1 378 ? 0.569 5.632 -21.229 1.00 98.25 378 ASP A O 1
ATOM 3027 N N . LEU A 1 379 ? 0.808 7.855 -21.116 1.00 98.38 379 LEU A N 1
ATOM 3028 C CA . LEU A 1 379 ? 0.602 7.926 -19.669 1.00 98.38 379 LEU A CA 1
ATOM 3029 C C . LEU A 1 379 ? -0.857 7.718 -19.281 1.00 98.38 379 LEU A C 1
ATOM 3031 O O . LEU A 1 379 ? -1.095 7.355 -18.137 1.00 98.38 379 LEU A O 1
ATOM 3035 N N . GLN A 1 380 ? -1.803 7.927 -20.205 1.00 98.19 380 GLN A N 1
ATOM 3036 C CA . GLN A 1 380 ? -3.259 7.897 -20.016 1.00 98.19 380 GLN A CA 1
ATOM 3037 C C . GLN A 1 380 ? -3.767 8.925 -18.992 1.00 98.19 380 GLN A C 1
ATOM 3039 O O . GLN A 1 380 ? -4.512 9.839 -19.334 1.00 98.19 380 GLN A O 1
ATOM 3044 N N . VAL A 1 381 ? -3.354 8.782 -17.737 1.00 98.44 381 VAL A N 1
ATOM 3045 C CA . VAL A 1 381 ? -3.722 9.607 -16.594 1.00 98.44 381 VAL A CA 1
ATOM 3046 C C . VAL A 1 381 ? -2.609 9.557 -15.550 1.00 98.44 381 VAL A C 1
ATOM 3048 O O . VAL A 1 381 ? -1.953 8.530 -15.361 1.00 98.44 381 VAL A O 1
ATOM 3051 N N . ILE A 1 382 ? -2.424 10.660 -14.834 1.00 98.69 382 ILE A N 1
ATOM 3052 C CA . ILE A 1 382 ? -1.652 10.702 -13.592 1.00 98.69 382 ILE A CA 1
ATOM 3053 C C . ILE A 1 382 ? -2.604 11.007 -12.441 1.00 98.69 382 ILE A C 1
ATOM 3055 O O . ILE A 1 382 ? -3.382 11.957 -12.517 1.00 98.69 382 ILE A O 1
ATOM 3059 N N . LYS A 1 383 ? -2.507 10.233 -11.359 1.00 98.62 383 LYS A N 1
ATOM 3060 C CA . LYS A 1 383 ? -3.190 10.508 -10.094 1.00 98.62 383 LYS A CA 1
ATOM 3061 C C . LYS A 1 383 ? -2.167 10.744 -8.990 1.00 98.62 383 LYS A C 1
ATOM 3063 O O . LYS A 1 383 ? -1.346 9.870 -8.716 1.00 98.62 383 LYS A O 1
ATOM 3068 N N . ILE A 1 384 ? -2.245 11.894 -8.333 1.00 98.50 384 ILE A N 1
ATOM 3069 C CA . ILE A 1 384 ? -1.499 12.219 -7.122 1.00 98.50 384 ILE A CA 1
ATOM 3070 C C . ILE A 1 384 ? -2.362 11.804 -5.927 1.00 98.50 384 ILE A C 1
ATOM 3072 O O . ILE A 1 384 ? -3.498 12.249 -5.765 1.00 98.50 384 ILE A O 1
ATOM 3076 N N . LEU A 1 385 ? -1.837 10.896 -5.108 1.00 96.06 385 LEU A N 1
ATOM 3077 C CA . LEU A 1 385 ? -2.544 10.328 -3.956 1.00 96.06 385 LEU A CA 1
ATOM 3078 C C . LEU A 1 385 ? -2.478 11.241 -2.726 1.00 96.06 385 LEU A C 1
ATOM 3080 O O . LEU A 1 385 ? -3.294 11.109 -1.819 1.00 96.06 385 LEU A O 1
ATOM 3084 N N . GLY A 1 386 ? -1.510 12.156 -2.698 1.00 94.25 386 GLY A N 1
ATOM 3085 C CA . GLY A 1 386 ? -1.309 13.112 -1.619 1.00 94.25 386 GLY A CA 1
ATOM 3086 C C . GLY A 1 386 ? 0.168 13.315 -1.311 1.00 94.25 386 GLY A C 1
ATOM 3087 O O . GLY A 1 386 ? 1.043 13.031 -2.137 1.00 94.25 386 GLY A O 1
ATOM 3088 N N . THR A 1 387 ? 0.428 13.814 -0.106 1.00 96.56 387 THR A N 1
ATOM 3089 C CA . THR A 1 387 ? 1.772 14.102 0.385 1.00 96.56 387 THR A CA 1
ATOM 3090 C C . THR A 1 387 ? 2.033 13.438 1.735 1.00 96.56 387 THR A C 1
ATOM 3092 O O . THR A 1 387 ? 1.151 13.324 2.584 1.00 96.56 387 THR A O 1
ATOM 3095 N N . GLU A 1 388 ? 3.271 13.001 1.936 1.00 94.81 388 GLU A N 1
ATOM 3096 C CA . GLU A 1 388 ? 3.802 12.497 3.203 1.00 94.81 388 GLU A CA 1
ATOM 3097 C C . GLU A 1 388 ? 5.006 13.362 3.624 1.00 94.81 388 GLU A C 1
ATOM 3099 O O . GLU A 1 388 ? 5.648 14.015 2.795 1.00 94.81 388 GLU A O 1
ATOM 3104 N N . LYS A 1 389 ? 5.342 13.375 4.921 1.00 94.00 389 LYS A N 1
ATOM 3105 C CA . LYS A 1 389 ? 6.558 14.057 5.394 1.00 94.00 389 LYS A CA 1
ATOM 3106 C C . LYS A 1 389 ? 7.800 13.352 4.834 1.00 94.00 389 LYS A C 1
ATOM 3108 O O . LYS A 1 389 ? 7.964 12.150 5.025 1.00 94.00 389 LYS A O 1
ATOM 3113 N N . GLY A 1 390 ? 8.663 14.108 4.160 1.00 89.25 390 GLY A N 1
ATOM 3114 C CA . GLY A 1 390 ? 9.967 13.662 3.671 1.00 89.25 390 GLY A CA 1
ATOM 3115 C C . GLY A 1 390 ? 11.087 13.886 4.692 1.00 89.25 390 GLY A C 1
ATOM 3116 O O . GLY A 1 390 ? 10.860 14.329 5.822 1.00 89.25 390 GLY A O 1
ATOM 3117 N N . LYS A 1 391 ? 12.331 13.586 4.303 1.00 87.69 391 LYS A N 1
ATOM 3118 C CA . LYS A 1 391 ? 13.501 13.750 5.183 1.00 87.69 391 LYS A CA 1
ATOM 3119 C C . LYS A 1 391 ? 13.926 15.218 5.246 1.00 87.69 391 LYS A C 1
ATOM 3121 O O . LYS A 1 391 ? 13.893 15.907 4.238 1.00 87.69 391 LYS A O 1
ATOM 3126 N N . LYS A 1 392 ? 14.425 15.681 6.400 1.00 90.38 392 LYS A N 1
ATOM 3127 C CA . LYS A 1 392 ? 15.054 17.013 6.556 1.00 90.38 392 LYS A CA 1
ATOM 3128 C C . LYS A 1 392 ? 14.185 18.181 6.032 1.00 90.38 392 LYS A C 1
ATOM 3130 O O . LYS A 1 392 ? 14.650 18.953 5.203 1.00 90.38 392 LYS A O 1
ATOM 3135 N N . ASN A 1 393 ? 12.949 18.320 6.527 1.00 91.19 393 ASN A N 1
ATOM 3136 C CA . ASN A 1 393 ? 12.000 19.374 6.113 1.00 91.19 393 ASN A CA 1
ATOM 3137 C C . ASN A 1 393 ? 11.658 19.364 4.611 1.00 91.19 393 ASN A C 1
ATOM 3139 O O . ASN A 1 393 ? 11.546 20.413 3.984 1.00 91.19 393 ASN A O 1
ATOM 3143 N N . LYS A 1 394 ? 11.465 18.171 4.046 1.00 95.44 394 LYS A N 1
ATOM 3144 C CA . LYS A 1 394 ? 11.021 17.971 2.661 1.00 95.44 394 LYS A CA 1
ATOM 3145 C C . LYS A 1 394 ? 9.654 17.309 2.611 1.00 95.44 394 LYS A C 1
ATOM 3147 O O . LYS A 1 394 ? 9.167 16.807 3.626 1.00 95.44 394 LYS A O 1
ATOM 3152 N N . THR A 1 395 ? 9.058 17.260 1.426 1.00 97.44 395 THR A N 1
ATOM 3153 C CA . THR A 1 395 ? 7.731 16.675 1.208 1.00 97.44 395 THR A CA 1
ATOM 3154 C C . THR A 1 395 ? 7.800 15.570 0.164 1.00 97.44 395 THR A C 1
ATOM 3156 O O . THR A 1 395 ? 8.304 15.788 -0.931 1.00 97.44 395 THR A O 1
ATOM 3159 N N . ASN A 1 396 ? 7.254 14.399 0.479 1.00 97.62 396 ASN A N 1
ATOM 3160 C CA . ASN A 1 396 ? 7.117 13.288 -0.455 1.00 97.62 396 ASN A CA 1
ATOM 3161 C C . ASN A 1 396 ? 5.758 13.370 -1.150 1.00 97.62 396 ASN A C 1
ATOM 3163 O O . ASN A 1 396 ? 4.729 13.177 -0.508 1.00 97.62 396 ASN A O 1
ATOM 3167 N N . LEU A 1 397 ? 5.746 13.640 -2.451 1.00 98.19 397 LEU A N 1
ATOM 3168 C CA . LEU A 1 397 ? 4.555 13.610 -3.293 1.00 98.19 397 LEU A CA 1
ATOM 3169 C C . LEU A 1 397 ? 4.385 12.213 -3.891 1.00 98.19 397 LEU A C 1
ATOM 3171 O O . LEU A 1 397 ? 5.289 11.692 -4.544 1.00 98.19 397 LEU A O 1
ATOM 3175 N N . ILE A 1 398 ? 3.222 11.605 -3.669 1.00 98.25 398 ILE A N 1
ATOM 3176 C CA . ILE A 1 398 ? 2.953 10.212 -4.036 1.00 98.25 398 ILE A CA 1
ATOM 3177 C C . ILE A 1 398 ? 2.039 10.189 -5.246 1.00 98.25 398 ILE A C 1
ATOM 3179 O O . ILE A 1 398 ? 0.964 10.787 -5.214 1.00 98.25 398 ILE A O 1
ATOM 3183 N N . PHE A 1 399 ? 2.424 9.465 -6.292 1.00 98.69 399 PHE A N 1
ATOM 3184 C CA . PHE A 1 399 ? 1.654 9.423 -7.529 1.00 98.69 399 PHE A CA 1
ATOM 3185 C C . PHE A 1 399 ? 1.622 8.036 -8.176 1.00 98.69 399 PHE A C 1
ATOM 3187 O O . PHE A 1 399 ? 2.432 7.150 -7.886 1.00 98.69 399 PHE A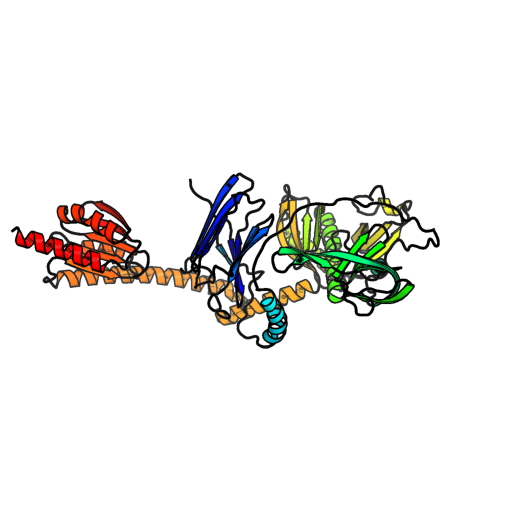 O 1
ATOM 3194 N N . LEU A 1 400 ? 0.654 7.882 -9.076 1.00 98.56 400 LEU A N 1
ATOM 3195 C CA . LEU A 1 400 ? 0.462 6.759 -9.982 1.00 98.56 400 LEU A CA 1
ATOM 3196 C C . LEU A 1 400 ? 0.294 7.305 -11.403 1.00 98.56 400 LEU A C 1
ATOM 3198 O O . LEU A 1 400 ? -0.398 8.304 -11.596 1.00 98.56 400 LEU A O 1
ATOM 3202 N N . ALA A 1 401 ? 0.867 6.628 -12.394 1.00 98.50 401 ALA A N 1
ATOM 3203 C CA . ALA A 1 401 ? 0.617 6.894 -13.810 1.00 98.50 401 ALA A CA 1
ATOM 3204 C C . ALA A 1 401 ? 0.033 5.662 -14.518 1.00 98.50 401 ALA A C 1
ATOM 3206 O O . ALA A 1 401 ? 0.326 4.523 -14.139 1.00 98.50 401 ALA A O 1
ATOM 3207 N N . GLY A 1 402 ? -0.776 5.889 -15.552 1.00 98.19 402 GLY A N 1
ATOM 3208 C CA . GLY A 1 402 ? -1.211 4.865 -16.499 1.00 98.19 402 GLY A CA 1
ATOM 3209 C C . GLY A 1 402 ? -1.940 3.686 -15.877 1.00 98.19 402 GLY A C 1
ATOM 3210 O O . GLY A 1 402 ? -2.867 3.854 -15.081 1.00 98.19 402 GLY A O 1
ATOM 3211 N N . ASN A 1 403 ? -1.500 2.471 -16.213 1.00 96.69 403 ASN A N 1
ATOM 3212 C CA . ASN A 1 403 ? -2.194 1.242 -15.821 1.00 96.69 403 ASN A CA 1
ATOM 3213 C C . ASN A 1 403 ? -2.304 1.078 -14.295 1.00 96.69 403 ASN A C 1
ATOM 3215 O O . ASN A 1 403 ? -3.239 0.438 -13.811 1.00 96.69 403 ASN A O 1
ATOM 3219 N N . ARG A 1 404 ? -1.399 1.683 -13.509 1.00 97.31 404 ARG A N 1
ATOM 3220 C CA . ARG A 1 404 ? -1.515 1.680 -12.041 1.00 97.31 404 ARG A CA 1
ATOM 3221 C C . ARG A 1 404 ? -2.734 2.447 -11.547 1.00 97.31 404 ARG A C 1
ATOM 3223 O O . ARG A 1 404 ? -3.330 2.034 -10.556 1.00 97.31 404 ARG A O 1
ATOM 3230 N N . VAL A 1 405 ? -3.121 3.526 -12.230 1.00 98.25 405 VAL A N 1
ATOM 3231 C CA . VAL A 1 405 ? -4.329 4.294 -11.901 1.00 98.25 405 VAL A CA 1
ATOM 3232 C C . VAL A 1 405 ? -5.572 3.458 -12.183 1.00 98.25 405 VAL A C 1
ATOM 3234 O O . VAL A 1 405 ? -6.456 3.405 -11.335 1.00 98.25 405 VAL A O 1
ATOM 3237 N N . LEU A 1 406 ? -5.610 2.737 -13.308 1.00 95.94 406 LEU A N 1
ATOM 3238 C CA . LEU A 1 406 ? -6.723 1.840 -13.641 1.00 95.94 406 LEU A CA 1
ATOM 3239 C C . LEU A 1 406 ? -6.869 0.714 -12.606 1.00 95.94 406 LEU A C 1
ATOM 3241 O O . LEU A 1 406 ? -7.942 0.541 -12.033 1.00 95.94 406 LEU A O 1
ATOM 3245 N N . LYS A 1 407 ? -5.767 0.027 -12.269 1.00 94.19 407 LYS A N 1
ATOM 3246 C CA . LYS A 1 407 ? -5.740 -1.015 -11.222 1.00 94.19 407 LYS A CA 1
ATOM 3247 C C . LYS A 1 407 ? -6.095 -0.469 -9.833 1.00 94.19 407 LYS A C 1
ATOM 3249 O O . LYS A 1 407 ? -6.587 -1.194 -8.970 1.00 94.19 407 LYS A O 1
ATOM 3254 N N . TRP A 1 408 ? -5.778 0.792 -9.546 1.00 96.00 408 TRP A N 1
ATOM 3255 C CA . TRP A 1 408 ? -6.188 1.448 -8.304 1.00 96.00 408 TRP A CA 1
ATOM 3256 C C . TRP A 1 408 ? -7.686 1.772 -8.310 1.00 96.00 408 TRP A C 1
ATOM 3258 O O . TRP A 1 408 ? -8.368 1.441 -7.346 1.00 96.00 408 TRP A O 1
ATOM 3268 N N . MET A 1 409 ? -8.206 2.327 -9.405 1.00 96.38 409 MET A N 1
ATOM 3269 C CA . MET A 1 409 ? -9.619 2.672 -9.564 1.00 96.38 409 MET A CA 1
ATOM 3270 C C . MET A 1 409 ? -10.524 1.444 -9.464 1.00 96.38 409 MET A C 1
ATOM 3272 O O . MET A 1 409 ? -11.531 1.496 -8.768 1.00 96.38 409 MET A O 1
ATOM 3276 N N . GLU A 1 410 ? -10.141 0.330 -10.088 1.00 95.50 410 GLU A N 1
ATOM 3277 C CA . GLU A 1 410 ? -10.877 -0.934 -10.001 1.00 95.50 410 GLU A CA 1
ATOM 3278 C C . GLU A 1 410 ? -11.006 -1.422 -8.548 1.00 95.50 410 GLU A C 1
ATOM 3280 O O . GLU A 1 410 ? -12.103 -1.746 -8.094 1.00 95.50 410 GLU A O 1
ATOM 3285 N N . ARG A 1 411 ? -9.910 -1.392 -7.778 1.00 93.75 411 ARG A N 1
ATOM 3286 C CA . ARG A 1 411 ? -9.915 -1.765 -6.351 1.00 93.75 411 ARG A CA 1
ATOM 3287 C C . ARG A 1 411 ? -10.749 -0.809 -5.499 1.00 93.75 411 ARG A C 1
ATOM 3289 O O . ARG A 1 411 ? -11.493 -1.263 -4.627 1.00 93.75 411 ARG A O 1
ATOM 3296 N N . SER A 1 412 ? -10.643 0.495 -5.751 1.00 93.75 412 SER A N 1
ATOM 3297 C CA . SER A 1 412 ? -11.434 1.514 -5.054 1.00 93.75 412 SER A CA 1
ATOM 3298 C C . SER A 1 412 ? -12.928 1.323 -5.324 1.00 93.75 412 SER A C 1
ATOM 3300 O O . SER A 1 412 ? -13.721 1.285 -4.388 1.00 93.75 412 SER A O 1
ATOM 3302 N N . TYR A 1 413 ? -13.304 1.102 -6.585 1.00 95.69 413 TYR A N 1
ATOM 3303 C CA . TYR A 1 413 ? -14.691 0.862 -6.976 1.00 95.69 413 TYR A CA 1
ATOM 3304 C C . TYR A 1 413 ? -15.236 -0.461 -6.421 1.00 95.69 413 TYR A C 1
ATOM 3306 O O . TYR A 1 413 ? -16.360 -0.510 -5.926 1.00 95.69 413 TYR A O 1
ATOM 3314 N N . GLY A 1 414 ? -14.432 -1.530 -6.424 1.00 95.75 414 GLY A N 1
ATOM 3315 C CA . GLY A 1 414 ? -14.796 -2.797 -5.785 1.00 95.75 414 GLY A CA 1
ATOM 3316 C C . GLY A 1 414 ? -15.080 -2.634 -4.288 1.00 95.75 414 GLY A C 1
ATOM 3317 O O . GLY A 1 414 ? -16.079 -3.150 -3.788 1.00 95.75 414 GLY A O 1
ATOM 3318 N N . THR A 1 415 ? -14.255 -1.845 -3.593 1.00 95.50 415 THR A N 1
ATOM 3319 C CA . THR A 1 415 ? -14.467 -1.501 -2.177 1.00 95.50 415 THR A CA 1
ATOM 3320 C C . THR A 1 415 ? -15.764 -0.716 -1.975 1.00 95.50 415 THR A C 1
ATOM 3322 O O . THR A 1 415 ? -16.554 -1.039 -1.090 1.00 95.50 415 THR A O 1
ATOM 3325 N N . GLU A 1 416 ? -16.024 0.289 -2.812 1.00 95.44 416 GLU A N 1
ATOM 3326 C CA . GLU A 1 416 ? -17.259 1.074 -2.756 1.00 95.44 416 GLU A CA 1
ATOM 3327 C C . GLU A 1 416 ? -18.498 0.195 -2.978 1.00 95.44 416 GLU A C 1
ATOM 3329 O O . GLU A 1 416 ? -19.446 0.248 -2.196 1.00 95.44 416 GLU A O 1
ATOM 3334 N N . LYS A 1 417 ? -18.463 -0.708 -3.962 1.00 96.38 417 LYS A N 1
ATOM 3335 C CA . LYS A 1 417 ? -19.549 -1.661 -4.230 1.00 96.38 417 LYS A CA 1
ATOM 3336 C C . LYS A 1 417 ? -19.811 -2.605 -3.048 1.00 96.38 417 LYS A C 1
ATOM 3338 O O . LYS A 1 417 ? -20.969 -2.904 -2.731 1.00 96.38 417 LYS A O 1
ATOM 3343 N N . ALA A 1 418 ? -18.753 -3.066 -2.380 1.00 96.88 418 ALA A N 1
ATOM 3344 C CA . ALA A 1 418 ? -18.880 -3.867 -1.165 1.00 96.88 418 ALA A CA 1
ATOM 3345 C C . ALA A 1 418 ? -19.559 -3.065 -0.040 1.00 96.88 418 ALA A C 1
ATOM 3347 O O . ALA A 1 418 ? -20.492 -3.561 0.596 1.00 96.88 418 ALA A O 1
ATOM 3348 N N . LEU A 1 419 ? -19.174 -1.798 0.151 1.00 96.62 419 LEU A N 1
ATOM 3349 C CA . LEU A 1 419 ? -19.806 -0.904 1.128 1.00 96.62 419 LEU A CA 1
ATOM 3350 C C . LEU A 1 419 ? -21.283 -0.641 0.819 1.00 96.62 419 LEU A C 1
ATOM 3352 O O . LEU A 1 419 ? -22.097 -0.704 1.736 1.00 96.62 419 LEU A O 1
ATOM 3356 N N . THR A 1 420 ? -21.651 -0.445 -0.449 1.00 96.56 420 THR A N 1
ATOM 3357 C CA . THR A 1 420 ? -23.055 -0.286 -0.872 1.00 96.56 420 THR A CA 1
ATOM 3358 C C . THR A 1 420 ? -23.896 -1.491 -0.457 1.00 96.56 420 THR A C 1
ATOM 3360 O O . THR A 1 420 ? -25.016 -1.342 0.032 1.00 96.56 420 THR A O 1
ATOM 3363 N N . THR A 1 421 ? -23.333 -2.695 -0.576 1.00 96.69 421 THR A N 1
ATOM 3364 C CA . THR A 1 421 ? -24.004 -3.936 -0.168 1.00 96.69 421 THR A CA 1
ATOM 3365 C C . THR A 1 421 ? -24.157 -4.027 1.354 1.00 96.69 421 THR A C 1
ATOM 3367 O O . THR A 1 421 ? -25.230 -4.375 1.847 1.00 96.69 421 THR A O 1
ATOM 3370 N N . LEU A 1 422 ? -23.107 -3.683 2.108 1.00 97.31 422 LEU A N 1
ATOM 3371 C CA . LEU A 1 422 ? -23.104 -3.739 3.575 1.00 97.31 422 LEU A CA 1
ATOM 3372 C C . LEU A 1 422 ? -24.020 -2.683 4.209 1.00 97.31 422 LEU A C 1
ATOM 3374 O O . LEU A 1 422 ? -24.763 -2.984 5.143 1.00 97.31 422 LEU A O 1
ATOM 3378 N N . LEU A 1 423 ? -23.969 -1.451 3.703 1.00 96.25 423 LEU A N 1
ATOM 3379 C CA . LEU A 1 423 ? -24.693 -0.300 4.246 1.00 96.25 423 LEU A CA 1
ATOM 3380 C C . LEU A 1 423 ? -26.111 -0.170 3.683 1.00 96.25 423 LEU A C 1
ATOM 3382 O O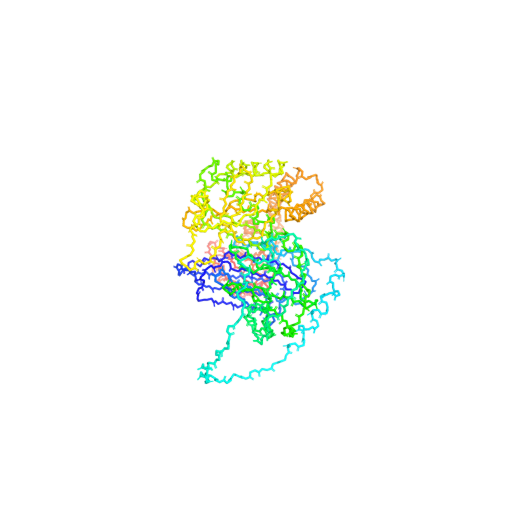 . LEU A 1 423 ? -26.927 0.544 4.265 1.00 96.25 423 LEU A O 1
ATOM 3386 N N . LYS A 1 424 ? -26.417 -0.882 2.590 1.00 96.00 424 LYS A N 1
ATOM 3387 C CA . LYS A 1 424 ? -27.719 -0.867 1.907 1.00 96.00 424 LYS A CA 1
ATOM 3388 C C . LYS A 1 424 ? -28.158 0.550 1.508 1.00 96.00 424 LYS A C 1
ATOM 3390 O O . LYS A 1 424 ? -29.333 0.896 1.616 1.00 96.00 424 LYS A O 1
ATOM 3395 N N . CYS A 1 425 ? -27.211 1.367 1.054 1.00 94.88 425 CYS A N 1
ATOM 3396 C CA . CYS A 1 425 ? -27.438 2.718 0.539 1.00 94.88 425 CYS A CA 1
ATOM 3397 C C . CYS A 1 425 ? -26.491 3.016 -0.631 1.00 94.88 425 CYS A C 1
ATOM 3399 O O . CYS A 1 425 ? -25.561 2.252 -0.883 1.00 94.88 425 CYS A O 1
ATOM 3401 N N . GLY A 1 426 ? -26.743 4.107 -1.361 1.00 94.31 426 GLY A N 1
ATOM 3402 C CA . GLY A 1 426 ? -25.857 4.543 -2.442 1.00 94.31 426 GLY A CA 1
ATOM 3403 C C . GLY A 1 426 ? -24.495 5.024 -1.930 1.00 94.31 426 GLY A C 1
ATOM 3404 O O . GLY A 1 426 ? -24.361 5.398 -0.764 1.00 94.31 426 GLY A O 1
ATOM 3405 N N . ALA A 1 427 ? -23.497 5.054 -2.820 1.00 94.19 427 ALA A N 1
ATOM 3406 C CA . ALA A 1 427 ? -22.121 5.437 -2.490 1.00 94.19 427 ALA A CA 1
ATOM 3407 C C . ALA A 1 427 ? -22.002 6.818 -1.828 1.00 94.19 427 ALA A C 1
ATOM 3409 O O . ALA A 1 427 ? -21.315 6.968 -0.817 1.00 94.19 427 ALA A O 1
ATOM 3410 N N . GLU A 1 428 ? -22.753 7.792 -2.340 1.00 95.62 428 GLU A N 1
ATOM 3411 C CA . GLU A 1 428 ? -22.811 9.163 -1.815 1.00 95.62 428 GLU A CA 1
ATOM 3412 C C . GLU A 1 428 ? -23.300 9.220 -0.354 1.00 95.62 428 GLU A C 1
ATOM 3414 O O . GLU A 1 428 ? -22.918 10.104 0.413 1.00 95.62 428 GLU A O 1
ATOM 3419 N N . ASP A 1 429 ? -24.098 8.233 0.068 1.00 96.06 429 ASP A N 1
ATOM 3420 C CA . ASP A 1 429 ? -24.680 8.160 1.408 1.00 96.06 429 ASP A CA 1
ATOM 3421 C C . ASP A 1 429 ? -23.839 7.333 2.388 1.00 96.06 429 ASP A C 1
ATOM 3423 O O . ASP A 1 429 ? -24.173 7.278 3.575 1.00 96.06 429 ASP A O 1
ATOM 3427 N N . HIS A 1 430 ? -22.758 6.675 1.944 1.00 96.69 430 HIS A N 1
ATOM 3428 C CA . HIS A 1 430 ? -21.971 5.774 2.796 1.00 96.69 430 HIS A CA 1
ATOM 3429 C C . HIS A 1 430 ? -21.500 6.457 4.084 1.00 96.69 430 HIS A C 1
ATOM 3431 O O . HIS A 1 430 ? -21.621 5.898 5.175 1.00 96.69 430 HIS A O 1
ATOM 3437 N N . VAL A 1 431 ? -20.996 7.690 3.979 1.00 97.06 431 VAL A N 1
ATOM 3438 C CA . VAL A 1 431 ? -20.501 8.451 5.135 1.00 97.06 431 VAL A CA 1
ATOM 3439 C C . VAL A 1 431 ? -21.625 8.724 6.133 1.00 97.06 431 VAL A C 1
ATOM 3441 O O . VAL A 1 431 ? -21.436 8.567 7.341 1.00 97.06 431 VAL A O 1
ATOM 3444 N N . GLU A 1 432 ? -22.800 9.114 5.646 1.00 96.69 432 GLU A N 1
ATOM 3445 C CA . GLU A 1 432 ? -23.948 9.410 6.499 1.00 96.69 432 GLU A CA 1
ATOM 3446 C C . GLU A 1 432 ? -24.528 8.136 7.129 1.00 96.69 432 GLU A C 1
ATOM 3448 O O . GLU A 1 432 ? -24.848 8.122 8.319 1.00 96.69 432 GLU A O 1
ATOM 3453 N N . ALA A 1 433 ? -24.587 7.032 6.382 1.00 97.00 433 ALA A N 1
ATOM 3454 C CA . ALA A 1 433 ? -24.984 5.729 6.904 1.00 97.00 433 ALA A CA 1
ATOM 3455 C C . ALA A 1 433 ? -24.047 5.258 8.029 1.00 97.00 433 ALA A C 1
ATOM 3457 O O . ALA A 1 433 ? -24.515 4.841 9.092 1.00 97.00 433 ALA A O 1
ATOM 3458 N N . VAL A 1 434 ? -22.728 5.404 7.856 1.00 97.69 434 VAL A N 1
ATOM 3459 C CA . VAL A 1 434 ? -21.740 5.084 8.899 1.00 97.69 434 VAL A CA 1
ATOM 3460 C C . VAL A 1 434 ? -21.917 5.980 10.128 1.00 97.69 434 VAL A C 1
ATOM 3462 O O . VAL A 1 434 ? -21.918 5.472 11.251 1.00 97.69 434 VAL A O 1
ATOM 3465 N N . LYS A 1 435 ? -22.129 7.292 9.955 1.00 97.06 435 LYS A N 1
ATOM 3466 C CA . LYS A 1 435 ? -22.408 8.209 11.078 1.00 97.06 435 LYS A CA 1
ATOM 3467 C C . LYS A 1 435 ? -23.668 7.804 11.846 1.00 97.06 435 LYS A C 1
ATOM 3469 O O . LYS A 1 435 ? -23.650 7.773 13.078 1.00 97.06 435 LYS A O 1
ATOM 3474 N N . LYS A 1 436 ? -24.747 7.448 11.142 1.00 96.69 436 LYS A N 1
ATOM 3475 C CA . LYS A 1 436 ? -25.991 6.950 11.753 1.00 96.69 436 LYS A CA 1
ATOM 3476 C C . LYS A 1 436 ? -25.761 5.661 12.536 1.00 96.69 436 LYS A C 1
ATOM 3478 O O . LYS A 1 436 ? -26.207 5.578 13.679 1.00 96.69 436 LYS A O 1
ATOM 3483 N N . LEU A 1 437 ? -25.019 4.701 11.979 1.00 97.25 437 LEU A N 1
ATOM 3484 C CA . LEU A 1 437 ? -24.649 3.466 12.680 1.00 97.25 437 LEU A CA 1
ATOM 3485 C C . LEU A 1 437 ? -23.850 3.760 13.955 1.00 97.25 437 LEU A C 1
ATOM 3487 O O . LEU A 1 437 ? -24.198 3.261 15.020 1.00 97.25 437 LEU A O 1
ATOM 3491 N N . GLN A 1 438 ? -22.837 4.628 13.888 1.00 97.62 438 GLN A N 1
ATOM 3492 C CA . GLN A 1 438 ? -22.047 5.019 15.060 1.00 97.62 438 GLN A CA 1
ATOM 3493 C C . GLN A 1 438 ? -22.900 5.689 16.147 1.00 97.62 438 GLN A C 1
ATOM 3495 O O . GLN A 1 438 ? -22.746 5.385 17.332 1.00 97.62 438 GLN A O 1
ATOM 3500 N N . ASN A 1 439 ? -23.811 6.585 15.759 1.00 97.19 439 ASN A N 1
ATOM 3501 C CA . ASN A 1 439 ? -24.721 7.250 16.691 1.00 97.19 439 ASN A CA 1
ATOM 3502 C C . ASN A 1 439 ? -25.721 6.265 17.311 1.00 97.19 439 ASN A C 1
ATOM 3504 O O . ASN A 1 439 ? -25.948 6.309 18.520 1.00 97.19 439 ASN A O 1
ATOM 3508 N N . SER A 1 440 ? -26.259 5.339 16.514 1.00 97.62 440 SER A N 1
ATOM 3509 C CA . SER A 1 440 ? -27.136 4.267 16.991 1.00 97.62 440 SER A CA 1
ATOM 3510 C C . SER A 1 440 ? -26.419 3.363 17.993 1.00 97.62 440 SER A C 1
ATOM 3512 O O . SER A 1 440 ? -26.967 3.080 19.054 1.00 97.62 440 SER A O 1
ATOM 3514 N N . THR A 1 441 ? -25.171 2.966 17.723 1.00 97.62 441 THR A N 1
ATOM 3515 C CA . THR A 1 441 ? -24.366 2.158 18.653 1.00 97.62 441 THR A CA 1
ATOM 3516 C C . THR A 1 441 ? -24.158 2.873 19.987 1.00 97.62 441 THR A C 1
ATOM 3518 O O . THR A 1 441 ? -24.378 2.277 21.040 1.00 97.62 441 THR A O 1
ATOM 3521 N N . LYS A 1 442 ? -23.813 4.168 19.968 1.00 96.50 442 LYS A N 1
ATOM 3522 C CA . LYS A 1 442 ? -23.668 4.971 21.196 1.00 96.50 442 LYS A CA 1
ATOM 3523 C C . LYS A 1 442 ? -24.981 5.072 21.980 1.00 96.50 442 LYS A C 1
ATOM 3525 O O . LYS A 1 442 ? -24.975 4.970 23.206 1.00 96.50 442 LYS A O 1
ATOM 3530 N N . LEU A 1 443 ? -26.108 5.260 21.289 1.00 97.12 443 LEU A N 1
ATOM 3531 C CA . LEU A 1 443 ? -27.429 5.321 21.920 1.00 97.12 443 LEU A CA 1
ATOM 3532 C C . LEU A 1 443 ? -27.821 3.976 22.546 1.00 97.12 443 LEU A C 1
ATOM 3534 O O . LEU A 1 443 ? -28.276 3.947 23.687 1.00 97.12 443 LEU A O 1
ATOM 3538 N N . LEU A 1 444 ? -27.600 2.866 21.837 1.00 97.00 444 LEU A N 1
ATOM 3539 C CA . LEU A 1 444 ? -27.869 1.518 22.340 1.00 97.00 444 LEU A CA 1
ATOM 3540 C C . LEU A 1 444 ? -27.021 1.191 23.572 1.00 97.00 444 LEU A C 1
ATOM 3542 O O . LEU A 1 444 ? -27.552 0.650 24.537 1.00 97.00 444 LEU A O 1
ATOM 3546 N N . GLN A 1 445 ? -25.744 1.580 23.586 1.00 93.38 445 GLN A N 1
ATOM 3547 C CA . GLN A 1 445 ? -24.880 1.437 24.763 1.00 93.38 445 GLN A CA 1
ATOM 3548 C C . GLN A 1 445 ? -25.421 2.225 25.964 1.00 93.38 445 GLN A C 1
ATOM 3550 O O . GLN A 1 445 ? -25.512 1.687 27.065 1.00 93.38 445 GLN A O 1
ATOM 3555 N N . LYS A 1 446 ? -25.852 3.477 25.757 1.00 94.06 446 LYS A N 1
ATOM 3556 C CA . LYS A 1 446 ? -26.467 4.288 26.820 1.00 94.06 446 LYS A CA 1
ATOM 3557 C C . LYS A 1 446 ? -27.759 3.657 27.348 1.00 94.06 446 LYS A C 1
ATOM 3559 O O . LYS A 1 446 ? -27.958 3.598 28.559 1.00 94.06 446 LYS A O 1
ATOM 3564 N N . ASN A 1 447 ? -28.623 3.182 26.453 1.00 95.81 447 ASN A N 1
ATOM 3565 C CA . ASN A 1 447 ? -29.880 2.539 26.830 1.00 95.81 447 ASN A CA 1
ATOM 3566 C C . ASN A 1 447 ? -29.637 1.227 27.584 1.00 95.81 447 ASN A C 1
ATOM 3568 O O . ASN A 1 447 ? -30.323 0.966 28.565 1.00 95.81 447 ASN A O 1
ATOM 3572 N N . ASN A 1 448 ? -28.641 0.436 27.178 1.00 94.06 448 ASN A N 1
ATOM 3573 C CA . ASN A 1 448 ? -28.259 -0.788 27.875 1.00 94.06 448 ASN A CA 1
ATOM 3574 C C . ASN A 1 448 ? -27.818 -0.505 29.321 1.00 94.06 448 ASN A C 1
ATOM 3576 O O . ASN A 1 448 ? -28.313 -1.158 30.234 1.00 94.06 448 ASN A O 1
ATOM 3580 N N . LEU A 1 449 ? -26.993 0.526 29.542 1.00 91.75 449 LEU A N 1
ATOM 3581 C CA . LEU A 1 449 ? -26.614 0.950 30.894 1.00 91.75 449 LEU A CA 1
ATOM 3582 C C . LEU A 1 449 ? -27.826 1.391 31.726 1.00 91.75 449 LEU A C 1
ATOM 3584 O O . LEU A 1 449 ? -27.932 1.018 32.887 1.00 91.75 449 LEU A O 1
ATOM 3588 N N . ASN A 1 450 ? -28.766 2.144 31.147 1.00 95.19 450 ASN A N 1
ATOM 3589 C CA . ASN A 1 450 ? -29.990 2.539 31.857 1.00 95.19 450 ASN A CA 1
ATOM 3590 C C . ASN A 1 450 ? -30.853 1.330 32.243 1.00 95.19 450 ASN A C 1
ATOM 3592 O O . ASN A 1 450 ? -31.268 1.229 33.391 1.00 95.19 450 ASN A O 1
ATOM 3596 N N . LEU A 1 451 ? -31.055 0.383 31.324 1.00 96.88 451 LEU A N 1
ATOM 3597 C CA . LEU A 1 451 ? -31.805 -0.842 31.611 1.00 96.88 451 LEU A CA 1
ATOM 3598 C C . LEU A 1 451 ? -31.123 -1.695 32.686 1.00 96.88 451 LEU A C 1
ATOM 3600 O O . LEU A 1 451 ? -31.804 -2.303 33.506 1.00 96.88 451 LEU A O 1
ATOM 3604 N N . LEU A 1 452 ? -29.787 -1.727 32.717 1.00 95.94 452 LEU A N 1
ATOM 3605 C CA . LEU A 1 452 ? -29.041 -2.383 33.790 1.00 95.94 452 LEU A CA 1
ATOM 3606 C C . LEU A 1 452 ? -29.270 -1.692 35.138 1.00 95.94 452 LEU A C 1
ATOM 3608 O O . LEU A 1 452 ? -29.454 -2.385 36.135 1.00 95.94 452 LEU A O 1
ATOM 3612 N N . ARG A 1 453 ? -29.316 -0.354 35.183 1.00 95.12 453 ARG A N 1
ATOM 3613 C CA . ARG A 1 453 ? -29.652 0.394 36.409 1.00 95.12 453 ARG A CA 1
ATOM 3614 C C . ARG A 1 453 ? -31.067 0.071 36.897 1.00 95.12 453 ARG A C 1
ATOM 3616 O O . ARG A 1 453 ? -31.231 -0.261 38.067 1.00 95.12 453 ARG A O 1
ATOM 3623 N N . ASP A 1 454 ? -32.063 0.089 36.012 1.00 96.31 454 ASP A N 1
ATOM 3624 C CA . ASP A 1 454 ? -33.451 -0.248 36.366 1.00 96.31 454 ASP A CA 1
ATOM 3625 C C . ASP A 1 454 ? -33.560 -1.702 36.860 1.00 96.31 454 ASP A C 1
ATOM 3627 O O . ASP A 1 454 ? -34.199 -1.992 37.875 1.00 96.31 454 ASP A O 1
ATOM 3631 N N . LEU A 1 455 ? -32.862 -2.625 36.189 1.00 96.69 455 LEU A N 1
ATOM 3632 C CA . LEU A 1 455 ? -32.775 -4.024 36.600 1.00 96.69 455 LEU A CA 1
ATOM 3633 C C . LEU A 1 455 ? -32.112 -4.177 37.977 1.00 96.69 455 LEU A C 1
ATOM 3635 O O . LEU A 1 455 ? -32.584 -4.975 38.783 1.00 96.69 455 LEU A O 1
ATOM 3639 N N . ALA A 1 456 ? -31.050 -3.423 38.268 1.00 96.38 456 ALA A N 1
ATOM 3640 C CA . ALA A 1 456 ? -30.394 -3.427 39.574 1.00 96.38 456 ALA A CA 1
ATOM 3641 C C . ALA A 1 456 ? -31.358 -3.015 40.698 1.00 96.38 456 ALA A C 1
ATOM 3643 O O . ALA A 1 456 ? -31.406 -3.684 41.731 1.00 96.38 456 ALA A O 1
ATOM 3644 N N . VAL A 1 457 ? -32.172 -1.974 40.481 1.00 95.88 457 VAL A N 1
ATOM 3645 C CA . VAL A 1 457 ? -33.207 -1.548 41.441 1.00 95.88 457 VAL A CA 1
ATOM 3646 C C . VAL A 1 457 ? -34.231 -2.664 41.666 1.00 95.88 457 VAL A C 1
ATOM 3648 O O . VAL A 1 457 ? -34.531 -3.013 42.809 1.00 95.88 457 VAL A O 1
ATOM 3651 N N . HIS A 1 458 ? -34.731 -3.283 40.593 1.00 95.31 458 HIS A N 1
ATOM 3652 C CA . HIS A 1 458 ? -35.689 -4.386 40.703 1.00 95.31 458 HIS A CA 1
ATOM 3653 C C . HIS A 1 458 ? -35.116 -5.613 41.420 1.00 95.31 458 HIS A C 1
ATOM 3655 O O . HIS A 1 458 ? -35.798 -6.201 42.261 1.00 95.31 458 HIS A O 1
ATOM 3661 N N . ILE A 1 459 ? -33.864 -5.979 41.130 1.00 93.31 459 ILE A N 1
ATOM 3662 C CA . ILE A 1 459 ? -33.162 -7.064 41.824 1.00 93.31 459 ILE A CA 1
ATOM 3663 C C . ILE A 1 459 ? -33.076 -6.750 43.318 1.00 93.31 459 ILE A C 1
ATOM 3665 O O . ILE A 1 459 ? -33.455 -7.588 44.130 1.00 93.31 459 ILE A O 1
ATOM 3669 N N . ALA A 1 460 ? -32.652 -5.542 43.691 1.00 91.75 460 ALA A N 1
ATOM 3670 C CA . ALA A 1 460 ? -32.552 -5.145 45.092 1.00 91.75 460 ALA A CA 1
ATOM 3671 C C . ALA A 1 460 ? -33.902 -5.205 45.822 1.00 91.75 460 ALA A C 1
ATOM 3673 O O . ALA A 1 460 ? -33.986 -5.705 46.941 1.00 91.75 460 ALA A O 1
ATOM 3674 N N . HIS A 1 461 ? -34.983 -4.755 45.177 1.00 90.62 461 HIS A N 1
ATOM 3675 C CA . HIS A 1 461 ? -36.338 -4.872 45.724 1.00 90.62 461 HIS A CA 1
ATOM 3676 C C . HIS A 1 461 ? -36.732 -6.334 45.955 1.00 90.62 461 HIS A C 1
ATOM 3678 O O . HIS A 1 461 ? -37.226 -6.670 47.028 1.00 90.62 461 HIS A O 1
ATOM 3684 N N . SER A 1 462 ? -36.469 -7.206 44.979 1.00 89.62 462 SER A N 1
ATOM 3685 C CA . SER A 1 462 ? -36.751 -8.638 45.105 1.00 89.62 462 SER A CA 1
ATOM 3686 C C . SER A 1 462 ? -35.948 -9.291 46.232 1.00 89.62 462 SER A C 1
ATOM 3688 O O . SER A 1 462 ? -36.482 -10.155 46.923 1.00 89.62 462 SER A O 1
ATOM 3690 N N . LEU A 1 463 ? -34.689 -8.883 46.427 1.00 87.12 463 LEU A N 1
ATOM 3691 C CA . LEU A 1 463 ? -33.840 -9.376 47.513 1.00 87.12 463 LEU A CA 1
ATOM 3692 C C . LEU A 1 463 ? -34.374 -8.944 48.886 1.00 87.12 463 LEU A C 1
ATOM 3694 O O . LEU A 1 463 ? -34.433 -9.771 49.792 1.00 87.12 463 LEU A O 1
ATOM 3698 N N . ARG A 1 464 ? -34.842 -7.693 49.021 1.00 83.19 464 ARG A N 1
ATOM 3699 C CA . ARG A 1 464 ? -35.479 -7.187 50.254 1.00 83.19 464 ARG A CA 1
ATOM 3700 C C . ARG A 1 464 ? -36.761 -7.937 50.617 1.00 83.19 464 ARG A C 1
ATOM 3702 O O . ARG A 1 464 ? -37.047 -8.130 51.792 1.00 83.19 464 ARG A O 1
ATOM 3709 N N . SER A 1 465 ? -37.557 -8.333 49.626 1.00 82.94 465 SER A N 1
ATOM 3710 C CA . SER A 1 465 ? -38.862 -8.970 49.858 1.00 82.94 465 SER A CA 1
ATOM 3711 C C . SER A 1 465 ? -38.801 -10.467 50.192 1.00 82.94 465 SER A C 1
ATOM 3713 O O . SER A 1 465 ? -39.838 -11.042 50.509 1.00 82.94 465 SER A O 1
ATOM 3715 N N . SER A 1 466 ? -37.629 -11.105 50.138 1.00 75.88 466 SER A N 1
ATOM 3716 C CA . SER A 1 466 ? -37.450 -12.533 50.435 1.00 75.88 466 SER A CA 1
ATOM 3717 C C . SER A 1 466 ? -36.401 -12.703 51.537 1.00 75.88 466 SER A C 1
ATOM 3719 O O . SER A 1 466 ? -35.231 -12.761 51.214 1.00 75.88 466 SER A O 1
ATOM 3721 N N . PRO A 1 467 ? -36.756 -12.759 52.829 1.00 62.84 467 PRO A N 1
ATOM 3722 C CA . PRO A 1 467 ? -35.783 -12.601 53.920 1.00 62.84 467 PRO A CA 1
ATOM 3723 C C . PRO A 1 467 ? -34.902 -13.826 54.242 1.00 62.84 467 PRO A C 1
ATOM 3725 O O . PRO A 1 467 ? -34.010 -13.714 55.078 1.00 62.84 467 PRO A O 1
ATOM 3728 N N . ASP A 1 468 ? -35.107 -14.985 53.613 1.00 67.75 468 ASP A N 1
ATOM 3729 C CA . ASP A 1 468 ? -34.413 -16.229 53.988 1.00 67.75 468 ASP A CA 1
ATOM 3730 C C . ASP A 1 468 ? -33.187 -16.523 53.098 1.00 67.75 468 ASP A C 1
ATOM 3732 O O . ASP A 1 468 ? -33.229 -17.361 52.197 1.00 67.75 468 ASP A O 1
ATOM 3736 N N . TRP A 1 469 ? -32.092 -15.780 53.312 1.00 70.50 469 TRP A N 1
ATOM 3737 C CA . TRP A 1 469 ? -30.850 -15.908 52.523 1.00 70.50 469 TRP A CA 1
ATOM 3738 C C . TRP A 1 469 ? -29.694 -16.605 53.253 1.00 70.50 469 TRP A C 1
ATOM 3740 O O . TRP A 1 469 ? -28.585 -16.662 52.723 1.00 70.50 469 TRP A O 1
ATOM 3750 N N . GLY A 1 470 ? -29.900 -17.093 54.480 1.00 69.88 470 GLY A N 1
ATOM 3751 C CA . GLY A 1 470 ? -28.824 -17.722 55.260 1.00 69.88 470 GLY A CA 1
ATOM 3752 C C . GLY A 1 470 ? -27.596 -16.819 55.477 1.00 69.88 470 GLY A C 1
ATOM 3753 O O . GLY A 1 470 ? -26.472 -17.311 55.524 1.00 69.88 470 GLY A O 1
ATOM 3754 N N . GLY A 1 471 ? -27.793 -15.495 55.538 1.00 79.38 471 GLY A N 1
ATOM 3755 C CA . GLY A 1 471 ? -26.755 -14.501 55.847 1.00 79.38 471 GLY A CA 1
ATOM 3756 C C . GLY A 1 471 ? -25.826 -14.082 54.695 1.00 79.38 471 GLY A C 1
ATOM 3757 O O . GLY A 1 471 ? -25.089 -13.105 54.857 1.00 79.38 471 GLY A O 1
ATOM 3758 N N . VAL A 1 472 ? -25.873 -14.740 53.524 1.00 89.00 472 VAL A N 1
ATOM 3759 C CA . VAL A 1 472 ? -25.035 -14.393 52.356 1.00 89.00 472 VAL A CA 1
ATOM 3760 C C . VAL A 1 472 ? -25.845 -14.355 51.060 1.00 89.00 472 VAL A C 1
ATOM 3762 O O . VAL A 1 472 ? -26.420 -15.354 50.639 1.00 89.00 472 VAL A O 1
ATOM 3765 N N . ILE A 1 473 ? -25.791 -13.229 50.349 1.00 91.12 473 ILE A N 1
ATOM 3766 C CA . ILE A 1 473 ? -26.352 -13.071 49.004 1.00 91.12 473 ILE A CA 1
ATOM 3767 C C . ILE A 1 473 ? -25.204 -12.958 48.002 1.00 91.12 473 ILE A C 1
ATOM 3769 O O . ILE A 1 473 ? -24.415 -12.018 48.061 1.00 91.12 473 ILE A O 1
ATOM 3773 N N . ALA A 1 474 ? -25.133 -13.878 47.039 1.00 92.75 474 ALA A N 1
ATOM 3774 C CA . ALA A 1 474 ? -24.165 -13.829 45.946 1.00 92.75 474 ALA A CA 1
ATOM 3775 C C . ALA A 1 474 ? -24.873 -13.613 44.602 1.00 92.75 474 ALA A C 1
ATOM 3777 O O . ALA A 1 474 ? -25.756 -14.383 44.228 1.00 92.75 474 ALA A O 1
ATOM 3778 N N . LEU A 1 475 ? -24.477 -12.584 43.848 1.00 94.31 475 LEU A N 1
ATOM 3779 C CA . LEU A 1 475 ? -25.071 -12.288 42.544 1.00 94.31 475 LEU A CA 1
ATOM 3780 C C . LEU A 1 475 ? -24.021 -11.899 41.507 1.00 94.31 475 LEU A C 1
ATOM 3782 O O . LEU A 1 475 ? -23.063 -11.170 41.765 1.00 94.31 475 LEU A O 1
ATOM 3786 N N . HIS A 1 476 ? -24.230 -12.392 40.290 1.00 95.06 476 HIS A N 1
ATOM 3787 C CA . HIS A 1 476 ? -23.393 -12.090 39.143 1.00 95.06 476 HIS A CA 1
ATOM 3788 C C . HIS A 1 476 ? -24.199 -11.536 37.982 1.00 95.06 476 HIS A C 1
ATOM 3790 O O . HIS A 1 476 ? -25.314 -11.998 37.707 1.00 95.06 476 HIS A O 1
ATOM 3796 N N . ARG A 1 477 ? -23.620 -10.564 37.277 1.00 95.06 477 ARG A N 1
ATOM 3797 C CA . ARG A 1 477 ? -24.140 -10.081 36.001 1.00 95.06 477 ARG A CA 1
ATOM 3798 C C . ARG A 1 477 ? -23.006 -9.762 35.047 1.00 95.06 477 ARG A C 1
ATOM 3800 O O . ARG A 1 477 ? -22.292 -8.788 35.251 1.00 95.06 477 ARG A O 1
ATOM 3807 N N . LYS A 1 478 ? -22.865 -10.552 33.985 1.00 94.38 478 LYS A N 1
ATOM 3808 C CA . LYS A 1 478 ? -21.790 -10.368 33.008 1.00 94.38 478 LYS A CA 1
ATOM 3809 C C . LYS A 1 478 ? -21.804 -8.968 32.391 1.00 94.38 478 LYS A C 1
ATOM 3811 O O . LYS A 1 478 ? -20.752 -8.354 32.258 1.00 94.38 478 LYS A O 1
ATOM 3816 N N . GLU A 1 479 ? -22.991 -8.469 32.061 1.00 92.69 479 GLU A N 1
ATOM 3817 C CA . GLU A 1 479 ? -23.208 -7.183 31.392 1.00 92.69 479 GLU A CA 1
ATOM 3818 C C . GLU A 1 479 ? -23.177 -5.986 32.351 1.00 92.69 479 GLU A C 1
ATOM 3820 O O . GLU A 1 479 ? -23.169 -4.847 31.895 1.00 92.69 479 GLU A O 1
ATOM 3825 N N . GLY A 1 480 ? -23.191 -6.227 33.665 1.00 93.06 480 GLY A N 1
ATOM 3826 C CA . GLY A 1 480 ? -23.213 -5.163 34.660 1.00 93.06 480 GLY A CA 1
ATOM 3827 C C . GLY A 1 480 ? -21.900 -4.384 34.718 1.00 93.06 480 GLY A C 1
ATOM 3828 O O . GLY A 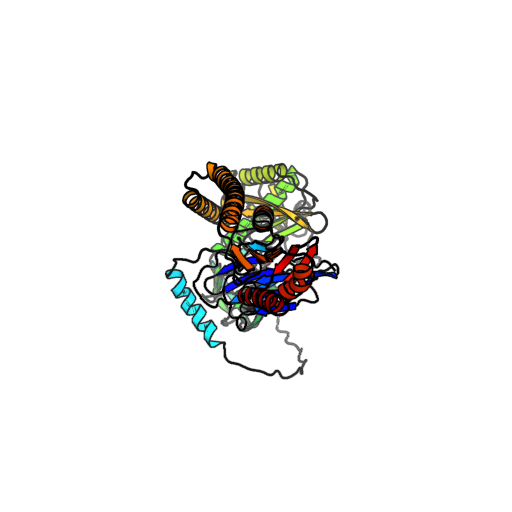1 480 ? -20.843 -4.840 34.284 1.00 93.06 480 GLY A O 1
ATOM 3829 N N . ASP A 1 481 ? -21.959 -3.205 35.320 1.00 93.62 481 ASP A N 1
ATOM 3830 C CA . ASP A 1 481 ? -20.791 -2.393 35.629 1.00 93.62 481 ASP A CA 1
ATOM 3831 C C . ASP A 1 481 ? -20.687 -2.138 37.142 1.00 93.62 481 ASP A C 1
ATOM 3833 O O . ASP A 1 481 ? -21.379 -2.743 37.968 1.00 93.62 481 ASP A O 1
ATOM 3837 N N . SER A 1 482 ? -19.769 -1.254 37.529 1.00 94.44 482 SER A N 1
ATOM 3838 C CA . SER A 1 482 ? -19.635 -0.853 38.930 1.00 94.44 482 SER A CA 1
ATOM 3839 C C . SER A 1 482 ? -20.928 -0.231 39.465 1.00 94.44 482 SER A C 1
ATOM 3841 O O . SER A 1 482 ? -21.307 -0.477 40.608 1.00 94.44 482 SER A O 1
ATOM 3843 N N . GLU A 1 483 ? -21.626 0.566 38.657 1.00 94.94 483 GLU A N 1
ATOM 3844 C CA . GLU A 1 483 ? -22.842 1.257 39.077 1.00 94.94 483 GLU A CA 1
ATOM 3845 C C . GLU A 1 483 ? -23.981 0.267 39.339 1.00 94.94 483 GLU A C 1
ATOM 3847 O O . GLU A 1 483 ? -24.621 0.357 40.384 1.00 94.94 483 GLU A O 1
ATOM 3852 N N . PHE A 1 484 ? -24.144 -0.745 38.479 1.00 96.69 484 PHE A N 1
ATOM 3853 C CA . PHE A 1 484 ? -25.069 -1.864 38.679 1.00 96.69 484 PHE A CA 1
ATOM 3854 C C . PHE A 1 484 ? -24.900 -2.507 40.063 1.00 96.69 484 PHE A C 1
ATOM 3856 O O . PHE A 1 484 ? -25.862 -2.616 40.823 1.00 96.69 484 PHE A O 1
ATOM 3863 N N . MET A 1 485 ? -23.670 -2.888 40.429 1.00 95.69 485 MET A N 1
ATOM 3864 C CA . MET A 1 485 ? -23.406 -3.488 41.744 1.00 95.69 485 MET A CA 1
ATOM 3865 C C . MET A 1 485 ? -23.686 -2.502 42.882 1.00 95.69 485 MET A C 1
ATOM 3867 O O . MET A 1 485 ? -24.251 -2.868 43.911 1.00 95.69 485 MET A O 1
ATOM 3871 N N . ASN A 1 486 ? -23.293 -1.240 42.706 1.00 94.19 486 ASN A N 1
ATOM 3872 C CA . ASN A 1 486 ? -23.462 -0.233 43.743 1.00 94.19 486 ASN A CA 1
ATOM 3873 C C . ASN A 1 486 ? -24.939 0.083 44.016 1.00 94.19 486 ASN A C 1
ATOM 3875 O O . ASN A 1 486 ? -25.285 0.243 45.187 1.00 94.19 486 ASN A O 1
ATOM 3879 N N . ILE A 1 487 ? -25.788 0.119 42.982 1.00 95.38 487 ILE A N 1
ATOM 3880 C CA . ILE A 1 487 ? -27.243 0.274 43.116 1.00 95.38 487 ILE A CA 1
ATOM 3881 C C . ILE A 1 487 ? -27.816 -0.880 43.937 1.00 95.38 487 ILE A C 1
ATOM 3883 O O . ILE A 1 487 ? -28.494 -0.621 44.926 1.00 95.38 487 ILE A O 1
ATOM 3887 N N . ILE A 1 488 ? -27.486 -2.135 43.602 1.00 94.25 488 ILE A N 1
ATOM 3888 C CA . ILE A 1 488 ? -28.000 -3.296 44.347 1.00 94.25 488 ILE A CA 1
ATOM 3889 C C . ILE A 1 488 ? -27.596 -3.218 45.819 1.00 94.25 488 ILE A C 1
ATOM 3891 O O . ILE A 1 488 ? -28.437 -3.399 46.696 1.00 94.25 488 ILE A O 1
ATOM 3895 N N . ALA A 1 489 ? -26.329 -2.917 46.102 1.00 91.94 489 ALA A N 1
ATOM 3896 C CA . ALA A 1 489 ? -25.843 -2.840 47.475 1.00 91.94 489 ALA A CA 1
ATOM 3897 C C . ALA A 1 489 ? -26.465 -1.690 48.282 1.00 91.94 489 ALA A C 1
ATOM 3899 O O . ALA A 1 489 ? -26.722 -1.858 49.470 1.00 91.94 489 ALA A O 1
ATOM 3900 N N . ASN A 1 490 ? -26.725 -0.540 47.654 1.00 91.25 490 ASN A N 1
ATOM 3901 C CA . ASN A 1 490 ? -27.371 0.590 48.324 1.00 91.25 490 ASN A CA 1
ATOM 3902 C C . ASN A 1 490 ? -28.853 0.323 48.588 1.00 91.25 490 ASN A C 1
ATOM 3904 O O . ASN A 1 490 ? -29.336 0.588 49.682 1.00 91.25 490 ASN A O 1
ATOM 3908 N N . GLU A 1 491 ? -29.561 -0.204 47.591 1.00 89.88 491 GLU A N 1
ATOM 3909 C CA . GLU A 1 491 ? -30.997 -0.440 47.689 1.00 89.88 491 GLU A CA 1
ATOM 3910 C C . GLU A 1 491 ? -31.322 -1.659 48.555 1.00 89.88 491 GLU A C 1
ATOM 3912 O O . GLU A 1 491 ? -32.320 -1.647 49.257 1.00 89.88 491 GLU A O 1
ATOM 3917 N N . THR A 1 492 ? -30.503 -2.712 48.576 1.00 87.12 492 THR A N 1
ATOM 3918 C CA . THR A 1 492 ? -30.823 -3.902 49.390 1.00 87.12 492 THR A CA 1
ATOM 3919 C C . THR A 1 492 ? -30.740 -3.603 50.893 1.00 87.12 492 THR A C 1
ATOM 3921 O O . THR A 1 492 ? -31.569 -4.101 51.647 1.00 87.12 492 THR A O 1
ATOM 3924 N N . GLY A 1 493 ? -29.800 -2.744 51.312 1.00 76.81 493 GLY A N 1
ATOM 3925 C CA . GLY A 1 493 ? -29.453 -2.538 52.722 1.00 76.81 493 GLY A CA 1
ATOM 3926 C C . GLY A 1 493 ? -28.662 -3.733 53.263 1.00 76.81 493 GLY A C 1
ATOM 3927 O O . GLY A 1 493 ? -29.181 -4.837 53.355 1.00 76.81 493 GLY A O 1
ATOM 3928 N N . SER A 1 494 ? -27.379 -3.541 53.578 1.00 68.38 494 SER A N 1
ATOM 3929 C CA . SER A 1 494 ? -26.446 -4.632 53.914 1.00 68.38 494 SER A CA 1
ATOM 3930 C C . SER A 1 494 ? -25.961 -4.581 55.366 1.00 68.38 494 SER A C 1
ATOM 3932 O O . SER A 1 494 ? -24.807 -4.895 55.638 1.00 68.38 494 SER A O 1
ATOM 3934 N N . GLU A 1 495 ? -26.781 -4.104 56.300 1.00 72.75 495 GLU A N 1
ATOM 3935 C CA . GLU A 1 495 ? -26.339 -3.912 57.692 1.00 72.75 495 GLU A CA 1
ATOM 3936 C C . GLU A 1 495 ? -26.208 -5.239 58.456 1.00 72.75 495 GLU A C 1
ATOM 3938 O O . GLU A 1 495 ? -25.326 -5.358 59.298 1.00 72.75 495 GLU A O 1
ATOM 3943 N N . GLU A 1 496 ? -26.997 -6.255 58.089 1.00 76.00 496 GLU A N 1
ATOM 3944 C CA . GLU A 1 496 ? -27.042 -7.567 58.763 1.00 76.00 496 GLU A CA 1
ATOM 3945 C C . GLU A 1 496 ? -26.761 -8.753 57.816 1.00 76.00 496 GLU A C 1
ATOM 3947 O O . GLU A 1 496 ? -26.832 -9.912 58.209 1.00 76.00 496 GLU A O 1
ATOM 3952 N N . THR A 1 497 ? -26.462 -8.504 56.536 1.00 85.19 497 THR A N 1
ATOM 3953 C CA . THR A 1 497 ? -26.270 -9.557 55.518 1.00 85.19 497 THR A CA 1
ATOM 3954 C C . THR A 1 497 ? -25.055 -9.257 54.650 1.00 85.19 497 THR A C 1
ATOM 3956 O O . THR A 1 497 ? -24.868 -8.123 54.202 1.00 85.19 497 THR A O 1
ATOM 3959 N N . LEU A 1 498 ? -24.240 -10.281 54.373 1.00 91.75 498 LEU A N 1
ATOM 3960 C CA . LEU A 1 498 ? -23.118 -10.176 53.443 1.00 91.75 498 LEU A CA 1
ATOM 3961 C C . LEU A 1 498 ? -23.616 -10.274 52.001 1.00 91.75 498 LEU A C 1
ATOM 3963 O O . LEU A 1 498 ? -24.205 -11.267 51.585 1.00 91.75 498 LEU A O 1
ATOM 3967 N N . LEU A 1 499 ? -23.331 -9.252 51.209 1.00 94.06 499 LEU A N 1
ATOM 3968 C CA . LEU A 1 499 ? -23.702 -9.146 49.810 1.00 94.06 499 LEU A CA 1
ATOM 3969 C C . LEU A 1 499 ? -22.445 -9.183 48.940 1.00 94.06 499 LEU A C 1
ATOM 3971 O O . LEU A 1 499 ? -21.633 -8.259 48.959 1.00 94.06 499 LEU A O 1
ATOM 3975 N N . PHE A 1 500 ? -22.300 -10.240 48.149 1.00 95.94 500 PHE A N 1
ATOM 3976 C CA . PHE A 1 500 ? -21.205 -10.441 47.211 1.00 95.94 500 PHE A CA 1
ATOM 3977 C C . PHE A 1 500 ? -21.694 -10.309 45.768 1.00 95.94 500 PHE A C 1
ATOM 3979 O O . PHE A 1 500 ? -22.334 -11.198 45.206 1.00 95.94 500 PHE A O 1
ATOM 3986 N N . LEU A 1 501 ? -21.378 -9.177 45.148 1.00 96.56 501 LEU A N 1
ATOM 3987 C CA . LEU A 1 501 ? -21.763 -8.847 43.783 1.00 96.56 501 LEU A CA 1
ATOM 3988 C C . LEU A 1 501 ? -20.564 -8.913 42.856 1.00 96.56 501 LEU A C 1
ATOM 3990 O O . LEU A 1 501 ? -19.455 -8.522 43.219 1.00 96.56 501 LEU A O 1
ATOM 3994 N N . THR A 1 502 ? -20.792 -9.377 41.635 1.00 97.06 502 THR A N 1
ATOM 3995 C CA . THR A 1 502 ? -19.738 -9.510 40.631 1.00 97.06 502 THR A CA 1
ATOM 3996 C C . THR A 1 502 ? -20.246 -9.187 39.231 1.00 97.06 502 THR A C 1
ATOM 3998 O O . THR A 1 502 ? -21.365 -9.551 38.872 1.00 97.06 502 THR A O 1
ATOM 4001 N N . VAL A 1 503 ? -19.414 -8.551 38.408 1.00 96.25 503 VAL A N 1
ATOM 4002 C CA . VAL A 1 503 ? -19.722 -8.241 37.002 1.00 96.25 503 VAL A CA 1
ATOM 4003 C C . VAL A 1 503 ? -18.514 -8.454 36.093 1.00 96.25 503 VAL A C 1
ATOM 4005 O O . VAL A 1 503 ? -17.381 -8.449 36.569 1.00 96.25 503 VAL A O 1
ATOM 4008 N N . GLY A 1 504 ? -18.733 -8.626 34.790 1.00 93.31 504 GLY A N 1
ATOM 4009 C CA . GLY A 1 504 ? -17.685 -8.961 33.818 1.00 93.31 504 GLY A CA 1
ATOM 4010 C C . GLY A 1 504 ? -17.696 -10.433 33.402 1.00 93.31 504 GLY A C 1
ATOM 4011 O O . GLY A 1 504 ? -18.601 -11.183 33.757 1.00 93.31 504 GLY A O 1
ATOM 4012 N N . ASP A 1 505 ? -16.715 -10.852 32.602 1.00 91.06 505 ASP A N 1
ATOM 4013 C CA . ASP A 1 505 ? -16.716 -12.201 32.028 1.00 91.06 505 ASP A CA 1
ATOM 4014 C C . ASP A 1 505 ? -16.524 -13.287 33.100 1.00 91.06 505 ASP A C 1
ATOM 4016 O O . ASP A 1 505 ? -15.713 -13.142 34.011 1.00 91.06 505 ASP A O 1
ATOM 4020 N N . GLU A 1 506 ? -17.243 -14.405 32.980 1.00 86.56 506 GLU A N 1
ATOM 4021 C CA . GLU A 1 506 ? -17.205 -15.488 33.968 1.00 86.56 506 GLU A CA 1
ATOM 4022 C C . GLU A 1 506 ? -15.847 -16.191 34.062 1.00 86.56 506 GLU A C 1
ATOM 4024 O O . GLU A 1 506 ? -15.514 -16.736 35.115 1.00 86.56 506 GLU A O 1
ATOM 4029 N N . LYS A 1 507 ? -15.071 -16.204 32.972 1.00 83.62 507 LYS A N 1
ATOM 4030 C CA . LYS A 1 507 ? -13.760 -16.868 32.897 1.00 83.62 507 LYS A CA 1
ATOM 4031 C C . LYS A 1 507 ? -12.599 -15.880 32.800 1.00 83.62 507 LYS A C 1
ATOM 4033 O O . LYS A 1 507 ? -11.448 -16.311 32.794 1.00 83.62 507 LYS A O 1
ATOM 4038 N N . GLY A 1 508 ? -12.898 -14.589 32.693 1.00 86.56 508 GLY A N 1
ATOM 4039 C CA . GLY A 1 508 ? -11.919 -13.521 32.540 1.00 86.56 508 GLY A CA 1
ATOM 4040 C C . GLY A 1 508 ? -11.843 -12.600 33.753 1.00 86.56 508 GLY A C 1
ATOM 4041 O O . GLY A 1 508 ? -12.178 -12.968 34.884 1.00 86.56 508 GLY A O 1
ATOM 4042 N N . ALA A 1 509 ? -11.390 -11.377 33.485 1.00 91.69 509 ALA A N 1
ATOM 4043 C CA . ALA A 1 509 ? -11.371 -10.313 34.470 1.00 91.69 509 ALA A CA 1
ATOM 4044 C C . ALA A 1 509 ? -12.771 -9.713 34.672 1.00 91.69 509 ALA A C 1
ATOM 4046 O O . ALA A 1 509 ? -13.596 -9.657 33.757 1.00 91.69 509 ALA A O 1
ATOM 4047 N N . GLY A 1 510 ? -13.011 -9.215 35.878 1.00 95.56 510 GLY A N 1
ATOM 4048 C CA . GLY A 1 510 ? -14.271 -8.589 36.250 1.00 95.56 510 GLY A CA 1
ATOM 4049 C C . GLY A 1 510 ? -14.121 -7.636 37.424 1.00 95.56 510 GLY A C 1
ATOM 4050 O O . GLY A 1 510 ? -13.023 -7.407 37.937 1.00 95.56 510 GLY A O 1
ATOM 4051 N N . LEU A 1 511 ? -15.241 -7.066 37.849 1.00 97.38 511 LEU A N 1
ATOM 4052 C CA . LEU A 1 511 ? -15.332 -6.286 39.075 1.00 97.38 511 LEU A CA 1
ATOM 4053 C C . LEU A 1 511 ? -16.089 -7.088 40.126 1.00 97.38 511 LEU A C 1
ATOM 4055 O O . LEU A 1 511 ? -16.995 -7.853 39.800 1.00 97.38 511 LEU A O 1
ATOM 4059 N N . PHE A 1 512 ? -15.734 -6.878 41.387 1.00 97.38 512 PHE A N 1
ATOM 4060 C CA . PHE A 1 512 ? -16.469 -7.423 42.518 1.00 97.38 512 PHE A CA 1
ATOM 4061 C C . PHE A 1 512 ? -16.716 -6.347 43.573 1.00 97.38 512 PHE A C 1
ATOM 4063 O O . PHE A 1 512 ? -15.940 -5.395 43.705 1.00 97.38 512 PHE A O 1
ATOM 4070 N N . LEU A 1 513 ? -17.795 -6.525 44.326 1.00 97.12 513 LEU A N 1
ATOM 4071 C CA . LEU A 1 513 ? -18.182 -5.722 45.474 1.00 97.12 513 LEU A CA 1
ATOM 4072 C C . LEU A 1 513 ? -18.650 -6.668 46.582 1.00 97.12 513 LEU A C 1
ATOM 4074 O O . LEU A 1 513 ? -19.587 -7.434 46.387 1.00 97.12 513 LEU A O 1
ATOM 4078 N N . LEU A 1 514 ? -18.010 -6.587 47.741 1.00 96.69 514 LEU A N 1
ATOM 4079 C CA . LEU A 1 514 ? -18.490 -7.159 48.991 1.00 96.69 514 LEU A CA 1
ATOM 4080 C C . LEU A 1 514 ? -19.061 -6.019 49.844 1.00 96.69 514 LEU A C 1
ATOM 4082 O O . LEU A 1 514 ? -18.354 -5.045 50.093 1.00 96.69 514 LEU A O 1
ATOM 4086 N N . ALA A 1 515 ? -20.314 -6.111 50.270 1.00 95.19 515 ALA A N 1
ATOM 4087 C CA . ALA A 1 515 ? -20.964 -5.156 51.167 1.00 95.19 515 ALA A CA 1
ATOM 4088 C C . ALA A 1 515 ? -21.600 -5.900 52.347 1.00 95.19 515 ALA A C 1
ATOM 4090 O O . ALA A 1 515 ? -22.014 -7.042 52.185 1.00 95.19 515 ALA A O 1
ATOM 4091 N N . GLY A 1 516 ? -21.642 -5.296 53.531 1.00 92.56 516 GLY A N 1
ATOM 4092 C CA . GLY A 1 516 ? -22.066 -6.001 54.741 1.00 92.56 516 GLY A CA 1
ATOM 4093 C C . GLY A 1 516 ? -21.700 -5.270 56.036 1.00 92.56 516 GLY A C 1
ATOM 4094 O O . GLY A 1 516 ? -21.244 -4.119 55.974 1.00 92.56 516 GLY A O 1
ATOM 4095 N N . PRO A 1 517 ? -21.805 -5.953 57.193 1.00 91.12 517 PRO A N 1
ATOM 4096 C CA . PRO A 1 517 ? -21.281 -5.468 58.468 1.00 91.12 517 PRO A CA 1
ATOM 4097 C C . PRO A 1 517 ? -19.806 -5.063 58.352 1.00 91.12 517 PRO A C 1
ATOM 4099 O O . PRO A 1 517 ? -19.003 -5.773 57.739 1.00 91.12 517 PRO A O 1
ATOM 4102 N N . ALA A 1 518 ? -19.433 -3.920 58.934 1.00 90.50 518 ALA A N 1
ATOM 4103 C CA . ALA A 1 518 ? -18.110 -3.325 58.727 1.00 90.50 518 ALA A CA 1
ATOM 4104 C C . ALA A 1 518 ? -16.957 -4.259 59.126 1.00 90.50 518 ALA A C 1
ATOM 4106 O O . ALA A 1 518 ? -16.028 -4.436 58.340 1.00 90.50 518 ALA A O 1
ATOM 4107 N N . GLU A 1 519 ? -17.058 -4.907 60.286 1.00 89.88 519 GLU A N 1
ATOM 4108 C CA . GLU A 1 519 ? -16.033 -5.822 60.806 1.00 89.88 519 GLU A CA 1
ATOM 4109 C C . GLU A 1 519 ? -15.857 -7.064 59.918 1.00 89.88 519 GLU A C 1
ATOM 4111 O O . GLU A 1 519 ? -14.732 -7.456 59.584 1.00 89.88 519 GLU A O 1
ATOM 4116 N N . ALA A 1 520 ? -16.971 -7.637 59.449 1.00 91.62 520 ALA A N 1
ATOM 4117 C CA . ALA A 1 520 ? -16.957 -8.778 58.541 1.00 91.62 520 ALA A CA 1
ATOM 4118 C C . ALA A 1 520 ? -16.326 -8.406 57.190 1.00 91.62 520 ALA A C 1
ATOM 4120 O O . ALA A 1 520 ? -15.485 -9.137 56.669 1.00 91.62 520 ALA A O 1
ATOM 4121 N N . VAL A 1 521 ? -16.676 -7.245 56.626 1.00 93.69 521 VAL A N 1
ATOM 4122 C CA . VAL A 1 521 ? -16.142 -6.791 55.332 1.00 93.69 521 VAL A CA 1
ATOM 4123 C C . VAL A 1 521 ? -14.665 -6.403 55.417 1.00 93.69 521 VAL A C 1
ATOM 4125 O O . VAL A 1 521 ? -13.919 -6.687 54.479 1.00 93.69 521 VAL A O 1
ATOM 4128 N N . GLU A 1 522 ? -14.214 -5.793 56.515 1.00 93.44 522 GLU A N 1
ATOM 4129 C CA . GLU A 1 522 ? -12.791 -5.494 56.735 1.00 93.44 522 GLU A CA 1
ATOM 4130 C C . GLU A 1 522 ? -11.951 -6.773 56.834 1.00 93.44 522 GLU A C 1
ATOM 4132 O O . GLU A 1 522 ? -10.856 -6.835 56.272 1.00 93.44 522 GLU A O 1
ATOM 4137 N N . THR A 1 523 ? -12.502 -7.820 57.453 1.00 93.50 523 THR A N 1
ATOM 4138 C CA . THR A 1 523 ? -11.847 -9.129 57.583 1.00 93.50 523 THR A CA 1
ATOM 4139 C C . THR A 1 523 ? -11.862 -9.925 56.272 1.00 93.50 523 THR A C 1
ATOM 4141 O O . THR A 1 523 ? -10.847 -10.491 55.855 1.00 93.50 523 THR A O 1
ATOM 4144 N N . LEU A 1 524 ? -13.015 -9.997 55.602 1.00 95.69 524 LEU A N 1
ATOM 4145 C CA . LEU A 1 524 ? -13.231 -10.871 54.446 1.00 95.69 524 LEU A CA 1
ATOM 4146 C C . LEU A 1 524 ? -12.836 -10.216 53.123 1.00 95.69 524 LEU A C 1
ATOM 4148 O O . LEU A 1 524 ? -12.380 -10.914 52.224 1.00 95.69 524 LEU A O 1
ATOM 4152 N N . GLY A 1 525 ? -12.958 -8.895 52.983 1.00 95.81 525 GLY A N 1
ATOM 4153 C CA . GLY A 1 525 ? -12.686 -8.172 51.738 1.00 95.81 525 GLY A CA 1
ATOM 4154 C C . GLY A 1 525 ? -11.309 -8.473 51.121 1.00 95.81 525 GLY A C 1
ATOM 4155 O O . GLY A 1 525 ? -11.251 -8.865 49.950 1.00 95.81 525 GLY A O 1
ATOM 4156 N N . PRO A 1 526 ? -10.201 -8.377 51.885 1.00 96.81 526 PRO A N 1
ATOM 4157 C CA . PRO A 1 526 ? -8.872 -8.758 51.405 1.00 96.81 526 PRO A CA 1
ATOM 4158 C C . PRO A 1 526 ? -8.768 -10.236 50.997 1.00 96.81 526 PRO A C 1
ATOM 4160 O O . PRO A 1 526 ? -8.157 -10.539 49.974 1.00 96.81 526 PRO A O 1
ATOM 4163 N N . ARG A 1 527 ? -9.413 -11.148 51.739 1.00 96.69 527 ARG A N 1
ATOM 4164 C CA . ARG A 1 527 ? -9.431 -12.592 51.433 1.00 96.69 527 ARG A CA 1
ATOM 4165 C C . ARG A 1 527 ? -10.218 -12.888 50.157 1.00 96.69 527 ARG A C 1
ATOM 4167 O O . ARG A 1 527 ? -9.778 -13.680 49.331 1.00 96.69 527 ARG A O 1
ATOM 4174 N N . VAL A 1 528 ? -11.349 -12.210 49.948 1.00 97.00 528 VAL A N 1
ATOM 4175 C CA . VAL A 1 528 ? -12.118 -12.277 48.696 1.00 97.00 528 VAL A CA 1
ATOM 4176 C C . VAL A 1 528 ? -11.261 -11.816 47.520 1.00 97.00 528 VAL A C 1
ATOM 4178 O O . VAL A 1 528 ? -11.235 -12.479 46.483 1.00 97.00 528 VAL A O 1
ATOM 4181 N N . ALA A 1 529 ? -10.525 -10.711 47.679 1.00 96.88 529 ALA A N 1
ATOM 4182 C CA . ALA A 1 529 ? -9.605 -10.241 46.650 1.00 96.88 529 ALA A CA 1
ATOM 4183 C C . ALA A 1 529 ? -8.526 -11.287 46.338 1.00 96.88 529 ALA A C 1
ATOM 4185 O O . ALA A 1 529 ? -8.267 -11.547 45.170 1.00 96.88 529 ALA A O 1
ATOM 4186 N N . GLU A 1 530 ? -7.944 -11.921 47.356 1.00 97.06 530 GLU A N 1
ATOM 4187 C CA . GLU A 1 530 ? -6.936 -12.972 47.191 1.00 97.06 530 GLU A CA 1
ATOM 4188 C C . GLU A 1 530 ? -7.476 -14.192 46.426 1.00 97.06 530 GLU A C 1
ATOM 4190 O O . GLU A 1 530 ? -6.865 -14.617 45.444 1.00 97.06 530 GLU A O 1
ATOM 4195 N N . VAL A 1 531 ? -8.651 -14.712 46.805 1.00 96.94 531 VAL A N 1
ATOM 4196 C CA . VAL A 1 531 ? -9.290 -15.856 46.125 1.00 96.94 531 VAL A CA 1
ATOM 4197 C C . VAL A 1 531 ? -9.565 -15.541 44.654 1.00 96.94 531 VAL A C 1
ATOM 4199 O O . VAL A 1 531 ? -9.342 -16.378 43.783 1.00 96.94 531 VAL A O 1
ATOM 4202 N N . LEU A 1 532 ? -10.001 -14.318 44.351 1.00 96.12 532 LEU A N 1
ATOM 4203 C CA . LEU A 1 532 ? -10.268 -13.878 42.979 1.00 96.12 532 LEU A CA 1
ATOM 4204 C C . LEU A 1 532 ? -9.009 -13.438 42.211 1.00 96.12 532 LEU A C 1
ATOM 4206 O O . LEU A 1 532 ? -9.123 -12.947 41.080 1.00 96.12 532 LEU A O 1
ATOM 4210 N N . GLU A 1 533 ? -7.825 -13.579 42.820 1.00 95.81 533 GLU A N 1
ATOM 4211 C CA . GLU A 1 533 ? -6.535 -13.095 42.310 1.00 95.81 533 GLU A CA 1
ATOM 4212 C C . GLU A 1 533 ? -6.611 -11.622 41.874 1.00 95.81 533 GLU A C 1
ATOM 4214 O O . GLU A 1 533 ? -6.150 -11.200 40.811 1.00 95.81 533 GLU A O 1
ATOM 4219 N N . GLY A 1 534 ? -7.297 -10.839 42.696 1.00 93.50 534 GLY A N 1
ATOM 4220 C CA . GLY A 1 534 ? -7.680 -9.468 42.451 1.00 93.50 534 GLY A CA 1
ATOM 4221 C C . GLY A 1 534 ? -7.040 -8.475 43.409 1.00 93.50 534 GLY A C 1
ATOM 4222 O O . GLY A 1 534 ? -6.294 -8.808 44.328 1.00 93.50 534 GLY A O 1
ATOM 4223 N N . LYS A 1 535 ? -7.361 -7.203 43.184 1.00 94.69 535 LYS A N 1
ATOM 4224 C CA . LYS A 1 535 ? -7.015 -6.099 44.083 1.00 94.69 535 LYS A CA 1
ATOM 4225 C C . LYS A 1 535 ? -8.236 -5.227 44.293 1.00 94.69 535 LYS A C 1
ATOM 4227 O O . LYS A 1 535 ? -8.954 -4.924 43.339 1.00 94.69 535 LYS A O 1
ATOM 4232 N N . GLY A 1 536 ? -8.437 -4.792 45.527 1.00 94.00 536 GLY A N 1
ATOM 4233 C CA . GLY A 1 536 ? -9.539 -3.921 45.894 1.00 94.00 536 GLY A CA 1
ATOM 4234 C C . GLY A 1 536 ? -9.206 -3.057 47.095 1.00 94.00 536 GLY A C 1
ATOM 4235 O O . GLY A 1 536 ? -8.132 -3.172 47.683 1.00 94.00 536 GLY A O 1
ATOM 4236 N N . ALA A 1 537 ? -10.134 -2.173 47.424 1.00 94.12 537 ALA A N 1
ATOM 4237 C CA . ALA A 1 537 ? -10.055 -1.312 48.587 1.00 94.12 537 ALA A CA 1
ATOM 4238 C C . ALA A 1 537 ? -11.396 -1.313 49.318 1.00 94.12 537 ALA A C 1
ATOM 4240 O O . ALA A 1 537 ? -12.461 -1.340 48.688 1.00 94.12 537 ALA A O 1
ATOM 4241 N N . GLY A 1 538 ? -11.317 -1.264 50.647 1.00 90.25 538 GLY A N 1
ATOM 4242 C CA . GLY A 1 538 ? -12.468 -1.215 51.534 1.00 90.25 538 GLY A CA 1
ATOM 4243 C C . GLY A 1 538 ? -12.672 0.153 52.173 1.00 90.25 538 GLY A C 1
ATOM 4244 O O . GLY A 1 538 ? -11.707 0.837 52.508 1.00 90.25 538 GLY A O 1
ATOM 4245 N N . LYS A 1 539 ? -13.931 0.566 52.332 1.00 87.31 539 LYS A N 1
ATOM 4246 C CA . LYS A 1 539 ? -14.335 1.734 53.123 1.00 87.31 539 LYS A CA 1
ATOM 4247 C C . LYS A 1 539 ? -15.800 1.602 53.543 1.00 87.31 539 LYS A C 1
ATOM 4249 O O . LYS A 1 539 ? -16.648 1.379 52.685 1.00 87.31 539 LYS A O 1
ATOM 4254 N N . LYS A 1 540 ? -16.096 1.834 54.831 1.00 84.19 540 LYS A N 1
ATOM 4255 C CA . LYS A 1 540 ? -17.465 1.903 55.392 1.00 84.19 540 LYS A CA 1
ATOM 4256 C C . LYS A 1 540 ? -18.337 0.683 55.029 1.00 84.19 540 LYS A C 1
ATOM 4258 O O . LYS A 1 540 ? -19.343 0.838 54.346 1.00 84.19 540 LYS A O 1
ATOM 4263 N N . GLY A 1 541 ? -17.925 -0.524 55.430 1.00 88.38 541 GLY A N 1
ATOM 4264 C CA . GLY A 1 541 ? -18.713 -1.750 55.197 1.00 88.38 541 GLY A CA 1
ATOM 4265 C C . GLY A 1 541 ? -18.822 -2.183 53.734 1.00 88.38 541 GLY A C 1
ATOM 4266 O O . GLY A 1 541 ? -19.709 -2.947 53.370 1.00 88.38 541 GLY A O 1
ATOM 4267 N N . ARG A 1 542 ? -17.930 -1.690 52.867 1.00 93.81 542 ARG A N 1
ATOM 4268 C CA . ARG A 1 542 ? -17.837 -2.092 51.459 1.00 93.81 542 ARG A CA 1
ATOM 4269 C C . ARG A 1 542 ? -16.395 -2.355 51.084 1.00 93.81 542 ARG A C 1
ATOM 4271 O O . ARG A 1 542 ? -15.531 -1.572 51.463 1.00 93.81 542 ARG A O 1
ATOM 4278 N N . PHE A 1 543 ? -16.153 -3.380 50.281 1.00 96.19 543 PHE A N 1
ATOM 4279 C CA . PHE A 1 543 ? -14.868 -3.699 49.675 1.00 96.19 543 PHE A CA 1
ATOM 4280 C C . PHE A 1 543 ? -15.066 -3.968 48.186 1.00 96.19 543 PHE A C 1
ATOM 4282 O O . PHE A 1 543 ? -15.774 -4.896 47.810 1.00 96.19 543 PHE A O 1
ATOM 4289 N N . GLN A 1 544 ? -14.453 -3.155 47.328 1.00 96.44 544 GLN A N 1
ATOM 4290 C CA . GLN A 1 544 ? -14.620 -3.254 45.876 1.00 96.44 544 GLN A CA 1
ATOM 4291 C C . GLN A 1 544 ? -13.280 -3.367 45.169 1.00 96.44 544 GLN A C 1
ATOM 4293 O O . GLN A 1 544 ? -12.292 -2.753 45.581 1.00 96.44 544 GLN A O 1
ATOM 4298 N N . GLY A 1 545 ? -13.243 -4.124 44.078 1.00 95.94 545 GLY A N 1
ATOM 4299 C CA . GLY A 1 545 ? -11.998 -4.385 43.379 1.00 95.94 545 GLY A CA 1
ATOM 4300 C C . GLY A 1 545 ? -12.158 -4.972 41.990 1.00 95.94 545 GLY A C 1
ATOM 4301 O O . GLY A 1 545 ? -13.259 -5.232 41.507 1.00 95.94 545 GLY A O 1
ATOM 4302 N N . LYS A 1 546 ? -11.007 -5.169 41.350 1.00 96.69 546 LYS A N 1
ATOM 4303 C CA . LYS A 1 546 ? -10.870 -5.901 40.092 1.00 96.69 546 LYS A CA 1
ATOM 4304 C C . LYS A 1 546 ? -10.424 -7.320 40.404 1.00 96.69 546 LYS A C 1
ATOM 4306 O O . LYS A 1 546 ? -9.437 -7.496 41.114 1.00 96.69 546 LYS A O 1
ATOM 4311 N N . ALA A 1 547 ? -11.130 -8.295 39.857 1.00 96.00 547 ALA A N 1
ATOM 4312 C CA . ALA A 1 547 ? -10.792 -9.709 39.899 1.00 96.00 547 ALA A CA 1
ATOM 4313 C C . ALA A 1 547 ? -10.163 -10.126 38.568 1.00 96.00 547 ALA A C 1
ATOM 4315 O O . ALA A 1 547 ? -10.603 -9.664 37.514 1.00 96.00 547 ALA A O 1
ATOM 4316 N N . THR A 1 548 ? -9.163 -11.006 38.607 1.00 94.44 548 THR A N 1
ATOM 4317 C CA . THR A 1 548 ? -8.593 -11.615 37.391 1.00 94.44 548 THR A CA 1
ATOM 4318 C C . THR A 1 548 ? -9.126 -13.027 37.148 1.00 94.44 548 THR A C 1
ATOM 4320 O O . THR A 1 548 ? -9.128 -13.476 36.005 1.00 94.44 548 THR A O 1
ATOM 4323 N N . LYS A 1 549 ? -9.638 -13.701 38.192 1.00 93.06 549 LYS A N 1
ATOM 4324 C CA . LYS A 1 549 ? -10.247 -15.036 38.105 1.00 93.06 549 LYS A CA 1
ATOM 4325 C C . LYS A 1 549 ? -11.679 -15.068 38.632 1.00 93.06 549 LYS A C 1
ATOM 4327 O O . LYS A 1 549 ? -11.962 -15.581 39.714 1.00 93.06 549 LYS A O 1
ATOM 4332 N N . MET A 1 550 ? -12.615 -14.604 37.807 1.00 93.62 550 MET A N 1
ATOM 4333 C CA . MET A 1 550 ? -14.057 -14.684 38.094 1.00 93.62 550 MET A CA 1
ATOM 4334 C C . MET A 1 550 ? -14.600 -16.123 38.129 1.00 93.62 550 MET A C 1
ATOM 4336 O O . MET A 1 550 ? -15.705 -16.354 38.623 1.00 93.62 550 MET A O 1
ATOM 4340 N N . SER A 1 551 ? -13.819 -17.110 37.683 1.00 93.88 551 SER A N 1
ATOM 4341 C CA . SER A 1 551 ? -14.160 -18.530 37.803 1.00 93.88 551 SER A CA 1
ATOM 4342 C C . SER A 1 551 ? -14.149 -19.029 39.253 1.00 93.88 551 SER A C 1
ATOM 4344 O O . SER A 1 551 ? -14.780 -20.038 39.546 1.00 93.88 551 SER A O 1
ATOM 4346 N N . ARG A 1 552 ? -13.466 -18.323 40.168 1.00 94.75 552 ARG A N 1
ATOM 4347 C CA . ARG A 1 552 ? -13.326 -18.692 41.592 1.00 94.75 552 ARG A CA 1
ATOM 4348 C C . ARG A 1 552 ? -14.408 -18.081 42.494 1.00 94.75 552 ARG A C 1
ATOM 4350 O O . ARG A 1 552 ? -14.330 -18.166 43.713 1.00 94.75 552 ARG A O 1
ATOM 4357 N N . ARG A 1 553 ? -15.458 -17.479 41.918 1.00 94.62 553 ARG A N 1
ATOM 4358 C CA . ARG A 1 553 ? -16.578 -16.880 42.676 1.00 94.62 553 ARG A CA 1
ATOM 4359 C C . ARG A 1 553 ? -17.303 -17.873 43.584 1.00 94.62 553 ARG A C 1
ATOM 4361 O O . ARG A 1 553 ? -17.762 -17.476 44.647 1.00 94.62 553 ARG A O 1
ATOM 4368 N N . ALA A 1 554 ? -17.388 -19.140 43.179 1.00 93.25 554 ALA A N 1
ATOM 4369 C CA . ALA A 1 554 ? -17.981 -20.186 44.009 1.00 93.25 554 ALA A CA 1
ATOM 4370 C C . ALA A 1 554 ? -17.168 -20.420 45.294 1.00 93.25 554 ALA A C 1
ATOM 4372 O O . ALA A 1 554 ? -17.751 -20.535 46.364 1.00 93.25 554 ALA A O 1
ATOM 4373 N N . GLU A 1 555 ? -15.833 -20.392 45.209 1.00 95.44 555 GLU A N 1
ATOM 4374 C CA . GLU A 1 555 ? -14.952 -20.505 46.383 1.00 95.44 555 GLU A CA 1
ATOM 4375 C C . GLU A 1 555 ? -15.139 -19.319 47.337 1.00 95.44 555 GLU A C 1
ATOM 4377 O O . GLU A 1 555 ? -15.155 -19.496 48.552 1.00 95.44 555 GLU A O 1
ATOM 4382 N N . VAL A 1 556 ? -15.333 -18.111 46.791 1.00 95.75 556 VAL A N 1
ATOM 4383 C CA . VAL A 1 556 ? -15.680 -16.934 47.599 1.00 95.75 556 VAL A CA 1
ATOM 4384 C C . VAL A 1 556 ? -17.016 -17.134 48.304 1.00 95.75 556 VAL A C 1
ATOM 4386 O O . VAL A 1 556 ? -17.119 -16.853 49.490 1.00 95.75 556 VAL A O 1
ATOM 4389 N N . GLN A 1 557 ? -18.038 -17.622 47.602 1.00 93.31 557 GLN A N 1
ATOM 4390 C CA . GLN A 1 557 ? -19.345 -17.849 48.212 1.00 93.31 557 GLN A CA 1
ATOM 4391 C C . GLN A 1 557 ? -19.259 -18.838 49.384 1.00 93.31 557 GLN A C 1
ATOM 4393 O O . GLN A 1 557 ? -19.809 -18.548 50.443 1.00 93.31 557 GLN A O 1
ATOM 4398 N N . THR A 1 558 ? -18.519 -19.941 49.230 1.00 93.56 558 THR A N 1
ATOM 4399 C CA . THR A 1 558 ? -18.257 -20.894 50.321 1.00 93.56 558 THR A CA 1
ATOM 4400 C C . THR A 1 558 ? -17.526 -20.226 51.486 1.00 93.56 558 THR A C 1
ATOM 4402 O O . THR A 1 558 ? -17.976 -20.326 52.620 1.00 93.56 558 THR A O 1
ATOM 4405 N N . LEU A 1 559 ? -16.469 -19.454 51.209 1.00 94.81 559 LEU A N 1
ATOM 4406 C CA . LEU A 1 559 ? -15.722 -18.712 52.229 1.00 94.81 559 LEU A CA 1
ATOM 4407 C C . LEU A 1 559 ? -16.621 -17.784 53.069 1.00 94.81 559 LEU A C 1
ATOM 4409 O O . LEU A 1 559 ? -16.438 -17.674 54.280 1.00 94.81 559 LEU A O 1
ATOM 4413 N N . LEU A 1 560 ? -17.560 -17.085 52.425 1.00 94.25 560 LEU A N 1
ATOM 4414 C CA . LEU A 1 560 ? -18.484 -16.180 53.112 1.00 94.25 560 LEU A CA 1
ATOM 4415 C C . LEU A 1 560 ? -19.511 -16.952 53.954 1.00 94.25 560 LEU A C 1
ATOM 4417 O O . LEU A 1 560 ? -19.832 -16.522 55.058 1.00 94.25 560 LEU A O 1
ATOM 4421 N N . GLN A 1 561 ? -20.009 -18.085 53.452 1.00 90.75 561 GLN A N 1
ATOM 4422 C CA . GLN A 1 561 ? -20.956 -18.943 54.172 1.00 90.75 561 GLN A CA 1
ATOM 4423 C C . GLN A 1 561 ? -20.319 -19.584 55.410 1.00 90.75 561 GLN A C 1
ATOM 4425 O O . GLN A 1 561 ? -20.926 -19.564 56.481 1.00 90.75 561 GLN A O 1
ATOM 4430 N N . ASP A 1 562 ? -19.083 -20.074 55.289 1.00 91.12 562 ASP A N 1
ATOM 4431 C CA . ASP A 1 562 ? -18.336 -20.655 56.407 1.00 91.12 562 ASP A CA 1
ATOM 4432 C C . ASP A 1 562 ? -18.182 -19.638 57.548 1.00 91.12 562 ASP A C 1
ATOM 4434 O O . ASP A 1 562 ? -18.446 -19.969 58.702 1.00 91.12 562 ASP A O 1
ATOM 4438 N N . TYR A 1 563 ? -17.853 -18.380 57.224 1.00 90.38 563 TYR A N 1
ATOM 4439 C CA . TYR A 1 563 ? -17.719 -17.304 58.211 1.00 90.38 563 TYR A CA 1
ATOM 4440 C C . TYR A 1 563 ? -19.009 -17.059 59.008 1.00 90.38 563 TYR A C 1
ATOM 4442 O O . TYR A 1 563 ? -18.962 -16.976 60.237 1.00 90.38 563 TYR A O 1
ATOM 4450 N N . ILE A 1 564 ? -20.158 -16.987 58.324 1.00 87.25 564 ILE A N 1
ATOM 4451 C CA . ILE A 1 564 ? -21.463 -16.827 58.985 1.00 87.25 564 ILE A CA 1
ATOM 4452 C C . ILE A 1 564 ? -21.754 -18.032 59.888 1.00 87.25 564 ILE A C 1
ATOM 4454 O O . ILE A 1 564 ? -22.125 -17.851 61.043 1.00 87.25 564 ILE A O 1
ATOM 4458 N N . SER A 1 565 ? -21.511 -19.256 59.407 1.00 84.81 565 SER A N 1
ATOM 4459 C CA . SER A 1 565 ? -21.772 -20.472 60.188 1.00 84.81 565 SER A CA 1
ATOM 4460 C C . SER A 1 565 ? -20.925 -20.579 61.464 1.00 84.81 565 SER A C 1
ATOM 4462 O O . SER A 1 565 ? -21.420 -21.055 62.482 1.00 84.81 565 SER A O 1
ATOM 4464 N N . THR A 1 566 ? -19.673 -20.105 61.437 1.00 82.62 566 THR A N 1
ATOM 4465 C CA . THR A 1 566 ? -18.801 -20.079 62.622 1.00 82.62 566 THR A CA 1
ATOM 4466 C C . THR A 1 566 ? -19.215 -19.025 63.643 1.00 82.62 566 THR A C 1
ATOM 4468 O O . THR A 1 566 ? -19.138 -19.292 64.835 1.00 82.62 566 THR A O 1
ATOM 4471 N N . GLN A 1 567 ? -19.702 -17.864 63.197 1.00 74.81 567 GLN A N 1
ATOM 4472 C CA . GLN A 1 567 ? -20.200 -16.811 64.090 1.00 74.81 567 GLN A CA 1
ATOM 4473 C C . GLN A 1 567 ? -21.482 -17.253 64.810 1.00 74.81 567 GLN A C 1
ATOM 4475 O O . GLN A 1 567 ? -21.582 -17.104 66.021 1.00 74.81 567 GLN A O 1
ATOM 4480 N N . SER A 1 568 ? -22.412 -17.904 64.102 1.00 65.38 568 SER A N 1
ATOM 4481 C CA . SER A 1 568 ? -23.650 -18.435 64.698 1.00 65.38 568 SER A CA 1
ATOM 4482 C C . SER A 1 568 ? -23.451 -19.630 65.644 1.00 65.38 568 SER A C 1
ATOM 4484 O O . SER A 1 568 ? -24.417 -20.069 66.258 1.00 65.38 568 SER A O 1
ATOM 4486 N N . ALA A 1 569 ? -22.246 -20.207 65.717 1.00 59.72 569 ALA A N 1
ATOM 4487 C CA . ALA A 1 569 ? -21.907 -21.292 66.643 1.00 59.72 569 ALA A CA 1
ATOM 4488 C C . ALA A 1 569 ? -21.161 -20.805 67.902 1.00 59.72 569 ALA A C 1
ATOM 4490 O O . ALA A 1 569 ? -21.004 -21.579 68.848 1.00 59.72 569 ALA A O 1
ATOM 4491 N N . GLU A 1 570 ? -20.668 -19.561 67.892 1.00 52.72 570 GLU A N 1
ATOM 4492 C CA . GLU A 1 570 ? -19.993 -18.903 69.020 1.00 52.72 570 GLU A CA 1
ATOM 4493 C C . GLU A 1 570 ? -20.936 -17.981 69.826 1.00 52.72 570 GLU A C 1
ATOM 4495 O O . GLU A 1 570 ? -20.622 -17.668 70.978 1.00 52.72 570 GLU A O 1
ATOM 4500 N N . GLU A 1 571 ? -22.085 -17.597 69.252 1.00 46.22 571 GLU A N 1
ATOM 4501 C CA . GLU A 1 571 ? -23.257 -17.007 69.934 1.00 46.22 571 GLU A CA 1
ATOM 4502 C C . GLU A 1 571 ? -24.189 -18.081 70.516 1.00 46.22 571 GLU A C 1
ATOM 4504 O O . GLU A 1 571 ? -24.718 -17.853 71.633 1.00 46.22 571 GLU A O 1
#

Solvent-accessible surface area (backbone atoms only — not comparable to full-atom values): 31487 Å² total; per-residue (Å²): 129,92,68,42,64,51,43,27,36,29,36,52,48,53,51,37,38,40,35,34,36,56,38,47,56,56,39,81,74,46,79,46,66,47,43,49,35,39,40,39,35,30,22,38,77,87,65,50,54,28,40,47,77,43,48,34,50,58,59,33,36,35,90,74,31,50,75,44,79,52,68,54,26,39,37,35,43,39,24,42,62,59,59,74,52,87,64,96,51,68,40,53,57,99,66,78,54,93,49,53,44,76,31,70,90,72,45,60,92,77,89,84,62,73,75,63,44,61,68,42,50,60,60,48,57,61,59,62,74,72,74,75,89,80,89,85,89,84,79,94,83,81,89,85,85,89,80,87,82,89,80,82,92,84,79,93,76,77,66,92,62,44,50,20,61,78,39,54,81,63,51,66,46,78,37,37,28,66,41,55,41,84,38,71,44,84,38,80,33,102,78,73,48,79,34,73,43,74,28,22,38,34,30,48,76,55,41,63,60,45,39,42,44,91,55,42,74,45,40,45,32,26,50,70,83,42,59,36,82,40,30,42,63,54,90,92,43,52,39,33,33,24,73,64,85,62,65,58,77,39,81,40,45,35,36,47,39,56,71,61,48,51,51,49,13,21,43,49,44,45,46,56,48,48,45,41,46,34,28,73,77,67,66,38,43,72,76,48,63,44,66,48,97,85,49,29,38,38,30,28,71,32,70,71,78,53,72,66,56,53,50,52,39,42,50,52,49,43,50,49,24,73,66,48,36,46,33,47,78,47,77,38,55,83,84,38,76,66,60,81,75,38,50,66,94,72,77,65,97,81,71,81,69,62,48,41,34,38,29,40,60,99,70,45,43,32,62,50,81,57,49,50,51,62,32,38,45,73,25,75,46,58,47,69,81,50,77,46,87,38,73,93,62,16,24,28,40,33,34,33,27,23,71,53,41,54,60,46,49,52,54,52,50,52,53,47,53,51,47,27,64,75,70,73,46,56,72,91,43,47,66,58,53,51,51,50,51,54,51,50,52,56,50,51,53,54,51,50,54,50,52,42,45,55,48,20,50,53,52,14,53,55,55,58,76,50,86,86,51,87,56,51,47,78,50,76,37,56,89,43,52,73,63,29,50,49,45,25,53,64,66,40,60,32,73,86,33,39,35,40,32,36,22,30,46,62,80,34,51,26,42,38,37,38,33,16,37,47,69,59,27,68,64,43,36,63,54,46,24,56,66,19,64,31,54,62,55,70,62,93,24,30,20,40,33,43,26,51,33,41,66,38,50,64,60,45,52,50,56,56,47,52,53,54,57,52,51,70,72,76,109

pLDDT: mean 84.94, std 19.22, range [22.41, 98.81]

Sequence (571 aa):
MARQHARTLWYDRPKYVFMEFCVEDSTDVHVLIEDHRIVFSCKNADGVELYNEIEFYAKVNSKDSQDKRSGRSITCFVRKWKEKVAWPRLTKEDIKPVWLSVDFDNWRDWEGDEEVELAQVEHYAELLKKVSTKRPPPAMDDLDAFQCARVAASRETAAMAFRCQRDSYAREFTTSVVSCRPAELQTEGSNGKKEVLSGFQVVLEDTLLFPEGGGQPDDRGTINDISVLRVTRRGTQADHFTQTALTPGTEVRVRVDWERRFDHMQQHSGQHLITAVADHLFGLKTTSWELGRLRSVIELDSPSVTAEQVAAIEQSVNEKIRDRLPVNVRELSLNDPEVEQVRGRGLPDDHAGPIRVVTIKSVDSNMCCGTHVSNLSDLQVIKILGTEKGKKNKTNLIFLAGNRVLKWMERSYGTEKALTTLLKCGAEDHVEAVKKLQNSTKLLQKNNLNLLRDLAVHIAHSLRSSPDWGGVIALHRKEGDSEFMNIIANETGSEETLLFLTVGDEKGAGLFLLAGPAEAVETLGPRVAEVLEGKGAGKKGRFQGKATKMSRRAEVQTLLQDYISTQSAEE

Mean predicted aligned error: 16.28 Å

Foldseek 3Di:
DPAAAFQKEWEDDQWKIKMKRFAAQWAPWDWQDDQFKIWIWTAHPVRGIHIDIAGFLHTWDRVPKDWDDDNGIIMIITTRPHGRDDDPDGHVDPDADPSYYYPPVPYDDPPDDCPVVVVVVVVVVVVVVPDDDDDDDDDDDDDDDDDDDDDDDDDPDQDQAAPCQVPVPDFKDKWFWADKDWDWDQDLPPRRPGDTQIAIWIWTSGDNWDADDPQQHTWWWDKQNFTFPHWHDDNSIIITTTRDTDDGGDMIMIGTPCVSSLQSQLLVQLVVLLQLLLCVPPNFHFDDWHDDPQKIKTKTPALDDDPVSLVSSQVVSVVQLVVFFFKDKDWAQPPDPCVVVADEPDDPPPDDGTFIWIDRPPGHIHGDSGRHDRTSPSQVGKDWPAWDGDPPSIIMTMIGTDPSVVVVVVVVVVVLVVLCVVLVHHSVCSVVSVVVVVVVVVVVLVVLQVVLLVVLLVVLVVLQVDPPPLQEAEDEDASDDPNSQVSSPVSNDAARHWYWYWYHDQAAKTKIKIAHHQVLCVVLLVVLCVQQVWDWDDDDRMIMTMGGGSPSSVVSRVVSSVVSVVVVVVD

Nearest PDB structures (foldseek):
  3kew-assembly1_A  TM=8.918E-01  e=4.961E-23  Clostridium perfringens ATCC 13124
  3kew-assembly2_B  TM=9.222E-01  e=2.489E-22  Clostridium perfringens ATCC 13124
  3wqy-assembly1_B  TM=6.484E-01  e=4.532E-24  Archaeoglobus fulgidus DSM 4304
  7l7i-assembly1_E  TM=9.720E-01  e=5.927E-13  Homo sapiens
  7krj-assembly1_C  TM=8.603E-01  e=1.065E-13  Homo sapiens

InterPro domains:
  IPR007052 CS domain [PS51203] (3-91)
  IPR008978 HSP20-like chaperone [G3DSA:2.60.40.790] (3-126)
  IPR008978 HSP20-like chaperone [SSF49764] (4-130)
  IPR009000 Translation protein, beta-barrel domain superfamily [SSF50447] (160-255)
  IPR012947 Threonyl/alanyl tRNA synthetase, SAD [PF07973] (355-397)
  IPR012947 Threonyl/alanyl tRNA synthetase, SAD [SM00863] (355-398)
  IPR018163 Threonyl/alanyl tRNA synthetase, class II-like, putative editing domain superfamily [SSF55186] (257-402)
  IPR018165 Alanyl-tRNA synthetase, class IIc, core domain [PS50860] (202-411)
  IPR051335 Alanyl-tRNA Editing Enzymes [PTHR43462] (159-401)

Radius of gyration: 34.59 Å; Cα contacts (8 Å, |Δi|>4): 1032; chains: 1; bounding box: 84×59×102 Å

Secondary structure (DSSP, 8-state):
---B--EEEEEE-SSEEEEEEE-TT-EEEEEEEETTEEEEEEE-TT--EEEEEEEBSS-EEEEEEEEEE-SS-EEEEEEESSTT---S-SBSSS---TTEEE-TTT----TT-SHHHHHHHHHHHHHHTT-----------------------------SS-HHHH-TT--EEEEEEEEEEEEEEEEE-TTSSEEEEEEEEEEESS-SSPPSBTTBPPP-EEETTEEEEEEEEETTEEEEEESS---TT-EEEEEE-HHHHHHHHHHHHHHHHHHHHHHHHH---EEEEEE-SS-EEEEESSS---HHHHHHHHHHHHHHHHTT-BEEEEEE-TT-GGGGGSBSS---TT--S-EEEEEETTTEEEE--S---SBGGGG--EEEEEEEE-SSS-EEEEEEETHHHHHHHHHHHHHHHHHHHHHTS-GGGHHHHHHHHHHHHHHHHHHHHHHHHHHHHHHHHHHHT---STTEEEEEETT--HHHHHHHHHHH--SSSEEEEEEE-SSS-EEEEEES-HHHHHHHHHHHHHHTT-EEEE-SSEEEEEES-GGGHHHHHHHHHHHHHHHHHH-